Protein 8VIG (pdb70)

InterPro domains:
  IPR005532 Sulfatase-modifying factor enzyme-like domain [PF03781] (189-440)
  IPR016187 C-type lectin fold [SSF56436] (188-440)
  IPR027577 5-histidylcysteine sulfoxide synthase [TIGR04344] (9-440)
  IPR042095 Sulfatase-modifying factor enzyme superfamily [G3DSA:3.90.1580.10] (179-443)
  IPR051043 Sulfatase Modifying Factor and Kinase [PTHR23150] (23-440)

Sequence (436 aa):
VPRGSHMTMEYSLPLNSCDREQILSSYFEESWWKEDCCL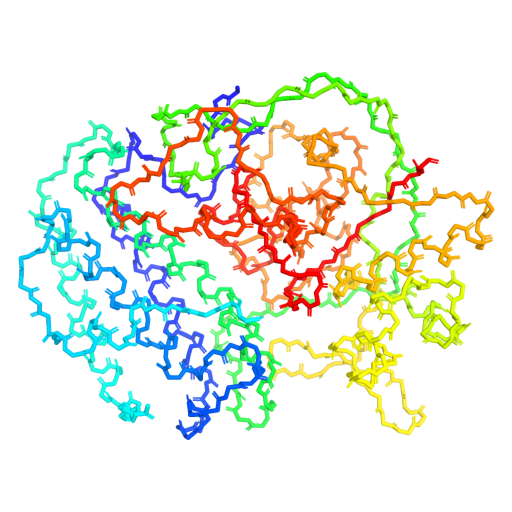FNSIKKEEIFYTNPDPLRNPLIFYLGHSAVFYINKMRRAGMIKESINEGYEEMYAVGVDPIKWDRVEEVWDYRKRAYEKIREAIENTSLDLPITEENPWWSVIMGIEHQRIHIETSSMLIRQVEEKWLEKPSGWEYASTRGVNPSQEMVKVEGGRVRIGRDRNDNYYGWDVDFGKKEVEVKDFWVSKYLVTNGEFLRFVEEGGYENPEYWHEEGWIWKEENGVKHPKFWGKRGEEGYRYRLMFEEVELPLDFPVEVSLYEAMAYCRYLGGRDGCNYRLMTEGEWHLASRKEGEKGEDYNLNFRYHSPTPVGSMREARSDSGVYDCRGNVWEWLGEKLKPLEGFTTHYLYEDYSAPFFDDNHYLLIGGSWASSGHSASRFYRNWFRPYFYQHAGFRLVLA

Foldseek 3Di:
DAACALFFNFQADQLQDADLVNLLVLQCVLLVLLVLLVVQFQDQCQQCDQLPVQWHGNLLLLLALLLQLVLLLCVLVLAPDDPDVVSNVSSHDIGFDDDGDGSVVSVVSSVVSVVRLSVSSVPPDDDPRDFLSHSCLSSRVSSQVSLVSSQVVLVRLLSPPLVRGDNGPPAAAADFPDAAPDKDKFKFAWAWFWAADDGPRSADAALQLHATDIDTGHIWIWIQWFAFQQNVVVCLVVCLLPDCQLADPVLVVVCVVVVHRGAPQWDDDDPDAIWGGASRDIDHRRRQAHGFHFLRSQSSSQSVVCVVVVAGKDFAALRRLCRQQGARSDDPQLELADSPHSAAYRWCPSVSQQHPRRHHRSAERAWEWGPFARDGHHPRDHRPSPRVPPVVRNPRQKTWTARHYSSRGHCSNTRSHTDIGGRHDTGSYTGIIIGD

Structure (mmCIF, N/CA/C/O backbone):
data_8VIG
#
_entry.id   8VIG
#
_cell.length_a   47.177
_cell.length_b   95.639
_cell.length_c   101.392
_cell.angle_alpha   90.000
_cell.angle_beta   90.000
_cell.angle_gamma   90.000
#
_symmetry.space_group_name_H-M   'P 21 21 21'
#
loop_
_entity.id
_entity.type
_entity.pdbx_description
1 polymer 'Sulfoxide synthase EgtB-IV'
2 non-polymer 'FE (III) ION'
3 non-polymer N,N,N-trimethyl-histidine
4 non-polymer 1,2-ETHANEDIOL
5 non-polymer 'SODIUM ION'
6 water water
#
loop_
_atom_site.group_PDB
_atom_site.id
_atom_site.type_symbol
_atom_site.label_atom_id
_atom_site.label_alt_id
_atom_site.label_comp_id
_atom_site.label_asym_id
_atom_site.label_entity_id
_atom_site.label_seq_id
_atom_site.pdbx_PDB_ins_code
_atom_site.Cartn_x
_atom_site.Cartn_y
_atom_site.Cartn_z
_atom_site.occupancy
_atom_site.B_iso_or_equiv
_atom_site.auth_seq_id
_atom_site.auth_comp_id
_atom_site.auth_asym_id
_atom_site.auth_atom_id
_atom_site.pdbx_PDB_model_num
ATOM 1 N N . VAL A 1 15 ? -20.98400 -14.70500 -16.08000 1.000 31.89756 -5 VAL A N 1
ATOM 2 C CA . VAL A 1 15 ? -21.04800 -13.37300 -16.74400 1.000 28.65373 -5 VAL A CA 1
ATOM 3 C C . VAL A 1 15 ? -20.61500 -13.56600 -18.20000 1.000 29.94522 -5 VAL A C 1
ATOM 4 O O . VAL A 1 15 ? -19.50800 -14.04000 -18.44400 1.000 28.58984 -5 VAL A O 1
ATOM 8 N N . PRO A 1 16 ? -21.47800 -13.23500 -19.17300 1.000 27.56647 -4 PRO A N 1
ATOM 9 C CA . PRO A 1 16 ? -21.12800 -13.43000 -20.56100 1.000 27.95528 -4 PRO A CA 1
ATOM 10 C C . PRO A 1 16 ? -19.93500 -12.56000 -20.95000 1.000 29.24736 -4 PRO A C 1
ATOM 11 O O . PRO A 1 16 ? -19.75300 -11.52500 -20.37000 1.000 30.04813 -4 PRO A O 1
ATOM 15 N N . ARG A 1 17 ? -19.14900 -13.03500 -21.90500 1.000 25.28508 -3 ARG A N 1
ATOM 16 C CA . ARG A 1 17 ? -18.03100 -12.21100 -22.42100 1.000 23.85874 -3 ARG A CA 1
ATOM 17 C C . ARG A 1 17 ? -18.56400 -11.26600 -23.50200 1.000 27.42771 -3 ARG A C 1
ATOM 18 O O . ARG A 1 17 ? -19.62400 -11.54400 -24.06600 1.000 28.23917 -3 ARG A O 1
ATOM 26 N N . GLY A 1 18 ? -17.84000 -10.18700 -23.75800 1.000 23.02750 -2 GLY A N 1
ATOM 27 C CA . GLY A 1 18 ? -18.30300 -9.18300 -24.69200 1.000 25.98094 -2 GLY A CA 1
ATOM 28 C C . GLY A 1 18 ? -19.35400 -8.24500 -24.14100 1.000 30.45346 -2 GLY A C 1
ATOM 29 O O . GLY A 1 18 ? -19.92600 -7.46100 -24.90900 1.000 28.56332 -2 GLY A O 1
ATOM 30 N N . SER A 1 19 ? -19.62800 -8.30400 -22.83700 1.000 23.88114 -1 SER A N 1
ATOM 31 C CA . SER A 1 19 ? -20.61600 -7.45500 -22.19700 1.000 31.77538 -1 SER A CA 1
ATOM 32 C C . SER A 1 19 ? -19.98100 -6.13400 -21.77000 1.000 32.33952 -1 SER A C 1
ATOM 33 O O . SER A 1 19 ? -18.78000 -5.90000 -21.94100 1.000 27.53818 -1 SER A O 1
ATOM 36 N N . HIS A 1 20 ? -20.80900 -5.26700 -21.18600 1.000 28.50143 0 HIS A N 1
ATOM 37 C CA . HIS A 1 20 ? -20.33800 -3.96300 -20.72600 1.000 29.05950 0 HIS A CA 1
ATOM 38 C C . HIS A 1 20 ? -19.21700 -4.07500 -19.69000 1.000 27.57114 0 HIS A C 1
ATOM 39 O O . HIS A 1 20 ? -18.40200 -3.15400 -19.56700 1.000 28.42757 0 HIS A O 1
ATOM 41 N N . MET A 1 21 ? -19.15800 -5.17200 -18.93100 1.000 28.91518 1 MET A N 1
ATOM 42 C CA . MET A 1 21 ? -18.09500 -5.36500 -17.94800 1.000 25.63791 1 MET A CA 1
ATOM 43 C C . MET A 1 21 ? -17.17300 -6.52600 -18.29700 1.000 26.68937 1 MET A C 1
ATOM 44 O O . MET A 1 21 ? -16.38400 -6.96200 -17.44500 1.000 21.03095 1 MET A O 1
ATOM 48 N N . THR A 1 22 ? -17.25200 -7.03800 -19.52100 1.000 21.91249 2 THR A N 1
ATOM 49 C CA . THR A 1 22 ? -16.35400 -8.09400 -19.98900 1.000 23.06198 2 THR A CA 1
ATOM 50 C C . THR A 1 22 ? -15.90900 -7.77600 -21.41000 1.000 23.52328 2 THR A C 1
ATOM 51 O O . THR A 1 22 ? -16.00000 -8.60600 -22.31400 1.000 26.45104 2 THR A O 1
ATOM 55 N N . MET A 1 23 ? -15.42400 -6.55200 -21.61500 1.000 19.40759 3 MET A N 1
ATOM 56 C CA . MET A 1 23 ? -15.00700 -6.12000 -22.94300 1.000 19.75446 3 MET A CA 1
ATOM 57 C C . MET A 1 23 ? -13.83700 -6.95400 -23.46100 1.000 17.49414 3 MET A C 1
ATOM 58 O O . MET A 1 23 ? -12.86500 -7.21500 -22.74200 1.000 16.07803 3 MET A O 1
ATOM 63 N N . GLU A 1 24 ? -13.94500 -7.37000 -24.72300 1.000 16.03451 4 GLU A N 1
ATOM 64 C CA . GLU A 1 24 ? -12.97000 -8.21900 -25.38000 1.000 14.37163 4 GLU A CA 1
ATOM 65 C C . GLU A 1 24 ? -12.41300 -7.52800 -26.61400 1.000 17.48954 4 GLU A C 1
ATOM 66 O O . GLU A 1 24 ? -13.12800 -6.80200 -27.31400 1.000 17.93735 4 GLU A O 1
ATOM 72 N N . TYR A 1 25 ? -11.14300 -7.80800 -26.90200 1.000 14.45805 5 TYR A N 1
ATOM 73 C CA . TYR A 1 25 ? -10.47200 -7.30500 -28.09800 1.000 14.22226 5 TYR A CA 1
ATOM 74 C C . TYR A 1 25 ? -10.40600 -8.33800 -29.21600 1.000 15.77317 5 TYR A C 1
ATOM 75 O O . TYR A 1 25 ? -9.87700 -8.03200 -30.29000 1.000 17.18661 5 TYR A O 1
ATOM 84 N N . SER A 1 26 ? -10.88900 -9.55700 -28.98100 1.000 13.73780 6 SER A N 1
ATOM 85 C CA . SER A 1 26 ? -10.80000 -10.64400 -29.94400 1.000 14.65481 6 SER A CA 1
ATOM 86 C C . SER A 1 26 ? -12.10300 -10.76100 -30.73100 1.000 15.86961 6 SER A C 1
ATOM 87 O O . SER A 1 26 ? -13.06900 -10.02800 -30.49900 1.000 15.68998 6 SER A O 1
ATOM 90 N N . LEU A 1 27 ? -12.12100 -11.71100 -31.67400 1.000 14.31233 7 LEU A N 1
ATOM 91 C CA . LEU A 1 27 ? -13.26600 -11.87700 -32.57500 1.000 15.74594 7 LEU A CA 1
ATOM 92 C C . LEU A 1 27 ? -14.47700 -12.43900 -31.83800 1.000 16.13042 7 LEU A C 1
ATOM 93 O O . LEU A 1 27 ? -14.35700 -13.45200 -31.14800 1.000 15.52020 7 LEU A O 1
ATOM 98 N N . PRO A 1 28 ? -15.66400 -11.84100 -31.99100 1.000 15.79474 8 PRO A N 1
ATOM 99 C CA . PRO A 1 28 ? -16.88100 -12.51000 -31.51100 1.000 15.89410 8 PRO A CA 1
ATOM 100 C C . PRO A 1 28 ? -17.17900 -13.69800 -32.40300 1.000 14.53192 8 PRO A C 1
ATOM 101 O O . PRO A 1 28 ? -17.53800 -13.53200 -33.57200 1.000 17.60587 8 PRO A O 1
ATOM 105 N N . LEU A 1 29 ? -16.99900 -14.90000 -31.86700 1.000 15.95519 9 LEU A N 1
ATOM 106 C CA . LEU A 1 29 ? -17.01900 -16.10300 -32.68200 1.000 14.14351 9 LEU A CA 1
ATOM 107 C C . LEU A 1 29 ? -18.42100 -16.54200 -33.07900 1.000 17.61173 9 LEU A C 1
ATOM 108 O O . LEU A 1 29 ? -18.55300 -17.47100 -33.88700 1.000 18.45269 9 LEU A O 1
ATOM 113 N N . ASN A 1 30 ? -19.46200 -15.91100 -32.54600 1.000 17.93378 10 ASN A N 1
ATOM 114 C CA . ASN A 1 30 ? -20.82000 -16.18500 -32.98700 1.000 17.64808 10 ASN A CA 1
ATOM 115 C C . ASN A 1 30 ? -21.33600 -15.16000 -33.99300 1.000 19.22051 10 ASN A C 1
ATOM 116 O O . ASN A 1 30 ? -22.50500 -15.23400 -34.37800 1.000 20.90553 10 ASN A O 1
ATOM 121 N N . SER A 1 31 ? -20.50500 -14.20000 -34.42800 1.000 18.65748 11 SER A N 1
ATOM 122 C CA . SER A 1 31 ? -21.01600 -13.17400 -35.32900 1.000 17.50174 11 SER A CA 1
ATOM 123 C C . SER A 1 31 ? -19.96800 -12.59500 -36.27700 1.000 18.28209 11 SER A C 1
ATOM 124 O O . SER A 1 31 ? -20.23800 -11.55700 -36.89600 1.000 20.05677 11 SER A O 1
ATOM 127 N N . CYS A 1 32 ? -18.79500 -13.20800 -36.42200 1.000 18.55891 12 CYS A N 1
ATOM 128 C CA . CYS A 1 32 ? -17.74500 -12.64400 -37.25800 1.000 15.92362 12 CYS A CA 1
ATOM 129 C C . CYS A 1 32 ? -17.90000 -13.11300 -38.70200 1.000 19.75162 12 CYS A C 1
ATOM 130 O O . CYS A 1 32 ? -18.00400 -14.31300 -38.96800 1.000 22.44428 12 CYS A O 1
ATOM 133 N N . ASP A 1 33 ? -17.94600 -12.16000 -39.63200 1.000 20.82412 13 ASP A N 1
ATOM 134 C CA . ASP A 1 33 ? -18.00100 -12.54700 -41.03000 1.000 24.41097 13 ASP A CA 1
ATOM 135 C C . ASP A 1 33 ? -16.59100 -12.81100 -41.55500 1.000 21.58059 13 ASP A C 1
ATOM 136 O O . ASP A 1 33 ? -15.58900 -12.53000 -40.89400 1.000 18.81330 13 ASP A O 1
ATOM 141 N N . ARG A 1 34 ? -16.53600 -13.38100 -42.76000 1.000 20.67357 14 ARG A N 1
ATOM 142 C CA . ARG A 1 34 ? -15.26500 -13.71900 -43.39500 1.000 21.76691 14 ARG A CA 1
ATOM 143 C C . ARG A 1 34 ? -14.31800 -12.53400 -43.44500 1.000 19.46155 14 ARG A C 1
ATOM 144 O O . ARG A 1 34 ? -13.11600 -12.67800 -43.19700 1.000 20.56029 14 ARG A O 1
ATOM 152 N N . GLU A 1 35 ? -14.83300 -11.36000 -43.81300 1.000 20.43087 15 GLU A N 1
ATOM 153 C CA . GLU A 1 35 ? -13.96600 -10.19800 -43.93200 1.000 19.30778 15 GLU A CA 1
ATOM 154 C C . GLU A 1 35 ? -13.42700 -9.78900 -42.57200 1.000 19.85241 15 GLU A C 1
ATOM 155 O O . GLU A 1 35 ? -12.27800 -9.34800 -42.46000 1.000 18.68658 15 GLU A O 1
ATOM 158 N N . GLN A 1 36 ? -14.23900 -9.93800 -41.52300 1.000 17.10810 16 GLN A N 1
ATOM 159 C CA . GLN A 1 36 ? -13.74900 -9.65000 -40.17600 1.000 18.73510 16 GLN A CA 1
ATOM 160 C C . GLN A 1 36 ? -12.61900 -10.59900 -39.79300 1.000 18.02903 16 GLN A C 1
ATOM 161 O O . GLN A 1 36 ? -11.61700 -10.18100 -39.19500 1.000 18.48394 16 GLN A O 1
ATOM 167 N N . ILE A 1 37 ? -12.75200 -11.87900 -40.14400 1.000 14.50972 17 ILE A N 1
ATOM 168 C CA . ILE A 1 37 ? -11.68500 -12.83200 -39.84700 1.000 15.64438 17 ILE A CA 1
ATOM 169 C C . ILE A 1 37 ? -10.43600 -12.49300 -40.64800 1.000 16.30664 17 ILE A C 1
ATOM 170 O O . ILE A 1 37 ? -9.322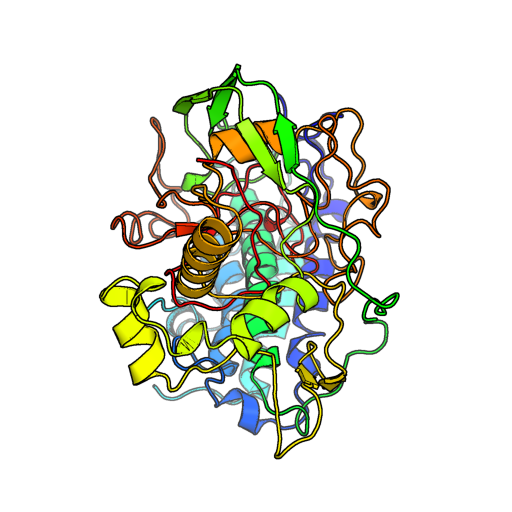00 -12.48100 -40.11600 1.000 16.55857 17 ILE A O 1
ATOM 175 N N . LEU A 1 38 ? -10.60600 -12.22700 -41.94700 1.000 15.22297 18 LEU A N 1
ATOM 176 C CA . LEU A 1 38 ? -9.46600 -11.87900 -42.79100 1.000 15.33976 18 LEU A CA 1
ATOM 177 C C . LEU A 1 38 ? -8.72400 -10.66400 -42.25800 1.000 15.77282 18 LEU A C 1
ATOM 178 O O . LEU A 1 38 ? -7.48700 -10.65300 -42.21600 1.000 15.80650 18 LEU A O 1
ATOM 183 N N . SER A 1 39 ? -9.46000 -9.63000 -41.84400 1.000 17.37189 19 SER A N 1
ATOM 184 C CA A SER A 1 39 ? -8.80800 -8.42000 -41.35700 0.482 17.57623 19 SER A CA 1
ATOM 185 C CA B SER A 1 39 ? -8.82400 -8.41400 -41.34900 0.518 18.21701 19 SER A CA 1
ATOM 186 C C . SER A 1 39 ? -8.09900 -8.67200 -40.03300 1.000 16.00055 19 SER A C 1
ATOM 187 O O . SER A 1 39 ? -7.00500 -8.14900 -39.80700 1.000 16.35516 19 SER A O 1
ATOM 192 N N . TYR A 1 40 ? -8.69400 -9.49800 -39.17000 1.000 15.60399 20 TYR A N 1
ATOM 193 C CA . TYR A 1 40 ? -8.07700 -9.84500 -37.89400 1.000 14.23139 20 TYR A CA 1
ATOM 194 C C . TYR A 1 40 ? -6.79000 -10.63600 -38.11000 1.000 15.08502 20 TYR A C 1
ATOM 195 O O . TYR A 1 40 ? -5.78200 -10.41500 -37.42500 1.000 14.24933 20 TYR A O 1
ATOM 204 N N . PHE A 1 41 ? -6.82200 -11.57400 -39.06100 1.000 14.51562 21 PHE A N 1
ATOM 205 C CA . PHE A 1 41 ? -5.63700 -12.33600 -39.45300 1.000 12.90050 21 PHE A CA 1
ATOM 206 C C . PHE A 1 41 ? -4.56100 -11.41700 -40.01200 1.000 13.61110 21 PHE A C 1
ATOM 207 O O . PHE A 1 41 ? -3.40100 -11.46200 -39.58900 1.000 13.91255 21 PHE A O 1
ATOM 215 N N . GLU A 1 42 ? -4.94100 -10.56600 -40.97000 1.000 15.45025 22 GLU A N 1
ATOM 216 C CA . GLU A 1 42 ? -3.97900 -9.69300 -41.63200 1.000 16.17763 22 GLU A CA 1
ATOM 217 C C . GLU A 1 42 ? -3.32600 -8.74600 -40.64100 1.000 15.56868 22 GLU A C 1
ATOM 218 O O . GLU A 1 42 ? -2.10400 -8.54800 -40.66900 1.000 17.12789 22 GLU A O 1
ATOM 224 N N . GLU A 1 43 ? -4.12700 -8.14300 -39.76300 1.000 16.20862 23 GLU A N 1
ATOM 225 C CA . GLU A 1 43 ? -3.57200 -7.21600 -38.77900 1.000 16.46050 23 GLU A CA 1
ATOM 226 C C . GLU A 1 43 ? -2.52200 -7.90200 -37.92000 1.000 17.69159 23 GLU A C 1
ATOM 227 O O . GLU A 1 43 ? -1.45900 -7.33200 -37.65000 1.000 15.05906 23 GLU A O 1
ATOM 233 N N . SER A 1 44 ? -2.80700 -9.12600 -37.47200 1.000 14.19318 24 SER A N 1
ATOM 234 C CA . SER A 1 44 ? -1.84200 -9.87200 -36.67100 1.000 13.41270 24 SER A CA 1
ATOM 235 C C . SER A 1 44 ? -0.57100 -10.17000 -37.46600 1.000 12.15212 24 SER A C 1
ATOM 236 O O . SER A 1 44 ? 0.54600 -9.91600 -36.99900 1.000 12.44188 24 SER A O 1
ATOM 239 N N . TRP A 1 45 ? -0.71800 -10.70200 -38.67900 1.000 12.38666 25 TRP A N 1
ATOM 240 C CA . TRP A 1 45 ? 0.45600 -11.10700 -39.44700 1.000 12.57977 25 TRP A CA 1
ATOM 241 C C . TRP A 1 45 ? 1.30700 -9.89800 -39.81200 1.000 13.45628 25 TRP A C 1
ATOM 242 O O . TRP A 1 45 ? 2.53700 -9.91700 -39.67700 1.000 13.28224 25 TRP A O 1
ATOM 253 N N . TRP A 1 46 ? 0.66400 -8.83300 -40.27700 1.000 14.55191 26 TRP A N 1
ATOM 254 C CA . TRP A 1 46 ? 1.40600 -7.63900 -40.65100 1.000 14.82926 26 TRP A CA 1
ATOM 255 C C . TRP A 1 46 ? 2.10900 -7.01500 -39.45100 1.000 14.35965 26 TRP A C 1
ATOM 256 O O . TRP A 1 46 ? 3.22100 -6.48900 -39.58600 1.000 15.50422 26 TRP A O 1
ATOM 267 N N . LYS A 1 47 ? 1.47500 -7.05900 -38.26700 1.000 13.32588 27 LYS A N 1
ATOM 268 C CA . LYS A 1 47 ? 2.12300 -6.55100 -37.05800 1.000 13.21723 27 LYS A CA 1
ATOM 269 C C . LYS A 1 47 ? 3.37600 -7.35100 -36.74200 1.000 14.36162 27 LYS A C 1
ATOM 270 O O . LYS A 1 47 ? 4.41400 -6.78700 -36.37100 1.000 13.68938 27 LYS A O 1
ATOM 276 N N . GLU A 1 48 ? 3.29800 -8.67500 -36.87800 1.000 12.57612 28 GLU A N 1
ATOM 277 C CA . GLU A 1 48 ? 4.46900 -9.50000 -36.61900 1.000 12.56079 28 GLU A CA 1
ATOM 278 C C . GLU A 1 48 ? 5.56300 -9.23200 -37.64600 1.000 13.23124 28 GLU A C 1
ATOM 279 O O . GLU A 1 48 ? 6.74600 -9.16500 -37.29100 1.000 14.17423 28 GLU A O 1
ATOM 285 N N . ASP A 1 49 ? 5.18600 -9.07800 -38.92400 1.000 14.79925 29 ASP A N 1
ATOM 286 C CA . ASP A 1 49 ? 6.15600 -8.70200 -39.95200 1.000 13.85710 29 ASP A CA 1
ATOM 287 C C . ASP A 1 49 ? 6.87700 -7.42300 -39.57000 1.000 15.30336 29 ASP A C 1
ATOM 288 O O . ASP A 1 49 ? 8.11100 -7.33000 -39.65100 1.000 16.49272 29 ASP A O 1
ATOM 293 N N . CYS A 1 50 ? 6.09600 -6.40300 -39.21900 1.000 14.66097 30 CYS A N 1
ATOM 294 C CA A CYS A 1 50 ? 6.63600 -5.11900 -38.78600 0.377 15.19525 30 CYS A CA 1
ATOM 295 C CA B CYS A 1 50 ? 6.67600 -5.12500 -38.83000 0.623 16.49913 30 CYS A CA 1
ATOM 296 C C . CYS A 1 50 ? 7.65500 -5.28300 -37.67600 1.000 16.34438 30 CYS A C 1
ATOM 297 O O . CYS A 1 50 ? 8.74200 -4.69100 -37.70300 1.000 16.06618 30 CYS A O 1
ATOM 302 N N . LEU A 1 51 ? 7.29100 -6.06500 -36.65900 1.000 14.03167 31 LEU A N 1
ATOM 303 C CA . LEU A 1 51 ? 8.19800 -6.28500 -35.54500 1.000 14.22654 31 LEU A CA 1
ATOM 304 C C . LEU A 1 51 ? 9.51600 -6.89200 -36.01600 1.000 15.05633 31 LEU A C 1
ATOM 305 O O . LEU A 1 51 ? 10.59400 -6.40500 -35.66800 1.000 15.63382 31 LEU A O 1
ATOM 310 N N . PHE A 1 52 ? 9.45200 -7.95900 -36.80800 1.000 13.54359 32 PHE A N 1
ATOM 311 C CA . PHE A 1 52 ? 10.68900 -8.60300 -37.22800 1.000 14.88751 32 PHE A CA 1
ATOM 312 C C . PHE A 1 52 ? 11.46400 -7.74900 -38.22500 1.000 15.35841 32 PHE A C 1
ATOM 313 O O . PHE A 1 52 ? 12.69700 -7.81600 -38.26300 1.000 16.19245 32 PHE A O 1
ATOM 321 N N . ASN A 1 53 ? 10.78000 -6.89600 -38.99300 1.000 14.97717 33 ASN A N 1
ATOM 322 C CA . ASN A 1 53 ? 11.50200 -6.02400 -39.91000 1.000 16.09015 33 ASN A CA 1
ATOM 323 C C . ASN A 1 53 ? 12.26300 -4.91500 -39.19700 1.000 16.24100 33 ASN A C 1
ATOM 324 O O . ASN A 1 53 ? 13.03800 -4.20200 -39.85100 1.000 17.65063 33 ASN A O 1
ATOM 329 N N . SER A 1 54 ? 12.06700 -4.75300 -37.88000 1.000 14.17065 34 SER A N 1
ATOM 330 C CA . SER A 1 54 ? 12.86200 -3.79600 -37.11600 1.000 14.67819 34 SER A CA 1
ATOM 331 C C . SER A 1 54 ? 14.32600 -4.20300 -37.00300 1.000 15.42510 34 SER A C 1
ATOM 332 O O . SER A 1 54 ? 15.16300 -3.35200 -36.68300 1.000 15.14139 34 SER A O 1
ATOM 335 N N . ILE A 1 55 ? 14.64400 -5.47600 -37.22200 1.000 14.41227 35 ILE A N 1
ATOM 336 C CA . ILE A 1 55 ? 16.01900 -5.96400 -37.13100 1.000 15.00186 35 ILE A CA 1
ATOM 337 C C . ILE A 1 55 ? 16.75200 -5.65000 -38.43200 1.000 15.06659 35 ILE A C 1
ATOM 338 O O . ILE A 1 55 ? 16.39500 -6.16300 -39.49400 1.000 15.46285 35 ILE A O 1
ATOM 343 N N . LYS A 1 56 ? 17.78800 -4.81500 -38.34800 1.000 14.49555 36 LYS A N 1
ATOM 344 C CA . LYS A 1 56 ? 18.46600 -4.29900 -39.53700 1.000 14.81627 36 LYS A CA 1
ATOM 345 C C . LYS A 1 56 ? 19.79100 -4.99500 -39.83800 1.000 20.84677 36 LYS A C 1
ATOM 346 O O . LYS A 1 56 ? 20.48400 -4.59400 -40.77800 1.000 23.02784 36 LYS A O 1
ATOM 352 N N . LYS A 1 57 ? 20.15500 -6.02800 -39.08300 1.000 19.39369 37 LYS A N 1
ATOM 353 C CA . LYS A 1 57 ? 21.31100 -6.86100 -39.39700 1.000 20.83846 37 LYS A CA 1
ATOM 354 C C . LYS A 1 57 ? 20.85000 -8.30800 -39.44500 1.000 21.53457 37 LYS A C 1
ATOM 355 O O . LYS A 1 57 ? 20.39600 -8.84400 -38.42900 1.000 18.87106 37 LYS A O 1
ATOM 359 N N . GLU A 1 58 ? 20.95900 -8.93300 -40.62600 1.000 19.92991 38 GLU A N 1
ATOM 360 C CA . GLU A 1 58 ? 20.40000 -10.26900 -40.82100 1.000 19.61592 38 GLU A CA 1
ATOM 361 C C . GLU A 1 58 ? 20.91500 -11.25800 -39.78300 1.000 21.41093 38 GLU A C 1
ATOM 362 O O . GLU A 1 58 ? 20.15300 -12.08000 -39.26200 1.000 17.77420 38 GLU A O 1
ATOM 368 N N . GLU A 1 59 ? 22.20800 -11.19500 -39.47100 1.000 19.02067 39 GLU A N 1
ATOM 369 C CA . GLU A 1 59 ? 22.80500 -12.20800 -38.59800 1.000 17.05171 39 GLU A CA 1
ATOM 370 C C . GLU A 1 59 ? 22.28500 -12.14100 -37.16800 1.000 17.00685 39 GLU A C 1
ATOM 371 O O . GLU A 1 59 ? 22.42700 -13.11900 -36.42500 1.000 16.11084 39 GLU A O 1
ATOM 377 N N . ILE A 1 60 ? 21.67600 -11.02500 -36.76800 1.000 16.81567 40 ILE A N 1
ATOM 378 C CA . ILE A 1 60 ? 21.06400 -10.95600 -35.44300 1.000 18.29611 40 ILE A CA 1
ATOM 379 C C . ILE A 1 60 ? 19.95900 -11.99800 -35.28000 1.000 17.72806 40 ILE A C 1
ATOM 380 O O . ILE A 1 60 ? 19.67700 -12.43900 -34.16000 1.000 18.14475 40 ILE A O 1
ATOM 385 N N . PHE A 1 61 ? 19.35800 -12.44900 -36.38500 1.000 16.67616 41 PHE A N 1
ATOM 386 C CA . PHE A 1 61 ? 18.34700 -13.49400 -36.30600 1.000 16.48863 41 PHE A CA 1
ATOM 387 C C . PHE A 1 61 ? 18.89600 -14.80400 -35.76000 1.000 16.98303 41 PHE A C 1
ATOM 388 O O . PHE A 1 61 ? 18.11200 -15.64200 -35.29800 1.000 17.84589 41 PHE A O 1
ATOM 396 N N . TYR A 1 62 ? 20.21700 -15.00300 -35.79700 1.000 18.94259 42 TYR A N 1
ATOM 397 C CA . TYR A 1 62 ? 20.83800 -16.20700 -35.26000 1.000 19.06658 42 TYR A CA 1
ATOM 398 C C . TYR A 1 62 ? 21.27100 -16.04900 -33.80900 1.000 20.97057 42 TYR A C 1
ATOM 399 O O . TYR A 1 62 ? 21.85600 -16.97600 -33.24400 1.000 22.37573 42 TYR A O 1
ATOM 408 N N . THR A 1 63 ? 20.99000 -14.91000 -33.18900 1.000 19.32602 43 THR A N 1
ATOM 409 C CA . THR A 1 63 ? 21.23800 -14.76000 -31.76900 1.000 18.38828 43 THR A CA 1
ATOM 410 C C . THR A 1 63 ? 19.99000 -15.15600 -30.99000 1.000 20.52144 43 THR A C 1
ATOM 411 O O . THR A 1 63 ? 18.87200 -15.15800 -31.51000 1.000 18.86127 43 THR A O 1
ATOM 415 N N . ASN A 1 64 ? 20.19600 -15.51400 -29.73000 1.000 19.65833 44 ASN A N 1
ATOM 416 C CA . ASN A 1 64 ? 19.10100 -15.76200 -28.80100 1.000 22.53421 44 ASN A CA 1
ATOM 417 C C . ASN A 1 64 ? 19.21500 -14.70000 -27.71300 1.000 22.74710 44 ASN A C 1
ATOM 418 O O . ASN A 1 64 ? 19.83100 -14.92000 -26.65900 1.000 21.93513 44 ASN A O 1
ATOM 423 N N . PRO A 1 65 ? 18.66300 -13.50500 -27.96400 1.000 19.18340 45 PRO A N 1
ATOM 424 C CA . PRO A 1 65 ? 18.88400 -12.38200 -27.03800 1.000 18.83433 45 PRO A CA 1
ATOM 425 C C . PRO A 1 65 ? 18.39300 -12.66500 -25.63700 1.000 18.71736 45 PRO A C 1
ATOM 426 O O . PRO A 1 65 ? 18.98800 -12.17300 -24.66600 1.000 19.17668 45 PRO A O 1
ATOM 430 N N . ASP A 1 66 ? 17.32800 -13.45200 -25.49400 1.000 17.74628 46 ASP A N 1
ATOM 431 C CA . ASP A 1 66 ? 16.96800 -13.98600 -24.19000 1.000 18.27384 46 ASP A CA 1
ATOM 432 C C . ASP A 1 66 ? 17.58000 -15.37400 -24.10500 1.000 22.31387 46 ASP A C 1
ATOM 433 O O . ASP A 1 66 ? 17.16100 -16.26900 -24.85900 1.000 20.97057 46 ASP A O 1
ATOM 438 N N . PRO A 1 67 ? 18.58000 -15.60100 -23.24600 1.000 23.96740 47 PRO A N 1
ATOM 439 C CA . PRO A 1 67 ? 19.23400 -16.92200 -23.20200 1.000 23.64268 47 PRO A CA 1
ATOM 440 C C . PRO A 1 67 ? 18.30900 -18.05200 -22.78000 1.000 21.73871 47 PRO A C 1
ATOM 441 O O . PRO A 1 67 ? 18.68700 -19.21900 -22.92000 1.000 26.09799 47 PRO A O 1
ATOM 445 N N . LEU A 1 68 ? 17.11200 -17.75900 -22.28600 1.000 23.96950 48 LEU A N 1
ATOM 446 C CA . LEU A 1 68 ? 16.17800 -18.81900 -21.94300 1.000 23.23013 48 LEU A CA 1
ATOM 447 C C . LEU A 1 68 ? 15.24200 -19.16200 -23.09900 1.000 24.86726 48 LEU A C 1
ATOM 448 O O . LEU A 1 68 ? 14.33400 -19.97800 -22.92200 1.000 25.29798 48 LEU A O 1
ATOM 453 N N . ARG A 1 69 ? 15.43800 -18.57000 -24.28100 1.000 21.07090 49 ARG A N 1
ATOM 454 C CA . ARG A 1 69 ? 14.56600 -18.83200 -25.41800 1.000 18.54236 49 ARG A CA 1
ATOM 455 C C . ARG A 1 69 ? 15.40300 -19.11900 -26.66500 1.000 19.33366 49 ARG A C 1
ATOM 456 O O . ARG A 1 69 ? 16.62400 -18.91800 -26.69300 1.000 21.84252 49 ARG A O 1
ATOM 464 N N . ASN A 1 70 ? 14.72400 -19.59800 -27.71100 1.000 20.13153 50 ASN A N 1
ATOM 465 C CA . ASN A 1 70 ? 15.37500 -19.95400 -28.97000 1.000 21.58898 50 ASN A CA 1
ATOM 466 C C . ASN A 1 70 ? 15.85500 -18.70700 -29.71900 1.000 18.26910 50 ASN A C 1
ATOM 467 O O . ASN A 1 70 ? 15.47700 -17.58400 -29.38000 1.000 19.58538 50 ASN A O 1
ATOM 472 N N . PRO A 1 71 ? 16.69900 -18.87700 -30.74200 1.000 19.14501 51 PRO A N 1
ATOM 473 C CA . PRO A 1 71 ? 17.11800 -17.72200 -31.54800 1.000 20.57786 51 PRO A CA 1
ATOM 474 C C . PRO A 1 71 ? 15.95400 -17.09700 -32.30500 1.000 17.64765 51 PRO A C 1
ATOM 475 O O . PRO A 1 71 ? 14.92200 -17.72100 -32.55500 1.000 18.82722 51 PRO A O 1
ATOM 479 N N . LEU A 1 72 ? 16.14000 -15.82900 -32.67500 1.000 15.75448 52 LEU A N 1
ATOM 480 C CA . LEU A 1 72 ? 15.06800 -15.08400 -33.32500 1.000 15.55899 52 LEU A CA 1
ATOM 481 C C . LEU A 1 72 ? 14.56900 -15.78700 -34.58700 1.000 14.86915 52 LEU A C 1
ATOM 482 O O . LEU A 1 72 ? 13.36600 -15.75500 -34.88800 1.000 17.23887 52 LEU A O 1
ATOM 487 N N . ILE A 1 73 ? 15.47300 -16.44200 -35.32600 1.000 17.05263 53 ILE A N 1
ATOM 488 C CA . ILE A 1 73 ? 15.08300 -17.11500 -36.56500 1.000 17.76155 53 ILE A CA 1
ATOM 489 C C . ILE A 1 73 ? 14.02500 -18.18000 -36.29200 1.000 17.04959 53 ILE A C 1
ATOM 490 O O . ILE A 1 73 ? 13.11100 -18.39100 -37.10100 1.000 17.23351 53 ILE A O 1
ATOM 495 N N . PHE A 1 74 ? 14.12000 -18.85600 -35.14700 1.000 15.46751 54 PHE A N 1
ATOM 496 C CA . PHE A 1 74 ? 13.10900 -19.84500 -34.80800 1.000 16.11123 54 PHE A CA 1
ATOM 497 C C . PHE A 1 74 ? 11.73400 -19.19100 -34.69700 1.000 17.66985 54 PHE A C 1
ATOM 498 O O . PHE A 1 74 ? 10.74100 -19.71000 -35.21800 1.000 18.20712 54 PHE A O 1
ATOM 506 N N . TYR A 1 75 ? 11.65900 -18.04000 -34.01500 1.000 18.55032 55 TYR A N 1
ATOM 507 C CA . TYR A 1 75 ? 10.36200 -17.40100 -33.81800 1.000 16.03512 55 TYR A CA 1
ATOM 508 C C . TYR A 1 75 ? 9.85600 -16.77300 -35.10700 1.000 17.93749 55 TYR A C 1
ATOM 509 O O . TYR A 1 75 ? 8.64000 -16.66000 -35.29800 1.000 18.57223 55 TYR A O 1
ATOM 518 N N . LEU A 1 76 ? 10.76100 -16.40000 -36.01600 1.000 17.06656 56 LEU A N 1
ATOM 519 C CA . LEU A 1 76 ? 10.31400 -15.90400 -37.31400 1.000 16.27244 56 LEU A CA 1
ATOM 520 C C . LEU A 1 76 ? 9.53400 -16.97800 -38.07400 1.000 17.57824 56 LEU A C 1
ATOM 521 O O . LEU A 1 76 ? 8.50300 -16.68900 -38.69000 1.000 18.55253 56 LEU A O 1
ATOM 526 N N . GLY A 1 77 ? 9.99400 -18.22900 -38.02400 1.000 17.79752 57 GLY A N 1
ATOM 527 C CA . GLY A 1 77 ? 9.26600 -19.28700 -38.70200 1.000 15.09336 57 GLY A CA 1
ATOM 528 C C . GLY A 1 77 ? 8.12300 -19.85500 -37.88800 1.000 18.01490 57 GLY A C 1
ATOM 529 O O . GLY A 1 77 ? 7.12900 -20.33000 -38.45400 1.000 15.52473 57 GLY A O 1
ATOM 530 N N . HIS A 1 78 ? 8.21400 -19.74500 -36.56200 1.000 18.40476 58 HIS A N 1
ATOM 531 C CA . HIS A 1 78 ? 7.32500 -20.46200 -35.65300 1.000 20.13696 58 HIS A CA 1
ATOM 532 C C . HIS A 1 78 ? 5.85300 -20.08600 -35.84700 1.000 16.68549 58 HIS A C 1
ATOM 533 O O . HIS A 1 78 ? 4.98100 -20.95900 -35.89200 1.000 16.42192 58 HIS A O 1
ATOM 540 N N . SER A 1 79 ? 5.53600 -18.79100 -35.91700 1.000 14.92336 59 SER A N 1
ATOM 541 C CA . SER A 1 79 ? 4.12700 -18.41700 -36.02900 1.000 14.04959 59 SER A CA 1
ATOM 542 C C . SER A 1 79 ? 3.51300 -18.91100 -37.33100 1.000 15.59667 59 SER A C 1
ATOM 543 O O . SER A 1 79 ? 2.33100 -19.27900 -37.36700 1.000 14.85719 59 SER A O 1
ATOM 546 N N . ALA A 1 80 ? 4.29400 -18.90700 -38.41500 1.000 16.59287 60 ALA A N 1
ATOM 547 C CA . ALA A 1 80 ? 3.76900 -19.36100 -39.69700 1.000 13.57785 60 ALA A CA 1
ATOM 548 C C . ALA A 1 80 ? 3.54400 -20.86000 -39.68700 1.000 15.61671 60 ALA A C 1
ATOM 549 O O . ALA A 1 80 ? 2.49200 -21.34300 -40.12400 1.000 16.27752 60 ALA A O 1
ATOM 551 N N . VAL A 1 81 ? 4.51900 -21.60900 -39.17600 1.000 15.53771 61 VAL A N 1
ATOM 552 C CA . VAL A 1 81 ? 4.40500 -23.05900 -39.15100 1.000 14.27876 61 VAL A CA 1
ATOM 553 C C . VAL A 1 81 ? 3.23800 -23.48900 -38.26800 1.000 15.16196 61 VAL A C 1
ATOM 554 O O . VAL A 1 81 ? 2.52000 -24.44600 -38.58800 1.000 15.57947 61 VAL A O 1
ATOM 558 N N . PHE A 1 82 ? 3.00000 -22.76400 -37.16700 1.000 14.98690 62 PHE A N 1
ATOM 559 C CA . PHE A 1 82 ? 1.91500 -23.11600 -36.25200 1.000 15.99138 62 PHE A CA 1
ATOM 560 C C . PHE A 1 82 ? 0.56500 -23.08600 -36.96100 1.000 13.58131 62 PHE A C 1
ATOM 561 O O . PHE A 1 82 ? -0.23800 -24.01500 -36.82800 1.000 12.81958 62 PHE A O 1
ATOM 569 N N . TYR A 1 83 ? 0.30400 -22.02400 -37.73900 1.000 13.25796 63 TYR A N 1
ATOM 570 C CA . TYR A 1 83 ? -0.93400 -21.94900 -38.51000 1.000 13.20639 63 TYR A CA 1
ATOM 571 C C . TYR A 1 83 ? -1.08500 -23.16300 -39.41500 1.000 14.77044 63 TYR A C 1
ATOM 572 O O . TYR A 1 83 ? -2.16500 -23.76300 -39.50700 1.000 13.73535 63 TYR A O 1
ATOM 581 N N . ILE A 1 84 ? -0.03000 -23.47300 -40.17100 1.000 15.00559 64 ILE A N 1
ATOM 582 C CA . ILE A 1 84 ? -0.09900 -24.55900 -41.14700 1.000 16.71557 64 ILE A CA 1
ATOM 583 C C . ILE A 1 84 ? -0.34400 -25.89000 -40.44600 1.000 16.96103 64 ILE A C 1
ATOM 584 O O . ILE A 1 84 ? -1.17000 -26.70100 -40.88600 1.000 15.18741 64 ILE A O 1
ATOM 589 N N . ASN A 1 85 ? 0.37300 -26.13500 -39.35100 1.000 16.20029 65 ASN A N 1
ATOM 590 C CA . ASN A 1 85 ? 0.21900 -27.40100 -38.64000 1.000 15.77391 65 ASN A CA 1
ATOM 591 C C . ASN A 1 85 ? -1.19400 -27.54900 -38.08200 1.000 16.85215 65 ASN A C 1
ATOM 592 O O . ASN A 1 85 ? -1.81400 -28.61300 -38.20700 1.000 16.70063 65 ASN A O 1
ATOM 597 N N . LYS A 1 86 ? -1.73300 -26.49300 -37.46300 1.000 14.70691 66 LYS A N 1
ATOM 598 C CA . LYS A 1 86 ? -3.04500 -26.65700 -36.83700 1.000 15.20920 66 LYS A CA 1
ATOM 599 C C . LYS A 1 86 ? -4.15700 -26.71400 -37.87700 1.000 14.82435 66 LYS A C 1
ATOM 600 O O . LYS A 1 86 ? -5.11400 -27.48500 -37.72700 1.000 16.30782 66 LYS A O 1
ATOM 606 N N . MET A 1 87 ? -4.07200 -25.88400 -38.92200 1.000 14.38584 67 MET A N 1
ATOM 607 C CA . MET A 1 87 ? -5.10100 -25.91900 -39.95900 1.000 13.31822 67 MET A CA 1
ATOM 608 C C . MET A 1 87 ? -5.04700 -27.21100 -40.75800 1.000 15.97221 67 MET A C 1
ATOM 609 O O . MET A 1 87 ? -6.08600 -27.67800 -41.22800 1.000 16.99091 67 MET A O 1
ATOM 614 N N . ARG A 1 88 ? -3.86800 -27.80900 -40.90500 1.000 14.76668 68 ARG A N 1
ATOM 615 C CA . ARG A 1 88 ? -3.82000 -29.12500 -41.53400 1.000 17.24902 68 ARG A CA 1
ATOM 616 C C . ARG A 1 88 ? -4.48000 -30.16800 -40.64200 1.000 17.46045 68 ARG A C 1
ATOM 617 O O . ARG A 1 88 ? -5.25700 -31.00400 -41.12000 1.000 17.95491 68 ARG A O 1
ATOM 624 N N . ARG A 1 89 ? -4.20500 -30.11500 -39.33700 1.000 15.21358 69 ARG A N 1
ATOM 625 C CA . ARG A 1 89 ? -4.81600 -31.07400 -38.41800 1.000 15.69627 69 ARG A CA 1
ATOM 626 C C . ARG A 1 89 ? -6.32500 -30.91300 -38.36600 1.000 18.51052 69 ARG A C 1
ATOM 627 O O . ARG A 1 89 ? -7.04800 -31.89700 -38.18000 1.000 17.01844 69 ARG A O 1
ATOM 635 N N . ALA A 1 90 ? -6.82500 -29.68600 -38.51800 1.000 14.27092 70 ALA A N 1
ATOM 636 C CA . ALA A 1 90 ? -8.26200 -29.45600 -38.48700 1.000 16.23779 70 ALA A CA 1
ATOM 637 C C . ALA A 1 90 ? -8.92300 -29.72600 -39.82600 1.000 18.04599 70 ALA A C 1
ATOM 638 O O . ALA A 1 90 ? -10.15600 -29.75500 -39.89400 1.000 19.51698 70 ALA A O 1
ATOM 640 N N . GLY A 1 91 ? -8.13700 -29.93500 -40.87600 1.000 18.30936 71 GLY A N 1
ATOM 641 C CA . GLY A 1 91 ? -8.66800 -30.14900 -42.20400 1.000 20.64812 71 GLY A CA 1
ATOM 642 C C . GLY A 1 91 ? -8.90300 -28.89500 -43.02100 1.000 27.65263 71 GLY A C 1
ATOM 643 O O . GLY A 1 91 ? -9.43600 -29.00100 -44.13000 1.000 24.92835 71 GLY A O 1
ATOM 644 N N . MET A 1 92 ? -8.53000 -27.71000 -42.51300 1.000 22.36297 72 MET A N 1
ATOM 645 C CA . MET A 1 92 ? -8.72900 -26.48600 -43.29200 1.000 21.72114 72 MET A CA 1
ATOM 646 C C . MET A 1 92 ? -7.73300 -26.37100 -44.43400 1.000 21.58307 72 MET A C 1
ATOM 647 O O . MET A 1 92 ? -8.02100 -25.70900 -45.43900 1.000 25.51654 72 MET A O 1
ATOM 652 N N . ILE A 1 93 ? -6.55100 -26.95400 -44.27600 1.000 20.67200 73 ILE A N 1
ATOM 653 C CA . ILE A 1 93 ? -5.51900 -27.00100 -45.30400 1.000 24.95067 73 ILE A CA 1
ATOM 654 C C . ILE A 1 93 ? -5.16300 -28.46500 -45.51100 1.000 27.16346 73 ILE A C 1
ATOM 655 O O . ILE A 1 93 ? -5.15500 -29.24600 -44.55200 1.000 25.44937 73 ILE A O 1
ATOM 660 N N . LYS A 1 94 ? -4.90100 -28.85000 -46.75800 1.000 25.31551 74 LYS A N 1
ATOM 661 C CA . LYS A 1 94 ? -4.54100 -30.23500 -47.03800 1.000 27.59918 74 LYS A CA 1
ATOM 662 C C . LYS A 1 94 ? -3.03400 -30.44400 -47.13600 1.000 33.30378 74 LYS A C 1
ATOM 663 O O . LYS A 1 94 ? -2.48000 -31.30200 -46.43900 1.000 38.65147 74 LYS A O 1
ATOM 665 N N . GLU A 1 95 ? -2.35100 -29.66900 -47.96900 1.000 28.77780 75 GLU A N 1
ATOM 666 C CA . GLU A 1 95 ? -0.95400 -29.93100 -48.28100 1.000 27.55089 75 GLU A CA 1
ATOM 667 C C . GLU A 1 95 ? -0.01000 -29.21600 -47.31900 1.000 30.47436 75 GLU A C 1
ATOM 668 O O . GLU A 1 95 ? -0.31300 -28.14200 -46.78800 1.000 35.18259 75 GLU A O 1
ATOM 670 N N . SER A 1 96 ? 1.15100 -29.82600 -47.10900 1.000 35.71578 76 SER A N 1
ATOM 671 C CA . SER A 1 96 ? 2.24000 -29.16800 -46.40900 1.000 36.03799 76 SER A CA 1
ATOM 672 C C . SER A 1 96 ? 2.98400 -28.23700 -47.35900 1.000 35.95889 76 SER A C 1
ATOM 673 O O . SER A 1 96 ? 2.98700 -28.42800 -48.57900 1.000 35.42665 76 SER A O 1
ATOM 676 N N . ILE A 1 97 ? 3.61100 -27.21400 -46.79000 1.000 27.86312 77 ILE A N 1
ATOM 677 C CA . ILE A 1 97 ? 4.48100 -26.34800 -47.57600 1.000 27.39989 77 ILE A CA 1
ATOM 678 C C . ILE A 1 97 ? 5.92300 -26.83000 -47.52400 1.000 31.25070 77 ILE A C 1
ATOM 679 O O . ILE A 1 97 ? 6.58800 -26.96700 -48.55500 1.000 28.51977 77 ILE A O 1
ATOM 684 N N . ASN A 1 98 ? 6.41500 -27.11500 -46.32400 1.000 25.29117 78 ASN A N 1
ATOM 685 C CA . ASN A 1 98 ? 7.74200 -27.69400 -46.14500 1.000 26.60975 78 ASN A CA 1
ATOM 686 C C . ASN A 1 98 ? 7.68400 -28.50400 -44.86000 1.000 27.78177 78 ASN A C 1
ATOM 687 O O . ASN A 1 98 ? 7.61500 -27.92700 -43.77200 1.000 27.16218 78 ASN A O 1
ATOM 692 N N . GLU A 1 99 ? 7.68400 -29.83400 -44.98800 1.000 27.26392 79 GLU A N 1
ATOM 693 C CA . GLU A 1 99 ? 7.55000 -30.68300 -43.81100 1.000 25.99722 79 GLU A CA 1
ATOM 694 C C . GLU A 1 99 ? 8.72600 -30.51200 -42.86400 1.000 24.43422 79 GLU A C 1
ATOM 695 O O . GLU A 1 99 ? 8.55200 -30.58500 -41.64200 1.000 27.60581 79 GLU A O 1
ATOM 698 N N . GLY A 1 100 ? 9.92700 -30.29500 -43.40500 1.000 26.20254 80 GLY A N 1
ATOM 699 C CA . GLY A 1 100 ? 11.08100 -30.08000 -42.54800 1.000 28.50392 80 GLY A CA 1
ATOM 700 C C . GLY A 1 100 ? 10.94300 -28.82700 -41.70400 1.000 24.30714 80 GLY A C 1
ATOM 701 O O . GLY A 1 100 ? 11.20000 -28.84200 -40.49800 1.000 28.38735 80 GLY A O 1
ATOM 702 N N . TYR A 1 101 ? 10.54100 -27.72300 -42.33400 1.000 26.84469 81 TYR A N 1
ATOM 703 C CA . TYR A 1 101 ? 10.28100 -26.49700 -41.58500 1.000 25.23617 81 TYR A CA 1
ATOM 704 C C . TYR A 1 101 ? 9.15800 -26.70200 -40.58600 1.000 27.16529 81 TYR A C 1
ATOM 705 O O . TYR A 1 101 ? 9.22300 -26.21500 -39.45300 1.000 24.43289 81 TYR A O 1
ATOM 714 N N . GLU A 1 102 ? 8.12300 -27.41200 -41.01100 1.000 23.37442 82 GLU A N 1
ATOM 715 C CA . GLU A 1 102 ? 6.93800 -27.54900 -40.13100 1.000 24.38334 82 GLU A CA 1
ATOM 716 C C . GLU A 1 102 ? 7.27900 -28.39900 -38.90700 1.000 27.36318 82 GLU A C 1
ATOM 717 O O . GLU A 1 102 ? 6.51600 -28.36800 -37.94000 1.000 26.43559 82 GLU A O 1
ATOM 723 N N . GLU A 1 103 ? 8.39000 -29.11600 -38.96500 1.000 27.49537 83 GLU A N 1
ATOM 724 C CA . GLU A 1 103 ? 8.82500 -29.87600 -37.77200 1.000 29.95255 83 GLU A CA 1
ATOM 725 C C . GLU A 1 103 ? 9.82000 -29.03200 -36.97500 1.000 26.22470 83 GLU A C 1
ATOM 726 O O . GLU A 1 10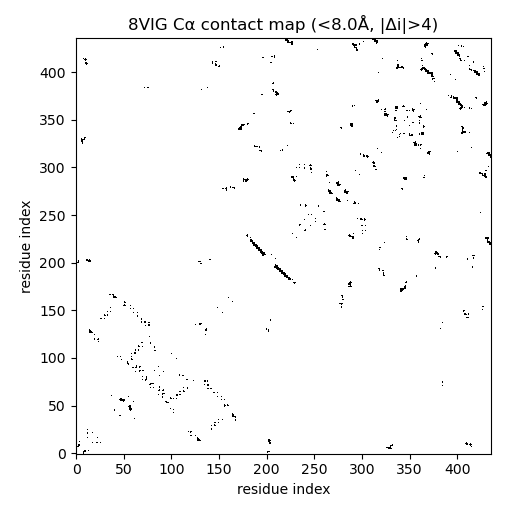3 ? 9.63800 -28.88200 -35.76800 1.000 29.94358 83 GLU A O 1
ATOM 728 N N . MET A 1 104 ? 10.79700 -28.44200 -37.64900 1.000 28.25240 84 MET A N 1
ATOM 729 C CA . MET A 1 104 ? 11.88500 -27.72900 -36.93000 1.000 26.79640 84 MET A CA 1
ATOM 730 C C . MET A 1 104 ? 11.35100 -26.49500 -36.20400 1.000 28.51431 84 MET A C 1
ATOM 731 O O . MET A 1 104 ? 11.83700 -26.21100 -35.11600 1.000 27.77099 84 MET A O 1
ATOM 736 N N . TYR A 1 105 ? 10.37100 -25.81800 -36.79100 1.000 25.24910 85 TYR A N 1
ATOM 737 C CA . TYR A 1 105 ? 9.92900 -24.53700 -36.19300 1.000 23.73730 85 TYR A CA 1
ATOM 738 C C . TYR A 1 105 ? 8.63500 -24.71800 -35.39900 1.000 26.48513 85 TYR A C 1
ATOM 739 O O . TYR A 1 105 ? 8.07900 -23.71200 -35.02400 1.000 25.81715 85 TYR A O 1
ATOM 748 N N . ALA A 1 106 ? 8.24600 -25.95300 -35.09600 1.000 27.41276 86 ALA A N 1
ATOM 749 C CA . ALA A 1 106 ? 6.94000 -26.18600 -34.44400 1.000 27.36763 86 ALA A CA 1
ATOM 750 C C . ALA A 1 106 ? 6.98300 -26.05600 -32.92400 1.000 30.51501 86 ALA A C 1
ATOM 751 O O . ALA A 1 106 ? 6.01200 -25.55900 -32.36500 1.000 31.34214 86 ALA A O 1
ATOM 753 N N . VAL A 1 107 ? 8.05100 -26.50400 -32.29200 1.000 33.77875 87 VAL A N 1
ATOM 754 C CA . VAL A 1 107 ? 8.02200 -26.60700 -30.80900 1.000 37.79306 87 VAL A CA 1
ATOM 755 C C . VAL A 1 107 ? 8.93800 -25.61200 -30.11000 1.000 41.23722 87 VAL A C 1
ATOM 756 O O . VAL A 1 107 ? 10.16000 -25.74200 -30.25200 1.000 35.62708 87 VAL A O 1
ATOM 757 N N . GLY A 1 108 ? 8.33500 -24.73600 -29.31000 1.000 39.05109 88 GLY A N 1
ATOM 758 C CA . GLY A 1 108 ? 9.09800 -23.74800 -28.53400 1.000 42.45285 88 GLY A CA 1
ATOM 759 C C . GLY A 1 108 ? 9.70400 -24.33100 -27.27100 1.000 46.52905 88 GLY A C 1
ATOM 760 O O . GLY A 1 108 ? 9.58600 -25.55300 -27.04800 1.000 41.89353 88 GLY A O 1
ATOM 761 N N . VAL A 1 109 ? 10.30400 -23.47300 -26.45000 1.000 43.33264 89 VAL A N 1
ATOM 7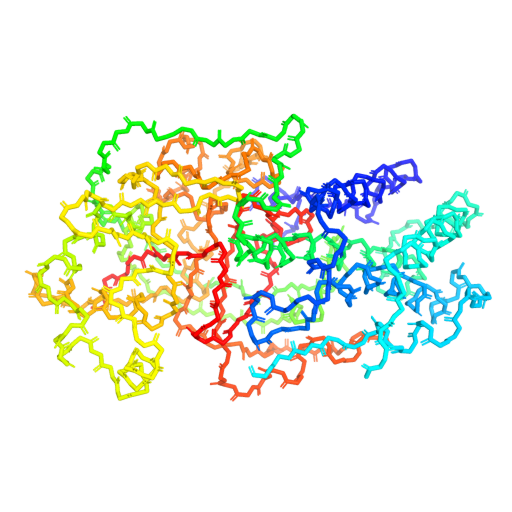62 C CA . VAL A 1 109 ? 11.05000 -23.96800 -25.27000 1.000 44.22758 89 VAL A CA 1
ATOM 763 C C . VAL A 1 109 ? 10.69900 -23.14300 -24.03200 1.000 48.01960 89 VAL A C 1
ATOM 764 O O . VAL A 1 109 ? 10.32100 -21.98400 -24.18000 1.000 35.11856 89 VAL A O 1
ATOM 768 N N . ASP A 1 110 ? 10.85800 -23.75900 -22.86300 1.000 48.80295 90 ASP A N 1
ATOM 769 C CA . ASP A 1 110 ? 10.61900 -23.05500 -21.58100 1.000 44.64781 90 ASP A CA 1
ATOM 770 C C . ASP A 1 110 ? 11.58500 -23.68200 -20.57500 1.000 46.81480 90 ASP A C 1
ATOM 771 O O . ASP A 1 110 ? 11.11900 -24.36800 -19.65800 1.000 42.15474 90 ASP A O 1
ATOM 772 N N . PRO A 1 111 ? 12.91200 -23.48400 -20.73900 1.000 45.33443 91 PRO A N 1
ATOM 773 C CA . PRO A 1 111 ? 13.89400 -24.02800 -19.80300 1.000 41.92277 91 PRO A CA 1
ATOM 774 C C . PRO A 1 111 ? 13.96200 -23.23400 -18.48400 1.000 43.76846 91 PRO A C 1
ATOM 775 O O . PRO A 1 111 ? 13.58200 -22.09500 -18.46300 1.000 39.96688 91 PRO A O 1
ATOM 779 C CA . ILE A 1 124 ? 20.48000 -27.44900 -34.88300 1.000 44.78133 104 ILE A CA 1
ATOM 780 C C . ILE A 1 124 ? 21.05900 -26.54100 -35.96200 1.000 44.85266 104 ILE A C 1
ATOM 781 O O . ILE A 1 124 ? 21.73800 -25.55900 -35.66200 1.000 49.63425 104 ILE A O 1
ATOM 782 N N . LYS A 1 125 ? 20.78900 -26.88000 -37.22100 1.000 36.85289 105 LYS A N 1
ATOM 783 C CA . LYS A 1 125 ? 21.21000 -26.07800 -38.36500 1.000 34.43686 105 LYS A CA 1
ATOM 784 C C . LYS A 1 125 ? 20.02200 -25.23400 -38.81500 1.000 41.78706 105 LYS A C 1
ATOM 785 O O . LYS A 1 125 ? 19.04700 -25.76000 -39.36300 1.000 34.41626 105 LYS A O 1
ATOM 788 N N . TRP A 1 126 ? 20.10500 -23.93000 -38.58200 1.000 35.01984 106 TRP A N 1
ATOM 789 C CA . TRP A 1 126 ? 19.01100 -23.03600 -38.92200 1.000 30.27603 106 TRP A CA 1
ATOM 790 C C . TRP A 1 126 ? 19.05600 -22.67900 -40.40000 1.000 27.87752 106 TRP A C 1
ATOM 791 O O . TRP A 1 126 ? 20.11600 -22.69100 -41.03200 1.000 28.98111 106 TRP A O 1
ATOM 802 N N . ASP A 1 127 ? 17.89200 -22.34700 -40.94600 1.000 27.27947 107 ASP A N 1
ATOM 803 C CA . ASP A 1 127 ? 17.81900 -21.89400 -42.32400 1.000 27.81962 107 ASP A CA 1
ATOM 804 C C . ASP A 1 127 ? 18.21800 -20.42400 -42.42700 1.000 27.68418 107 ASP A C 1
ATOM 805 O O . ASP A 1 127 ? 18.36900 -19.71800 -41.42600 1.000 30.39304 107 ASP A O 1
ATOM 810 N N . ARG A 1 128 ? 18.40600 -19.96200 -43.66200 1.000 25.70812 108 ARG A N 1
ATOM 811 C CA . ARG A 1 128 ? 18.71700 -18.55900 -43.89000 1.000 24.70351 108 ARG A CA 1
ATOM 812 C C . ARG A 1 128 ? 17.47600 -17.69800 -43.66700 1.000 25.15756 108 ARG A C 1
ATOM 813 O O . ARG A 1 128 ? 16.34100 -18.14500 -43.85100 1.000 23.50057 108 ARG A O 1
ATOM 816 N N . VAL A 1 129 ? 17.70700 -16.45000 -43.25100 1.000 23.48980 109 VAL A N 1
ATOM 817 C CA . VAL A 1 129 ? 16.60100 -15.53500 -42.97200 1.000 21.22707 109 VAL A CA 1
ATOM 818 C C . VAL A 1 129 ? 15.69400 -15.39000 -44.18700 1.000 24.48384 109 VAL A C 1
ATOM 819 O O . VAL A 1 129 ? 14.46000 -15.39400 -44.06500 1.000 21.05635 109 VAL A O 1
ATOM 823 N N . GLU A 1 130 ? 16.28500 -15.26400 -45.37800 1.000 23.89651 110 GLU A N 1
ATOM 824 C CA . GLU A 1 130 ? 15.47400 -15.09900 -46.58200 1.000 22.59201 110 GLU A CA 1
ATOM 825 C C . GLU A 1 130 ? 14.59400 -16.31700 -46.82700 1.000 19.38474 110 GLU A C 1
ATOM 826 O O . GLU A 1 130 ? 13.46300 -16.18700 -47.31300 1.000 22.34521 110 GLU A O 1
ATOM 828 N N . GLU A 1 131 ? 15.10500 -17.51000 -46.50800 1.000 22.21972 111 GLU A N 1
ATOM 829 C CA . GLU A 1 131 ? 14.32900 -18.72900 -46.68300 1.000 20.84443 111 GLU A CA 1
ATOM 830 C C . GLU A 1 131 ? 13.14400 -18.77200 -45.73300 1.000 21.06983 111 GLU A C 1
ATOM 831 O O . GLU A 1 131 ? 12.05500 -19.22600 -46.10400 1.000 20.63361 111 GLU A O 1
ATOM 837 N N . VAL A 1 132 ? 13.33900 -18.31800 -44.49600 1.000 19.82572 112 VAL A N 1
ATOM 838 C CA . VAL A 1 132 ? 12.24000 -18.33600 -43.53400 1.000 17.41959 112 VAL A CA 1
ATOM 839 C C . VAL A 1 132 ? 11.18800 -17.29900 -43.91000 1.000 18.03989 112 VAL A C 1
ATOM 840 O O . VAL A 1 132 ? 9.98200 -17.56700 -43.82400 1.000 18.16054 112 VAL A O 1
ATOM 844 N N . TRP A 1 133 ? 11.61700 -16.10200 -44.33300 1.000 18.25843 113 TRP A N 1
ATOM 845 C CA . TRP A 1 133 ? 10.66900 -15.13200 -44.87400 1.000 19.58933 113 TRP A CA 1
ATOM 846 C C . TRP A 1 133 ? 9.91600 -15.71600 -46.06300 1.000 20.87712 113 TRP A C 1
ATOM 847 O O . TRP A 1 133 ? 8.72400 -15.44100 -46.25400 1.000 18.42741 113 TRP A O 1
ATOM 858 N N . ASP A 1 134 ? 10.60500 -16.50900 -46.88900 1.000 19.17062 114 ASP A N 1
ATOM 859 C CA . ASP A 1 134 ? 9.94500 -17.12800 -48.03400 1.000 19.63995 114 ASP A CA 1
ATOM 860 C C . ASP A 1 134 ? 8.90100 -18.14000 -47.58100 1.000 19.29879 114 ASP A C 1
ATOM 861 O O . ASP A 1 134 ? 7.80700 -18.21300 -48.15800 1.000 21.36431 114 ASP A O 1
ATOM 866 N N . TYR A 1 135 ? 9.21500 -18.92600 -46.54800 1.000 17.95323 115 TYR A N 1
ATOM 867 C CA . TYR A 1 135 ? 8.20600 -19.81600 -46.00000 1.000 19.19367 115 TYR A CA 1
ATOM 868 C C . TYR A 1 135 ? 7.00900 -19.01100 -45.51700 1.000 17.73448 115 TYR A C 1
ATOM 869 O O . TYR A 1 135 ? 5.86000 -19.36700 -45.79600 1.000 17.07213 115 TYR A O 1
ATOM 878 N N . ARG A 1 136 ? 7.26400 -17.91600 -44.78400 1.000 19.75966 116 ARG A N 1
ATOM 879 C CA . ARG A 1 136 ? 6.17300 -17.08600 -44.27500 1.000 16.88975 116 ARG A CA 1
ATOM 880 C C . ARG A 1 136 ? 5.27200 -16.59800 -45.39700 1.000 17.43976 116 ARG A C 1
ATOM 881 O O . ARG A 1 136 ? 4.04400 -16.56700 -45.24800 1.000 16.99364 116 ARG A O 1
ATOM 889 N N . LYS A 1 137 ? 5.86800 -16.17100 -46.51500 1.000 16.33430 117 LYS A N 1
ATOM 890 C CA . LYS A 1 137 ? 5.06900 -15.66400 -47.62300 1.000 19.16995 117 LYS A CA 1
ATOM 891 C C . LYS A 1 137 ? 4.20300 -16.76800 -48.20800 1.000 19.10935 117 LYS A C 1
ATOM 892 O O . LYS A 1 137 ? 3.01600 -16.56200 -48.48200 1.000 18.22395 117 LYS A O 1
ATOM 895 N N . ARG A 1 138 ? 4.77600 -17.95600 -48.38200 1.000 16.48159 118 ARG A N 1
ATOM 896 C CA . ARG A 1 138 ? 3.99600 -19.06700 -48.90900 1.000 17.22400 118 ARG A CA 1
ATOM 897 C C . ARG A 1 138 ? 2.89200 -19.46000 -47.94000 1.000 16.53149 118 ARG A C 1
ATOM 898 O O . ARG A 1 138 ? 1.74900 -19.68400 -48.35000 1.000 17.14213 118 ARG A O 1
ATOM 906 N N . ALA A 1 139 ? 3.22800 -19.54600 -46.64800 1.000 17.98219 119 ALA A N 1
ATOM 907 C CA . ALA A 1 139 ? 2.22900 -19.85000 -45.62700 1.000 15.71572 119 ALA A CA 1
ATOM 908 C C . ALA A 1 139 ? 1.11300 -18.81600 -45.61900 1.000 14.73121 119 ALA A C 1
ATOM 909 O O . ALA A 1 139 ? -0.07500 -19.16500 -45.59600 1.000 15.71279 119 ALA A O 1
ATOM 911 N N . TYR A 1 140 ? 1.47800 -17.53400 -45.60600 1.000 15.71048 120 TYR A N 1
ATOM 912 C CA . TYR A 1 140 ? 0.48100 -16.47100 -45.60900 1.000 15.34613 120 TYR A CA 1
ATOM 913 C C . TYR A 1 140 ? -0.50200 -16.64400 -46.76300 1.000 16.68687 120 TYR A C 1
ATOM 914 O O . TYR A 1 140 ? -1.72200 -16.52400 -46.59200 1.000 16.69294 120 TYR A O 1
ATOM 923 N N . GLU A 1 141 ? 0.02100 -16.92200 -47.95700 1.000 17.74993 121 GLU A N 1
ATOM 924 C CA . GLU A 1 141 ? -0.84400 -17.09100 -49.11600 1.000 16.96997 121 GLU A CA 1
ATOM 925 C C . GLU A 1 141 ? -1.79100 -18.27300 -48.93900 1.000 17.94683 121 GLU A C 1
ATOM 926 O O . GLU A 1 141 ? -2.98700 -18.17200 -49.24100 1.000 19.19637 121 GLU A O 1
ATOM 930 N N . LYS A 1 142 ? -1.27900 -19.39900 -48.43900 1.000 18.01543 122 LYS A N 1
ATOM 931 C CA . LYS A 1 142 ? -2.12500 -20.57600 -48.27300 1.000 18.41404 122 LYS A CA 1
ATOM 932 C C . LYS A 1 142 ? -3.18600 -20.34600 -47.20000 1.000 18.46615 122 LYS A C 1
ATOM 933 O O . LYS A 1 142 ? -4.34700 -20.74100 -47.36900 1.000 19.44003 122 LYS A O 1
ATOM 936 N N . ILE A 1 143 ? -2.81200 -19.68400 -46.10000 1.000 16.25096 123 ILE A N 1
ATOM 937 C CA . ILE A 1 143 ? -3.76500 -19.42300 -45.02900 1.000 16.59803 123 ILE A CA 1
ATOM 938 C C . ILE A 1 143 ? -4.85500 -18.47300 -45.50000 1.000 17.46921 123 ILE A C 1
ATOM 939 O O . ILE A 1 143 ? -6.04700 -18.70900 -45.26500 1.000 18.44875 123 ILE A O 1
ATOM 944 N N . ARG A 1 144 ? -4.46000 -17.36600 -46.14000 1.000 16.12595 124 ARG A N 1
ATOM 945 C CA . ARG A 1 144 ? -5.43300 -16.40100 -46.63400 1.000 17.64157 124 ARG A CA 1
ATOM 946 C C . ARG A 1 144 ? -6.42100 -17.06300 -47.58600 1.000 18.55128 124 ARG A C 1
ATOM 947 O O . ARG A 1 144 ? -7.63600 -16.84900 -47.48900 1.000 20.16674 124 ARG A O 1
ATOM 953 N N . GLU A 1 145 ? -5.91600 -17.87900 -48.51000 1.000 19.20413 125 GLU A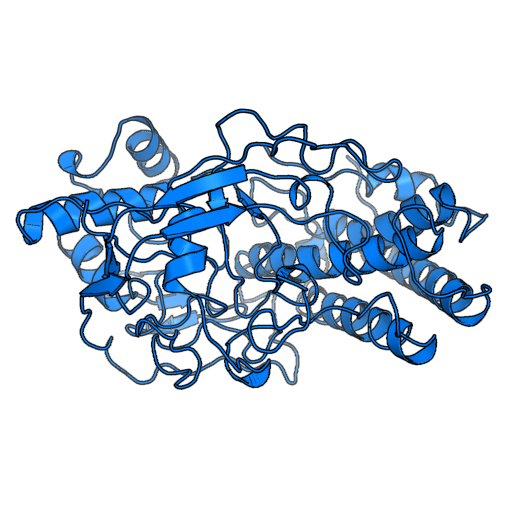 N 1
ATOM 954 C CA . GLU A 1 145 ? -6.79900 -18.55200 -49.45900 1.000 20.86589 125 GLU A CA 1
ATOM 955 C C . GLU A 1 145 ? -7.78900 -19.45400 -48.73100 1.000 19.47912 125 GLU A C 1
ATOM 956 O O . GLU A 1 145 ? -8.96900 -19.51600 -49.09200 1.000 22.26522 125 GLU A O 1
ATOM 958 N N . ALA A 1 146 ? -7.33000 -20.15400 -47.69100 1.000 19.90266 126 ALA A N 1
ATOM 959 C CA . ALA A 1 146 ? -8.24700 -20.99700 -46.92700 1.000 18.08878 126 ALA A CA 1
ATOM 960 C C . ALA A 1 146 ? -9.32200 -20.16300 -46.23900 1.000 19.86017 126 ALA A C 1
ATOM 961 O O . ALA A 1 146 ? -10.48300 -20.57700 -46.15800 1.000 19.54872 126 ALA A O 1
ATOM 963 N N . ILE A 1 147 ? -8.95900 -18.98100 -45.73900 1.000 17.77144 127 ILE A N 1
ATOM 964 C CA . ILE A 1 147 ? -9.94900 -18.12300 -45.10100 1.000 17.60691 127 ILE A CA 1
ATOM 965 C C . ILE A 1 147 ? -10.91900 -17.56900 -46.13700 1.000 20.57646 127 ILE A C 1
ATOM 966 O O . ILE A 1 147 ? -12.12000 -17.42700 -45.87100 1.000 19.59039 127 ILE A O 1
ATOM 971 N N . GLU A 1 148 ? -10.42400 -17.29600 -47.34800 1.000 20.23664 128 GLU A N 1
ATOM 972 C CA . GLU A 1 148 ? -11.28200 -16.74400 -48.38900 1.000 20.41952 128 GLU A CA 1
ATOM 973 C C . GLU A 1 148 ? -12.26200 -17.77300 -48.93900 1.000 23.15125 128 GLU A C 1
ATOM 974 O O . GLU A 1 148 ? -13.38700 -17.41200 -49.30500 1.000 24.06282 128 GLU A O 1
ATOM 980 N N . ASN A 1 149 ? -11.86000 -19.04700 -49.02100 1.000 20.61224 129 ASN A N 1
ATOM 981 C CA . ASN A 1 149 ? -12.60200 -20.02900 -49.80400 1.000 23.59926 129 ASN A CA 1
ATOM 982 C C . ASN A 1 149 ? -13.36800 -21.06800 -48.99600 1.000 27.90323 129 ASN A C 1
ATOM 983 O O . ASN A 1 149 ? -14.25300 -21.71700 -49.55800 1.000 29.18181 129 ASN A O 1
ATOM 988 N N . THR A 1 150 ? -13.04600 -21.26700 -47.72300 1.000 21.55103 130 THR A N 1
ATOM 989 C CA . THR A 1 150 ? -13.67700 -22.33100 -46.95100 1.000 21.89300 130 THR A CA 1
ATOM 990 C C . THR A 1 150 ? -15.06400 -21.91600 -46.48600 1.000 21.47329 130 THR A C 1
ATOM 991 O O . THR A 1 150 ? -15.27900 -20.77600 -46.06900 1.000 19.11988 130 THR A O 1
ATOM 995 N N . SER A 1 151 ? -16.00600 -22.85600 -46.55600 1.000 21.60893 131 SER A N 1
ATOM 996 C CA . SER A 1 151 ? -17.34600 -22.61900 -46.03600 1.000 23.43254 131 SER A CA 1
ATOM 997 C C . SER A 1 151 ? -17.27900 -22.22700 -44.56700 1.000 21.17490 131 SER A C 1
ATOM 998 O O . SER A 1 151 ? -16.53800 -22.82100 -43.78400 1.000 20.83586 131 SER A O 1
ATOM 1001 N N . LEU A 1 152 ? -18.04100 -21.20100 -44.20500 1.000 22.98166 132 LEU A N 1
ATOM 1002 C CA . LEU A 1 152 ? -18.04400 -20.66000 -42.85100 1.000 26.26935 132 LEU A CA 1
ATOM 1003 C C . LEU A 1 152 ? -19.44600 -20.78400 -42.27800 1.000 25.50939 132 LEU A C 1
ATOM 1004 O O . LEU A 1 152 ? -20.38600 -20.17000 -42.79200 1.000 24.91184 132 LEU A O 1
ATOM 1009 N N . ASP A 1 153 ? -19.58200 -21.58200 -41.22200 1.000 25.47420 133 ASP A N 1
ATOM 1010 C CA . ASP A 1 153 ? -20.84400 -21.77900 -40.51800 1.000 27.21660 133 ASP A CA 1
ATOM 1011 C C . ASP A 1 153 ? -20.66100 -21.25600 -39.10300 1.000 24.25477 133 ASP A C 1
ATOM 1012 O O . ASP A 1 153 ? -19.86300 -21.80500 -38.33800 1.000 29.93093 133 ASP A O 1
ATOM 1016 N N . LEU A 1 154 ? -21.40800 -20.16300 -38.74800 1.000 23.87917 134 LEU A N 1
ATOM 1017 C CA . LEU A 1 154 ? -21.31900 -19.64200 -37.39200 1.000 21.09534 134 LEU A CA 1
ATOM 1018 C C . LEU A 1 154 ? -22.28000 -20.38400 -36.47000 1.000 27.53397 134 LEU A C 1
ATOM 1019 O O . LEU A 1 154 ? -23.33700 -20.84600 -36.90800 1.000 26.58118 134 LEU A O 1
ATOM 1024 N N . PRO A 1 155 ? -21.94000 -20.50200 -35.18800 1.000 26.76496 135 PRO A N 1
ATOM 1025 C CA . PRO A 1 155 ? -20.73900 -19.96000 -34.53100 1.000 20.07635 135 PRO A CA 1
ATOM 1026 C C . PRO A 1 155 ? -19.49800 -20.83700 -34.69800 1.000 21.85339 135 PRO A C 1
ATOM 1027 O O . PRO A 1 155 ? -19.58200 -22.04600 -34.92000 1.000 24.13658 135 PRO A O 1
ATOM 1031 N N . ILE A 1 156 ? -18.31600 -20.23800 -34.58200 1.000 20.96893 136 ILE A N 1
ATOM 1032 C CA . ILE A 1 156 ? -17.07000 -20.99500 -34.53200 1.000 18.41557 136 ILE A CA 1
ATOM 1033 C C . ILE A 1 156 ? -16.89300 -21.52400 -33.11400 1.000 19.98238 136 ILE A C 1
ATOM 1034 O O . ILE A 1 156 ? -16.59500 -20.76700 -32.18600 1.000 22.06415 136 ILE A O 1
ATOM 1039 N N . THR A 1 157 ? -17.07800 -22.82600 -32.94900 1.000 19.26098 137 THR A N 1
ATOM 1040 C CA . THR A 1 157 ? -16.91800 -23.51600 -31.68200 1.000 20.55148 137 THR A CA 1
ATOM 1041 C C . THR A 1 157 ? -15.65800 -24.37000 -31.72800 1.000 17.50304 137 THR A C 1
ATOM 1042 O O . THR A 1 157 ? -15.00800 -24.50300 -32.77000 1.000 19.22089 137 THR A O 1
ATOM 1046 N N . GLU A 1 158 ? -15.33200 -24.98000 -30.58100 1.000 17.21692 138 GLU A N 1
ATOM 1047 C CA . GLU A 1 158 ? -14.06700 -25.70100 -30.45800 1.000 17.02428 138 GLU A CA 1
ATOM 1048 C C . GLU A 1 158 ? -13.93000 -26.84700 -31.44900 1.000 19.07977 138 GLU A C 1
ATOM 1049 O O . GLU A 1 158 ? -12.81000 -27.20200 -31.82300 1.000 19.45522 138 GLU A O 1
ATOM 1055 N N . GLU A 1 159 ? -15.03700 -27.44700 -31.87000 1.000 20.70571 139 GLU A N 1
ATOM 1056 C CA . GLU A 1 159 ? -14.98600 -28.58100 -32.77900 1.000 20.09524 139 GLU A CA 1
ATOM 1057 C C . GLU A 1 159 ? -15.05000 -28.16100 -34.24200 1.000 20.95536 139 GLU A C 1
ATOM 1058 O O . GLU A 1 159 ? -14.82000 -28.99700 -35.12700 1.000 22.67551 139 GLU A O 1
ATOM 1063 N N . ASN A 1 160 ? -15.34500 -26.89300 -34.49900 1.000 18.73907 140 ASN A N 1
ATOM 1064 C CA . ASN A 1 160 ? -15.40000 -26.35500 -35.85500 1.000 16.56721 140 ASN A CA 1
ATOM 1065 C C . ASN A 1 160 ? -13.98000 -26.22700 -36.40200 1.000 19.15480 140 ASN A C 1
ATOM 1066 O O . ASN A 1 160 ? -13.09600 -25.73900 -35.68900 1.000 15.95861 140 ASN A O 1
ATOM 1071 N N . PRO A 1 161 ? -13.71300 -26.68100 -37.63200 1.000 17.48808 141 PRO A N 1
ATOM 1072 C CA . PRO A 1 161 ? -12.35300 -26.55600 -38.18300 1.000 16.85071 141 PRO A CA 1
ATOM 1073 C C . PRO A 1 161 ? -11.79600 -25.14600 -38.10000 1.000 16.08747 141 PRO A C 1
ATOM 1074 O O . PRO A 1 161 ? -10.57700 -24.98400 -37.97300 1.000 16.88562 141 PRO A O 1
ATOM 1078 N N . TRP A 1 162 ? -12.66100 -24.12500 -38.13400 1.000 15.64989 142 TRP A N 1
ATOM 1079 C CA . TRP A 1 162 ? -12.20700 -22.73700 -38.07700 1.000 15.15388 142 TRP A CA 1
ATOM 1080 C C . TRP A 1 162 ? -11.51900 -22.40300 -36.76000 1.000 13.30237 142 TRP A C 1
ATOM 1081 O O . TRP A 1 162 ? -10.77300 -21.41700 -36.69500 1.000 13.14347 142 TRP A O 1
ATOM 1092 N N . TRP A 1 163 ? -11.73600 -23.20000 -35.71400 1.000 14.83131 143 TRP A N 1
ATOM 1093 C CA . TRP A 1 163 ? -10.99600 -22.97300 -34.47200 1.000 13.16669 143 TRP A CA 1
ATOM 1094 C C . TRP A 1 163 ? -9.49000 -22.98500 -34.71200 1.000 13.71355 143 TRP A C 1
ATOM 1095 O O . TRP A 1 163 ? -8.74600 -22.28500 -34.01700 1.000 12.99605 143 TRP A O 1
ATOM 1106 N N . SER A 1 164 ? -9.02000 -23.71900 -35.72600 1.000 12.71757 144 SER A N 1
ATOM 1107 C CA . SER A 1 164 ? -7.58400 -23.74500 -35.97800 1.000 13.97326 144 SER A CA 1
ATOM 1108 C C . SER A 1 164 ? -7.10200 -22.38900 -36.47000 1.000 14.28370 144 SER A C 1
ATOM 1109 O O . SER A 1 164 ? -5.98000 -21.97600 -36.15600 1.000 13.70911 144 SER A O 1
ATOM 1112 N N . VAL A 1 165 ? -7.92700 -21.70100 -37.26700 1.000 13.67012 145 VAL A N 1
ATOM 1113 C CA . VAL A 1 165 ? -7.57700 -20.36100 -37.73200 1.000 13.36677 145 VAL A CA 1
ATOM 1114 C C . VAL A 1 165 ? -7.50400 -19.40700 -36.55300 1.000 13.61194 145 VAL A C 1
ATOM 1115 O O . VAL A 1 165 ? -6.54100 -18.64300 -36.40100 1.000 14.08556 145 VAL A O 1
ATOM 1119 N N . ILE A 1 166 ? -8.53200 -19.43000 -35.70600 1.000 14.21999 146 ILE A N 1
ATOM 1120 C CA . ILE A 1 166 ? -8.55200 -18.52600 -34.55500 1.000 12.03602 146 ILE A CA 1
ATOM 1121 C C . ILE A 1 166 ? -7.37700 -18.82700 -33.62800 1.000 13.50706 146 ILE A C 1
ATOM 1122 O O . ILE A 1 166 ? -6.66600 -17.91400 -33.18500 1.000 12.75485 146 ILE A O 1
ATOM 1127 N N . MET A 1 167 ? -7.17400 -20.10900 -33.30100 1.000 13.22714 147 MET A N 1
ATOM 1128 C CA . MET A 1 167 ? -6.00700 -20.51900 -32.52000 1.000 13.09668 147 MET A CA 1
ATOM 1129 C C . MET A 1 167 ? -4.72000 -19.99700 -33.13800 1.000 13.38889 147 MET A C 1
ATOM 1130 O O . MET A 1 167 ? -3.85000 -19.47300 -32.43800 1.000 12.61226 147 MET A O 1
ATOM 1135 N N . GLY A 1 168 ? -4.57000 -20.15600 -34.45900 1.000 13.04856 148 GLY A N 1
ATOM 1136 C CA . GLY A 1 168 ? -3.36400 -19.67400 -35.12200 1.000 10.81661 148 GLY A CA 1
ATOM 1137 C C . GLY A 1 168 ? -3.14900 -18.18000 -34.96300 1.000 10.97884 148 GLY A C 1
ATOM 1138 O O . GLY A 1 168 ? -2.02500 -17.73000 -34.73900 1.000 11.97318 148 GLY A O 1
ATOM 1139 N N . ILE A 1 169 ? -4.21700 -17.39300 -35.11000 1.000 12.49114 149 ILE A N 1
ATOM 1140 C CA . ILE A 1 169 ? -4.09100 -15.94800 -34.95000 1.000 10.74348 149 ILE A CA 1
ATOM 1141 C C . ILE A 1 169 ? -3.76100 -15.59900 -33.51100 1.000 12.88535 149 ILE A C 1
ATOM 1142 O O . ILE A 1 169 ? -2.93000 -14.72000 -33.24900 1.000 12.17335 149 ILE A O 1
ATOM 1147 N N . GLU A 1 170 ? -4.46000 -16.22300 -32.56000 1.000 12.98334 150 GLU A N 1
ATOM 1148 C CA . GLU A 1 170 ? -4.23300 -15.87600 -31.16400 1.000 12.06088 150 GLU A CA 1
ATOM 1149 C C . GLU A 1 170 ? -2.82600 -16.26200 -30.73400 1.000 13.77630 150 GLU A C 1
ATOM 1150 O O . GLU A 1 170 ? -2.18400 -15.55500 -29.94200 1.000 13.98229 150 GLU A O 1
ATOM 1156 N N . HIS A 1 171 ? -2.31700 -17.35500 -31.28900 1.000 11.27449 151 HIS A N 1
ATOM 1157 C CA . HIS A 1 171 ? -0.91800 -17.76400 -31.00300 1.000 10.80124 151 HIS A CA 1
ATOM 1158 C C . HIS A 1 171 ? 0.06900 -16.72500 -31.55600 1.000 11.63941 151 HIS A C 1
ATOM 1159 O O . HIS A 1 171 ? 1.02700 -16.36900 -30.88700 1.000 13.55861 151 HIS A O 1
ATOM 1166 N N . GLN A 1 172 ? -0.18900 -16.27100 -32.78300 1.000 12.28251 152 GLN A N 1
ATOM 1167 C CA . GLN A 1 172 ? 0.71100 -15.26900 -33.40600 1.000 10.44000 152 GLN A CA 1
ATOM 1168 C C . GLN A 1 172 ? 0.69700 -13.99300 -32.55800 1.000 12.52382 152 GLN A C 1
ATOM 1169 O O . GLN A 1 172 ? 1.73800 -13.38700 -32.38700 1.000 12.47868 152 GLN A O 1
ATOM 1175 N N . ARG A 1 173 ? -0.47800 -13.64400 -32.05000 1.000 12.32082 153 ARG A N 1
ATOM 1176 C CA . ARG A 1 173 ? -0.60200 -12.38700 -31.27300 1.000 10.97314 153 ARG A CA 1
ATOM 1177 C C . ARG A 1 173 ? 0.19900 -12.52100 -29.97600 1.000 13.34035 153 ARG A C 1
ATOM 1178 O O . ARG A 1 173 ? 0.82800 -11.54300 -29.55800 1.000 12.61706 153 ARG A O 1
ATOM 1186 N N . ILE A 1 174 ? 0.14000 -13.70000 -29.37600 1.000 12.48419 154 ILE A N 1
ATOM 1187 C CA . ILE A 1 174 ? 0.99900 -13.92500 -28.17900 1.000 13.14366 154 ILE A CA 1
ATOM 1188 C C . ILE A 1 174 ? 2.47100 -13.73800 -28.58000 1.000 12.31071 154 ILE A C 1
ATOM 1189 O O . ILE A 1 174 ? 3.19400 -13.06700 -27.86800 1.000 11.43466 154 ILE A O 1
ATOM 1194 N N . HIS A 1 175 ? 2.87800 -14.35400 -29.68900 1.000 11.18095 155 HIS A N 1
ATOM 1195 C CA . HIS A 1 175 ? 4.31800 -14.29400 -30.07100 1.000 13.42149 155 HIS A CA 1
ATOM 1196 C C . HIS A 1 175 ? 4.74900 -12.88200 -30.49800 1.000 12.54172 155 HIS A C 1
ATOM 1197 O O . HIS A 1 175 ? 5.91200 -12.56500 -30.39200 1.000 14.03592 155 HIS A O 1
ATOM 1204 N N . ILE A 1 176 ? 3.83500 -12.07400 -31.01900 1.000 13.04349 156 ILE A N 1
ATOM 1205 C CA . ILE A 1 176 ? 4.25200 -10.67300 -31.30700 1.000 13.82703 156 ILE A CA 1
ATOM 1206 C C . ILE A 1 176 ? 4.75900 -10.09700 -29.98000 1.000 14.09717 156 ILE A C 1
ATOM 1207 O O . ILE A 1 176 ? 5.78400 -9.45300 -29.95500 1.000 14.14161 156 ILE A O 1
ATOM 1212 N N . GLU A 1 177 ? 3.99100 -10.33300 -28.92100 1.000 13.84146 157 GLU A N 1
ATOM 1213 C CA . GLU A 1 177 ? 4.39600 -9.75400 -27.61800 1.000 12.97087 157 GLU A CA 1
ATOM 1214 C C . GLU A 1 177 ? 5.67300 -10.43400 -27.09200 1.000 11.51097 157 GLU A C 1
ATOM 1215 O O . GLU A 1 177 ? 6.57400 -9.75200 -26.64900 1.000 13.97586 157 GLU A O 1
ATOM 1221 N N . THR A 1 178 ? 5.70200 -11.76300 -27.12200 1.000 12.28466 158 THR A N 1
ATOM 1222 C CA . THR A 1 178 ? 6.86800 -12.47400 -26.53300 1.000 13.67712 158 THR A CA 1
ATOM 1223 C C . THR A 1 178 ? 8.12800 -12.17100 -27.35100 1.000 12.79631 158 THR A C 1
ATOM 1224 O O . THR A 1 178 ? 9.17800 -12.00900 -26.76700 1.000 15.67846 158 THR A O 1
ATOM 1228 N N . SER A 1 179 ? 7.97100 -12.09700 -28.66700 1.000 13.80222 159 SER A N 1
ATOM 1229 C CA . SER A 1 179 ? 9.13100 -11.75300 -29.53200 1.000 12.56080 159 SER A CA 1
ATOM 1230 C C . SER A 1 179 ? 9.54400 -10.29100 -29.31200 1.000 12.67061 159 SER A C 1
ATOM 1231 O O . SER A 1 179 ? 10.70600 -9.97500 -29.46400 1.000 13.92216 159 SER A O 1
ATOM 1234 N N . SER A 1 180 ? 8.57600 -9.43500 -29.00300 1.000 14.14485 160 SER A N 1
ATOM 1235 C CA . SER A 1 180 ? 8.94400 -8.03400 -28.69700 1.000 13.67685 160 SER A CA 1
ATOM 1236 C C . SER A 1 180 ? 9.88900 -8.00000 -27.48800 1.000 13.05611 160 SER A C 1
ATOM 1237 O O . SER A 1 180 ? 10.80100 -7.19700 -27.47000 1.000 13.75514 160 SER A O 1
ATOM 1240 N N . MET A 1 181 ? 9.64300 -8.87200 -26.52400 1.000 13.25028 161 MET A N 1
ATOM 1241 C CA . MET A 1 181 ? 10.54600 -8.92100 -25.35100 1.000 14.57804 161 MET A CA 1
ATOM 1242 C C . MET A 1 181 ? 11.91600 -9.47100 -25.76600 1.000 14.67026 161 MET A C 1
ATOM 1243 O O . MET A 1 181 ? 12.88500 -9.05400 -25.17200 1.000 15.03921 161 MET A O 1
ATOM 1248 N N . LEU A 1 182 ? 11.96100 -10.38300 -26.74100 1.000 14.65358 162 LEU A N 1
ATOM 1249 C CA . LEU A 1 182 ? 13.26900 -10.81600 -27.22200 1.000 14.73504 162 LEU A CA 1
ATOM 1250 C C . LEU A 1 182 ? 14.00400 -9.67200 -27.90700 1.000 15.42480 162 LEU A C 1
ATOM 1251 O O . LEU A 1 182 ? 15.19300 -9.44400 -27.65700 1.000 14.44661 162 LEU A O 1
ATOM 1256 N N . ILE A 1 183 ? 13.30000 -8.93400 -28.76400 1.000 13.94476 163 ILE A N 1
ATOM 1257 C CA . ILE A 1 183 ? 13.92500 -7.86600 -29.52800 1.000 13.79034 163 ILE A CA 1
ATOM 1258 C C . ILE A 1 183 ? 14.33600 -6.71600 -28.61300 1.000 13.46032 163 ILE A C 1
ATOM 1259 O O . ILE A 1 183 ? 15.33600 -6.03700 -28.87000 1.000 14.28309 163 ILE A O 1
ATOM 1264 N N . ARG A 1 184 ? 13.60100 -6.50000 -27.52100 1.000 13.06088 164 ARG A N 1
ATOM 1265 C CA . ARG A 1 184 ? 14.00000 -5.51300 -26.52200 1.000 14.08357 164 ARG A CA 1
ATOM 1266 C C . ARG A 1 184 ? 15.37100 -5.80300 -25.92000 1.000 15.44328 164 ARG A C 1
ATOM 1267 O O . ARG A 1 184 ? 16.00400 -4.89300 -25.35800 1.000 14.25754 164 ARG A O 1
ATOM 1275 N N . GLN A 1 185 ? 15.81600 -7.05300 -25.98300 1.000 14.44534 165 GLN A N 1
ATOM 1276 C CA . GLN A 1 185 ? 17.10200 -7.48400 -25.45200 1.000 13.88514 165 GLN A CA 1
ATOM 1277 C C . GLN A 1 185 ? 18.20000 -7.51500 -26.51100 1.000 15.53358 165 GLN A C 1
ATOM 1278 O O . GLN A 1 185 ? 19.34200 -7.87700 -26.19800 1.000 17.10167 165 GLN A O 1
ATOM 1284 N N . VAL A 1 186 ? 17.88900 -7.12900 -27.73600 1.000 14.08694 166 VAL A N 1
ATOM 1285 C CA . VAL A 1 186 ? 18.86800 -6.96900 -28.80400 1.000 16.20049 166 VAL A CA 1
ATOM 1286 C C . VAL A 1 186 ? 19.47300 -5.57600 -28.68400 1.000 16.67441 166 VAL A C 1
ATOM 1287 O O . VAL A 1 186 ? 18.77300 -4.61600 -28.33600 1.000 16.98522 166 VAL A O 1
ATOM 1291 N N . GLU A 1 187 ? 20.77100 -5.44800 -28.96500 1.000 14.97470 167 GLU A N 1
ATOM 1292 C CA . GLU A 1 187 ? 21.40300 -4.13000 -28.88800 1.000 19.20198 167 GLU A CA 1
ATOM 1293 C C . GLU A 1 187 ? 20.70800 -3.14900 -29.82400 1.000 17.30789 167 GLU A C 1
ATOM 1294 O O . GLU A 1 187 ? 20.39700 -3.47100 -30.97600 1.000 18.23670 167 GLU A O 1
ATOM 1300 N N . GLU A 1 188 ? 20.47400 -1.93000 -29.32500 1.000 17.82311 168 GLU A N 1
ATOM 1301 C CA . GLU A 1 188 ? 19.66200 -0.98600 -30.08000 1.000 16.63914 168 GLU A CA 1
ATOM 1302 C C . GLU A 1 188 ? 20.31900 -0.57300 -31.39300 1.000 18.42541 168 GLU A C 1
ATOM 1303 O O . GLU A 1 188 ? 19.61000 -0.16900 -32.32400 1.000 17.83498 168 GLU A O 1
ATOM 1309 N N . LYS A 1 189 ? 21.64500 -0.72100 -31.50800 1.000 18.16016 169 LYS A N 1
ATOM 1310 C CA . LYS A 1 189 ? 22.33700 -0.35100 -32.73900 1.000 19.01195 169 LYS A CA 1
ATOM 1311 C C . LYS A 1 189 ? 21.92700 -1.21300 -33.92900 1.000 17.95100 169 LYS A C 1
ATOM 1312 O O . LYS A 1 189 ? 22.17300 -0.81800 -35.07300 1.000 20.46601 169 LYS A O 1
ATOM 1318 N N . TRP A 1 190 ? 21.31600 -2.37700 -33.69600 1.000 18.42524 170 TRP A N 1
ATOM 1319 C CA . TRP A 1 190 ? 20.86400 -3.24500 -34.77800 1.000 17.08547 170 TRP A CA 1
ATOM 1320 C C . TRP A 1 190 ? 19.38200 -3.09200 -35.09400 1.000 16.55397 170 TRP A C 1
ATOM 1321 O O . TRP A 1 190 ? 18.85400 -3.87400 -35.89700 1.000 17.12263 170 TRP A O 1
ATOM 1332 N N . LEU A 1 191 ? 18.70200 -2.12000 -34.49000 1.000 16.73718 171 LEU A N 1
ATOM 1333 C CA . LEU A 1 191 ? 17.25300 -2.01600 -34.57500 1.000 15.11814 171 LEU A CA 1
ATOM 1334 C C . LEU A 1 191 ? 16.84100 -0.61700 -34.99800 1.000 18.14167 171 LEU A C 1
ATOM 1335 O O . LEU A 1 191 ? 17.55800 0.35400 -34.75000 1.000 21.26777 171 LEU A O 1
ATOM 1340 N N . GLU A 1 192 ? 15.66300 -0.52000 -35.62100 1.000 17.02178 172 GLU A N 1
ATOM 1341 C CA . GLU A 1 192 ? 15.01900 0.77200 -35.83300 1.000 17.61703 172 GLU A CA 1
ATOM 1342 C C . GLU A 1 192 ? 13.53100 0.60900 -35.56900 1.000 16.13124 172 GLU A C 1
ATOM 1343 O O . GLU A 1 192 ? 12.91000 -0.33100 -36.07800 1.000 17.46664 172 GLU A O 1
ATOM 1349 N N . LYS A 1 193 ? 12.96800 1.52000 -34.78200 1.000 15.85181 173 LYS A N 1
ATOM 1350 C CA . LYS A 1 193 ? 11.53800 1.50300 -34.48700 1.000 15.45486 173 LYS A CA 1
ATOM 1351 C C . LYS A 1 193 ? 10.72200 1.57800 -35.77700 1.000 16.88329 173 LYS A C 1
ATOM 1352 O O . LYS A 1 193 ? 10.99700 2.43800 -36.62400 1.000 17.30892 173 LYS A O 1
ATOM 1358 N N . PRO A 1 194 ? 9.71400 0.72500 -35.96100 1.000 17.67064 174 PRO A N 1
ATOM 1359 C CA . PRO A 1 194 ? 8.88000 0.83300 -37.16800 1.000 17.78157 174 PRO A CA 1
ATOM 1360 C C . PRO A 1 194 ? 8.17400 2.17600 -37.24000 1.000 23.60531 174 PRO A C 1
ATOM 1361 O O . PRO A 1 194 ? 7.78800 2.75000 -36.22100 1.000 20.92676 174 PRO A O 1
ATOM 1365 N N . SER A 1 195 ? 8.01700 2.68400 -38.46400 1.000 23.53612 175 SER A N 1
ATOM 1366 C CA . SER A 1 195 ? 7.25400 3.91000 -38.65400 1.000 28.31596 175 SER A CA 1
ATOM 1367 C C . SER A 1 195 ? 5.82600 3.71200 -38.16600 1.000 21.58880 175 SER A C 1
ATOM 1368 O O . SER A 1 195 ? 5.22000 2.65500 -38.36800 1.000 29.34743 175 SER A O 1
ATOM 1371 N N . GLY A 1 196 ? 5.30600 4.72000 -37.47900 1.000 27.45496 176 GLY A N 1
ATOM 1372 C CA . GLY A 1 196 ? 3.97400 4.65600 -36.93800 1.000 29.72401 176 GLY A CA 1
ATOM 1373 C C . GLY A 1 196 ? 3.88900 4.12800 -35.52500 1.000 26.78820 176 GLY A C 1
ATOM 1374 O O . GLY A 1 196 ? 2.89600 4.39500 -34.84200 1.000 27.64174 176 GLY A O 1
ATOM 1375 N N . TRP A 1 197 ? 4.89300 3.38200 -35.06500 1.000 23.22692 177 TRP A N 1
ATOM 1376 C CA . TRP A 1 197 ? 4.92100 2.93700 -33.67700 1.000 20.41442 177 TRP A CA 1
ATOM 1377 C C . TRP A 1 197 ? 5.41100 4.07500 -32.79700 1.000 20.19458 177 TRP A C 1
ATOM 1378 O O . TRP A 1 197 ? 6.50400 4.60200 -33.01500 1.000 20.43211 177 TRP A O 1
ATOM 1389 N N . GLU A 1 198 ? 4.62400 4.43900 -31.79300 1.000 17.50441 178 GLU A N 1
ATOM 1390 C CA . GLU A 1 198 ? 4.98500 5.53200 -30.90600 1.000 19.51726 178 GLU A CA 1
ATOM 1391 C C . GLU A 1 198 ? 4.99400 5.06600 -29.45800 1.000 17.05615 178 GLU A C 1
ATOM 1392 O O . GLU A 1 198 ? 4.10100 4.33100 -29.02700 1.000 15.57499 178 GLU A O 1
ATOM 1398 N N . TYR A 1 199 ? 5.98800 5.53600 -28.71000 1.000 15.70689 179 TYR A N 1
ATOM 1399 C CA . TYR A 1 199 ? 6.03600 5.31800 -27.27200 1.000 13.63584 179 TYR A CA 1
ATOM 1400 C C . TYR A 1 199 ? 5.11800 6.31300 -26.57600 1.000 13.88501 179 TYR A C 1
ATOM 1401 O O . TYR A 1 199 ? 4.80700 7.38100 -27.10400 1.000 20.28470 179 TYR A O 1
ATOM 1410 N N . ALA A 1 200 ? 4.69800 5.96600 -25.36500 1.000 15.41869 180 ALA A N 1
ATOM 1411 C CA . ALA A 1 200 ? 4.14000 6.97500 -24.48000 1.000 15.96392 180 ALA A CA 1
ATOM 1412 C C . ALA A 1 200 ? 5.26700 7.77800 -23.85200 1.000 15.37651 180 ALA A C 1
ATOM 1413 O O . ALA A 1 200 ? 6.33900 7.24900 -23.54000 1.000 16.16926 180 ALA A O 1
ATOM 1415 N N . SER A 1 201 ? 5.00500 9.05900 -23.62800 1.000 15.02567 181 SER A N 1
ATOM 1416 C CA . SER A 1 201 ? 5.97500 9.89400 -22.94500 1.000 16.44856 181 SER A CA 1
ATOM 1417 C C . SER A 1 201 ? 5.79300 9.78200 -21.43800 1.000 14.93650 181 SER A C 1
ATOM 1418 O O . SER A 1 201 ? 4.68300 9.55100 -20.94500 1.000 15.21387 181 SER A O 1
ATOM 1421 N N . THR A 1 202 ? 6.89000 9.96800 -20.70900 1.000 14.78511 182 THR A N 1
ATOM 1422 C CA . THR A 1 202 ? 6.77100 10.22200 -19.28100 1.000 16.48568 182 THR A CA 1
ATOM 1423 C C . THR A 1 202 ? 6.04000 11.54800 -19.08500 1.000 17.06699 182 THR A C 1
ATOM 1424 O O . THR A 1 202 ? 6.05800 12.42400 -19.95600 1.000 16.03997 182 THR A O 1
ATOM 1428 N N . ARG A 1 203 ? 5.35300 11.68500 -17.95500 1.000 15.37347 183 ARG A N 1
ATOM 1429 C CA . ARG A 1 203 ? 4.75800 12.96400 -17.58600 1.000 15.49668 183 ARG A CA 1
ATOM 1430 C C . ARG A 1 203 ? 5.48600 13.63400 -16.43300 1.000 16.44340 183 ARG A C 1
ATOM 1431 O O . ARG A 1 203 ? 5.08100 14.72100 -16.00600 1.000 17.29126 183 ARG A O 1
ATOM 1439 N N . GLY A 1 204 ? 6.55600 13.02200 -15.92500 1.000 13.79152 184 GLY A N 1
ATOM 1440 C CA . GLY A 1 204 ? 7.31700 13.56100 -14.81200 1.000 14.43871 184 GLY A CA 1
ATOM 1441 C C . GLY A 1 204 ? 7.41500 12.54700 -13.67900 1.000 16.88506 184 GLY A C 1
ATOM 1442 O O . GLY A 1 204 ? 7.51500 11.34900 -13.92400 1.000 14.73990 184 GLY A O 1
ATOM 1443 N N . VAL A 1 205 ? 7.37000 13.05500 -12.44100 1.000 15.60411 185 VAL A N 1
ATOM 1444 C CA . VAL A 1 205 ? 7.58700 12.19900 -11.27400 1.000 15.73207 185 VAL A CA 1
ATOM 1445 C C . VAL A 1 205 ? 6.42100 11.23100 -11.08700 1.000 16.40264 185 VAL A C 1
ATOM 1446 O O . VAL A 1 205 ? 5.29300 11.45000 -11.55000 1.000 16.63186 185 VAL A O 1
ATOM 1450 N N . ASN A 1 206 ? 6.70000 10.14200 -10.37100 1.000 15.95258 186 ASN A N 1
ATOM 1451 C CA . ASN A 1 206 ? 5.64800 9.17300 -10.08400 1.000 16.32191 186 ASN A CA 1
ATOM 1452 C C . ASN A 1 206 ? 4.56900 9.80400 -9.20600 1.000 15.64387 186 ASN A C 1
ATOM 1453 O O . ASN A 1 206 ? 4.89400 10.50600 -8.23500 1.000 16.24117 186 ASN A O 1
ATOM 1458 N N . PRO A 1 207 ? 3.29000 9.60500 -9.52300 1.000 18.23935 187 PRO A N 1
ATOM 1459 C CA . PRO A 1 207 ? 2.22200 10.12800 -8.66200 1.000 19.86773 187 PRO A CA 1
ATOM 1460 C C . PRO A 1 207 ? 2.17500 9.35100 -7.36300 1.000 20.51574 187 PRO A C 1
ATOM 1461 O O . PRO A 1 207 ? 2.56500 8.18400 -7.30100 1.000 21.41545 187 PRO A O 1
ATOM 1465 N N . SER A 1 208 ? 1.70600 10.02400 -6.31200 1.000 19.56045 188 SER A N 1
ATOM 1466 C CA . SER A 1 208 ? 1.75300 9.45000 -4.97200 1.000 19.22222 188 SER A CA 1
ATOM 1467 C C . SER A 1 208 ? 0.90900 8.18800 -4.86500 1.000 19.80801 188 SER A C 1
ATOM 1468 O O . SER A 1 208 ? -0.28600 8.18500 -5.18400 1.000 20.01921 188 SER A O 1
ATOM 1471 N N . GLN A 1 209 ? 1.54600 7.12400 -4.38500 1.000 19.42192 189 GLN A N 1
ATOM 1472 C CA . GLN A 1 209 ? 0.89900 5.83600 -4.19900 1.000 21.63580 189 GLN A CA 1
ATOM 1473 C C . GLN A 1 209 ? -0.14500 5.92400 -3.09100 1.000 24.86998 189 GLN A C 1
ATOM 1474 O O . GLN A 1 209 ? -0.01700 6.71700 -2.15700 1.000 21.36831 189 GLN A O 1
ATOM 1480 N N . GLU A 1 210 ? -1.20200 5.11600 -3.20900 1.000 19.37213 190 GLU A N 1
ATOM 1481 C CA . GLU A 1 210 ? -2.27300 5.12000 -2.22000 1.000 20.33431 190 GLU A CA 1
ATOM 1482 C C . GLU A 1 210 ? -2.93400 3.75000 -2.21800 1.000 20.24067 190 GLU A C 1
ATOM 1483 O O . GLU A 1 210 ? -3.22700 3.20900 -3.28900 1.000 19.84732 190 GLU A O 1
ATOM 1489 N N . MET A 1 211 ? -3.13600 3.19000 -1.02500 1.000 18.17701 191 MET A N 1
ATOM 1490 C CA . MET A 1 211 ? -3.91700 1.97200 -0.85500 1.000 18.57611 191 MET A CA 1
ATOM 1491 C C . MET A 1 211 ? -5.40700 2.29300 -0.88100 1.000 21.43893 191 MET A C 1
ATOM 1492 O O . MET A 1 211 ? -5.86000 3.25500 -0.25500 1.000 22.77937 191 MET A O 1
ATOM 1497 N N . VAL A 1 212 ? -6.17400 1.48700 -1.60800 1.000 17.92752 192 VAL A N 1
ATOM 1498 C CA . VAL A 1 212 ? -7.61600 1.67100 -1.68700 1.000 16.68149 192 VAL A CA 1
ATOM 1499 C C . VAL A 1 212 ? -8.28500 0.34500 -1.35500 1.000 16.79798 192 VAL A C 1
ATOM 1500 O O . VAL A 1 212 ? -7.73300 -0.73100 -1.60800 1.000 17.34982 192 VAL A O 1
ATOM 1504 N N . LYS A 1 213 ? -9.47800 0.42700 -0.76800 1.000 19.01612 193 LYS A N 1
ATOM 1505 C CA . LYS A 1 213 ? -10.18800 -0.76100 -0.30700 1.000 20.56011 193 LYS A CA 1
ATOM 1506 C C . LYS A 1 213 ? -11.06500 -1.33600 -1.41100 1.000 18.81844 193 LYS A C 1
ATOM 1507 O O . LYS A 1 213 ? -11.87800 -0.62400 -2.01100 1.000 21.70577 193 LYS A O 1
ATOM 1512 N N . VAL A 1 214 ? -10.90600 -2.63300 -1.65300 1.000 18.89239 194 VAL A N 1
ATOM 1513 C CA . VAL A 1 214 ? -11.75700 -3.39400 -2.55900 1.000 15.01372 194 VAL A CA 1
ATOM 1514 C C . VAL A 1 214 ? -12.64100 -4.31600 -1.73400 1.000 17.49662 194 VAL A C 1
ATOM 1515 O O . VAL A 1 214 ? -12.13800 -5.10000 -0.92100 1.000 17.71794 194 VAL A O 1
ATOM 1519 N N . GLU A 1 215 ? -13.95200 -4.24600 -1.96100 1.000 17.81994 195 GLU A N 1
ATOM 1520 C CA . GLU A 1 215 ? -14.86900 -5.10300 -1.21900 1.000 20.23117 195 GLU A CA 1
ATOM 1521 C C . GLU A 1 215 ? -14.75700 -6.54100 -1.69900 1.000 21.37918 195 GLU A C 1
ATOM 1522 O O . GLU A 1 215 ? -14.62700 -6.80000 -2.89700 1.000 21.66405 195 GLU A O 1
ATOM 1528 N N . GLY A 1 216 ? -14.83200 -7.48200 -0.75700 1.000 18.84972 196 GLY A N 1
ATOM 1529 C CA . GLY A 1 216 ? -14.70900 -8.88700 -1.07900 1.000 20.10202 196 GLY A CA 1
ATOM 1530 C C . GLY A 1 216 ? -15.98100 -9.48200 -1.67400 1.000 21.32880 196 GLY A C 1
ATOM 1531 O O . GLY A 1 216 ? -17.00400 -8.82000 -1.84700 1.000 21.56907 196 GLY A O 1
ATOM 1532 N N . GLY A 1 217 ? -15.89500 -10.77000 -1.99000 1.000 22.67509 197 GLY A N 1
ATOM 1533 C CA . GLY A 1 217 ? -17.01500 -11.50100 -2.55600 1.000 25.72777 197 GLY A CA 1
ATOM 1534 C C . GLY A 1 217 ? -16.56300 -12.86200 -3.03000 1.000 24.50561 197 GLY A C 1
ATOM 1535 O O . GLY A 1 217 ? -15.37700 -13.19400 -3.00800 1.000 22.46046 197 GLY A O 1
ATOM 1536 N N . ARG A 1 218 ? -17.54200 -13.66200 -3.46200 1.000 25.74604 198 ARG A N 1
ATOM 1537 C CA . ARG A 1 218 ? -17.27200 -14.98100 -4.02900 1.000 22.29285 198 ARG A CA 1
ATOM 1538 C C . ARG A 1 218 ? -17.07300 -14.82900 -5.53500 1.000 22.86530 198 ARG A C 1
ATOM 1539 O O . ARG A 1 218 ? -17.98900 -14.40300 -6.24500 1.000 25.99716 198 ARG A O 1
ATOM 1547 N N . VAL A 1 219 ? -15.87400 -15.16000 -6.01600 1.000 18.94963 199 VAL A N 1
ATOM 1548 C CA . VAL A 1 219 ? -15.44300 -14.83700 -7.37300 1.000 17.52187 199 VAL A CA 1
ATOM 1549 C C . VAL A 1 219 ? -15.36000 -16.11600 -8.18600 1.000 16.28488 199 VAL A C 1
ATOM 1550 O O . VAL A 1 219 ? -14.82400 -17.12900 -7.71500 1.000 18.91245 199 VAL A O 1
ATOM 1554 N N . ARG A 1 220 ? -15.85900 -16.05700 -9.42000 1.000 18.06764 200 ARG A N 1
ATOM 1555 C CA . ARG A 1 220 ? -15.73000 -17.15400 -10.37100 1.000 19.81774 200 ARG A CA 1
ATOM 1556 C C . ARG A 1 220 ? -14.44500 -16.99700 -11.17800 1.000 16.93844 200 ARG A C 1
ATOM 1557 O O . ARG A 1 220 ? -14.21400 -15.94800 -11.78300 1.000 18.92053 200 ARG A O 1
ATOM 1565 N N . ILE A 1 221 ? -13.61900 -18.04400 -11.18600 1.000 15.55701 201 ILE A N 1
ATOM 1566 C CA . ILE A 1 221 ? -12.46400 -18.13900 -12.06800 1.000 15.48887 201 ILE A CA 1
ATOM 1567 C C . ILE A 1 221 ? -12.76600 -19.21100 -13.09900 1.000 17.37167 201 ILE A C 1
ATOM 1568 O O . ILE A 1 221 ? -13.34600 -20.25400 -12.77100 1.000 17.54556 201 ILE A O 1
ATOM 1573 N N . GLY A 1 222 ? -12.40400 -18.94000 -14.34100 1.000 16.35282 202 GLY A N 1
ATOM 1574 C CA . GLY A 1 222 ? -12.60100 -19.88300 -15.42400 1.000 15.85761 202 GLY A CA 1
ATOM 1575 C C . GLY A 1 222 ? -13.85500 -19.59500 -16.21900 1.000 17.09355 202 GLY A C 1
ATOM 1576 O O . GLY A 1 222 ? -14.85000 -19.07100 -15.70600 1.000 17.08612 202 GLY A O 1
ATOM 1577 N N . ARG A 1 223 ? -13.80400 -19.93100 -17.50200 1.000 15.85663 203 ARG A N 1
ATOM 1578 C CA . ARG A 1 223 ? -14.92100 -19.74700 -18.41300 1.000 16.73567 203 ARG A CA 1
ATOM 1579 C C . ARG A 1 223 ? -15.61700 -21.08000 -18.65400 1.000 16.16633 203 ARG A C 1
ATOM 1580 O O . ARG A 1 223 ? -15.02800 -22.15400 -18.50600 1.000 19.26679 203 ARG A O 1
ATOM 1588 N N . ASP A 1 224 ? -16.88200 -20.99600 -19.03700 1.000 21.51913 204 ASP A N 1
ATOM 1589 C CA . ASP A 1 224 ? -17.57900 -22.15500 -19.56500 1.000 23.87091 204 ASP A CA 1
ATOM 1590 C C . ASP A 1 224 ? -17.31100 -22.24700 -21.05800 1.000 22.59953 204 ASP A C 1
ATOM 1591 O O . ASP A 1 224 ? -17.09400 -21.23700 -21.73200 1.000 20.67755 204 ASP A O 1
ATOM 1596 N N . ARG A 1 225 ? -17.32300 -23.47100 -21.57200 1.000 24.57607 205 ARG A N 1
ATOM 1597 C CA . ARG A 1 225 ? -17.07000 -23.68800 -22.98400 1.000 27.66575 205 ARG A CA 1
ATOM 1598 C C . ARG A 1 225 ? -18.21200 -23.13100 -23.82900 1.000 22.03610 205 ARG A C 1
ATOM 1599 O O . ARG A 1 225 ? -19.30100 -22.83400 -23.33100 1.000 24.26385 205 ARG A O 1
ATOM 1607 N N . ASN A 1 226 ? -17.93800 -22.96900 -25.12500 1.000 26.51676 206 ASN A N 1
ATOM 1608 C CA . ASN A 1 226 ? -18.90600 -22.41100 -26.06900 1.000 25.49822 206 ASN A CA 1
ATOM 1609 C C . ASN A 1 226 ? -19.31200 -21.00900 -25.62600 1.000 26.18240 206 ASN A C 1
ATOM 1610 O O . ASN A 1 226 ? -20.49300 -20.67900 -25.50100 1.000 25.77189 206 ASN A O 1
ATOM 1613 N N . ASP A 1 227 ? -18.29100 -20.18100 -25.40600 1.000 25.83139 207 ASP A N 1
ATOM 1614 C CA . ASP A 1 227 ? -18.35500 -18.88400 -24.75000 1.000 27.77287 207 ASP A CA 1
ATOM 1615 C C . ASP A 1 227 ? -18.58900 -17.71400 -25.69200 1.000 22.34189 207 ASP A C 1
ATOM 1616 O O . ASP A 1 227 ? -18.62500 -16.57000 -25.22400 1.000 24.57328 207 ASP A O 1
ATOM 1621 N N . ASN A 1 228 ? -18.70000 -17.96500 -26.99700 1.000 22.82368 208 ASN A N 1
ATOM 1622 C CA . ASN A 1 228 ? -18.77100 -16.96400 -28.05700 1.000 23.70644 208 ASN A CA 1
ATOM 1623 C C . ASN A 1 228 ? -17.43900 -16.26300 -28.28700 1.000 20.89639 208 ASN A C 1
ATOM 1624 O O . ASN A 1 228 ? -17.35200 -15.40900 -29.16900 1.000 18.40635 208 ASN A O 1
ATOM 1629 N N . TYR A 1 229 ? -16.40000 -16.59200 -27.52400 1.000 16.73676 209 TYR A N 1
ATOM 1630 C CA . TYR A 1 229 ? -15.07100 -16.02900 -27.72500 1.000 16.61584 209 TYR A CA 1
ATOM 1631 C C . TYR A 1 229 ? -14.03600 -17.13200 -27.58700 1.000 16.72469 209 TYR A C 1
ATOM 1632 O O . TYR A 1 229 ? -14.27900 -18.17500 -26.96900 1.000 16.79665 209 TYR A O 1
ATOM 1641 N N . TYR A 1 230 ? -12.87800 -16.89200 -28.20200 1.000 15.43055 210 TYR A N 1
ATOM 1642 C CA . TYR A 1 230 ? -11.79000 -17.84900 -28.13000 1.000 14.79672 210 TYR A CA 1
ATOM 1643 C C . TYR A 1 230 ? -11.35000 -18.05700 -26.67600 1.000 12.77116 210 TYR A C 1
ATOM 1644 O O . TYR A 1 230 ? -11.54200 -17.20600 -25.79900 1.000 16.27866 210 TYR A O 1
ATOM 1653 N N . GLY A 1 231 ? -10.76500 -19.22400 -26.42600 1.000 13.48500 211 GLY A N 1
ATOM 1654 C CA . GLY A 1 231 ? -10.05300 -19.46400 -25.18600 1.000 14.42102 211 GLY A CA 1
ATOM 1655 C C . GLY A 1 231 ? -9.08500 -20.60600 -25.38500 1.000 14.65103 211 GLY A C 1
ATOM 1656 O O . GLY A 1 231 ? -9.25200 -21.43900 -26.28600 1.000 12.98598 211 GLY A O 1
ATOM 1657 N N . TRP A 1 232 ? -8.06100 -20.63200 -24.53800 1.000 13.21656 212 TRP A N 1
ATOM 1658 C CA . TRP A 1 232 ? -7.17600 -21.78800 -24.44500 1.000 13.21945 212 TRP A CA 1
ATOM 1659 C C . TRP A 1 232 ? -7.72800 -22.75000 -23.40300 1.000 14.09047 212 TRP A C 1
ATOM 1660 O O . TRP A 1 232 ? -8.55400 -22.37100 -22.56900 1.000 15.09345 212 TRP A O 1
ATOM 1671 N N . ASP A 1 233 ? -7.25600 -24.00400 -23.45100 1.000 13.66853 213 ASP A N 1
ATOM 1672 C CA . ASP A 1 233 ? -7.82300 -25.02400 -22.56500 1.000 14.12277 213 ASP A CA 1
ATOM 1673 C C . ASP A 1 233 ? -7.80300 -24.57500 -21.10800 1.000 14.00498 213 ASP A C 1
ATOM 1674 O O . ASP A 1 233 ? -8.80500 -24.72600 -20.38900 1.000 15.79282 213 ASP A O 1
ATOM 1679 N N . VAL A 1 234 ? -6.70400 -23.94900 -20.67400 1.000 12.83673 214 VAL A N 1
ATOM 1680 C CA . VAL A 1 234 ? -6.55800 -23.61700 -19.25600 1.000 14.14172 214 VAL A CA 1
ATOM 1681 C C . VAL A 1 234 ? -7.42800 -22.43800 -18.85100 1.000 12.56975 214 VAL A C 1
ATOM 1682 O O . VAL A 1 234 ? -7.64000 -22.21100 -17.65300 1.000 13.35054 214 VAL A O 1
ATOM 1686 N N . ASP A 1 235 ? -7.97200 -21.71300 -19.81300 1.000 13.90126 215 ASP A N 1
ATOM 1687 C CA . ASP A 1 235 ? -8.90500 -20.63100 -19.53400 1.000 12.80653 215 ASP A CA 1
ATOM 1688 C C . ASP A 1 235 ? -10.28400 -21.14400 -19.13600 1.000 13.33538 215 ASP A C 1
ATOM 1689 O O . ASP A 1 235 ? -11.08800 -20.38000 -18.59300 1.000 15.00439 215 ASP A O 1
ATOM 1694 N N . PHE A 1 236 ? -10.58100 -22.40900 -19.42600 1.000 14.37900 216 PHE A N 1
ATOM 1695 C CA . PHE A 1 236 ? -11.90900 -22.97500 -19.23600 1.000 15.28563 216 PHE A CA 1
ATOM 1696 C C . PHE A 1 236 ? -11.91600 -23.86500 -18.00500 1.000 14.83195 216 PHE A C 1
ATOM 1697 O O . PHE A 1 236 ? -10.96900 -24.61600 -17.77000 1.000 16.92224 216 PHE A O 1
ATOM 1705 N N . GLY A 1 237 ? -12.98700 -23.78000 -17.24200 1.000 16.91781 217 GLY A N 1
ATOM 1706 C CA . GLY A 1 237 ? -13.10900 -24.53400 -16.00700 1.000 19.24819 217 GLY A CA 1
ATOM 1707 C C . GLY A 1 237 ? -13.88600 -23.71400 -14.99900 1.000 19.72288 217 GLY A C 1
ATOM 1708 O O . GLY A 1 237 ? -14.36800 -22.63200 -15.29700 1.000 18.29343 217 GLY A O 1
ATOM 1709 N N . LYS A 1 238 ? -14.00300 -24.25800 -13.78400 1.000 19.09873 218 LYS A N 1
ATOM 1710 C CA . LYS A 1 238 ? -14.80300 -23.60000 -12.75800 1.000 23.11433 218 LYS A CA 1
ATOM 1711 C C . LYS A 1 238 ? -14.09800 -23.69100 -11.41700 1.000 24.16156 218 LYS A C 1
ATOM 1712 O O . LYS A 1 238 ? -13.84800 -24.78700 -10.90500 1.000 23.14387 218 LYS A O 1
ATOM 1716 N N . LYS A 1 239 ? -13.77300 -22.52900 -10.86400 1.000 21.42980 219 LYS A N 1
ATOM 1717 C CA . LYS A 1 239 ? -13.26300 -22.40200 -9.51300 1.000 20.80437 219 LYS A CA 1
ATOM 1718 C C . LYS A 1 239 ? -13.98200 -21.21700 -8.89400 1.000 22.51028 219 LYS A C 1
ATOM 1719 O O . LYS A 1 239 ? -14.09100 -20.16200 -9.52700 1.000 23.22354 219 LYS A O 1
ATOM 1723 N N . GLU A 1 240 ? -14.51400 -21.40200 -7.69100 1.000 20.38662 220 GLU A N 1
ATOM 1724 C CA . GLU A 1 240 ? -15.17300 -20.33200 -6.95500 1.000 21.01246 220 GLU A CA 1
ATOM 1725 C C . GLU A 1 240 ? -14.37100 -20.06300 -5.69100 1.000 19.69819 220 GLU A C 1
ATOM 1726 O O . GLU A 1 240 ? -14.06100 -20.99600 -4.94300 1.000 24.58201 220 GLU A O 1
ATOM 1732 N N . VAL A 1 241 ? -14.01000 -18.80300 -5.46200 1.000 20.43794 221 VAL A N 1
ATOM 1733 C CA . VAL A 1 241 ? -13.14400 -18.44800 -4.34400 1.000 25.85812 221 VAL A CA 1
ATOM 1734 C C . VAL A 1 241 ? -13.81000 -17.35000 -3.53000 1.000 26.94815 221 VAL A C 1
ATOM 1735 O O . VAL A 1 241 ? -14.34600 -16.38500 -4.08600 1.000 21.33118 221 VAL A O 1
ATOM 1739 N N . GLU A 1 242 ? -13.77000 -17.50000 -2.20900 1.000 23.65544 222 GLU A N 1
ATOM 1740 C CA . GLU A 1 242 ? -14.27200 -16.48900 -1.29000 1.000 23.42311 222 GLU A CA 1
ATOM 1741 C C . GLU A 1 242 ? -13.13800 -15.51500 -1.01500 1.000 22.43373 222 GLU A C 1
ATOM 1742 O O . GLU A 1 242 ? -12.11800 -15.89200 -0.42800 1.000 27.78433 222 GLU A O 1
ATOM 1748 N N . VAL A 1 243 ? -13.29500 -14.27300 -1.46600 1.000 22.87242 223 VAL A N 1
ATOM 1749 C CA . VAL A 1 243 ? -12.27100 -13.24800 -1.30200 1.000 21.76251 223 VAL A CA 1
ATOM 1750 C C . VAL A 1 243 ? -12.71700 -12.28600 -0.21100 1.000 20.21951 223 VAL A C 1
ATOM 1751 O O . VAL A 1 243 ? -13.82100 -11.73100 -0.27200 1.000 19.45240 223 VAL A O 1
ATOM 1755 N N . LYS A 1 244 ? -11.84600 -12.07300 0.77000 1.000 17.04924 224 LYS A N 1
ATOM 1756 C CA . LYS A 1 244 ? -12.08500 -11.10700 1.82500 1.000 19.40348 224 LYS A CA 1
ATOM 1757 C C . LYS A 1 244 ? -11.81600 -9.69200 1.31700 1.000 22.44070 224 LYS A C 1
ATOM 1758 O O . LYS A 1 244 ? -11.08600 -9.48700 0.34100 1.000 20.44513 224 LYS A O 1
ATOM 1762 N N . ASP A 1 245 ? -12.43500 -8.70900 1.98500 1.000 18.34399 225 ASP A N 1
ATOM 1763 C CA . ASP A 1 245 ? -12.09200 -7.30900 1.75000 1.000 19.58322 225 ASP A CA 1
ATOM 1764 C C . ASP A 1 245 ? -10.57600 -7.15100 1.80600 1.000 18.94882 225 ASP A C 1
ATOM 1765 O O . ASP A 1 245 ? -9.92100 -7.70800 2.69200 1.000 19.96693 225 ASP A O 1
ATOM 1770 N N . PHE A 1 246 ? -10.01200 -6.37100 0.88000 1.000 19.44526 226 PHE A N 1
ATOM 1771 C CA . PHE A 1 246 ? -8.56500 -6.17700 0.88500 1.000 16.86050 226 PHE A CA 1
ATOM 1772 C C . PHE A 1 246 ? -8.22100 -4.76800 0.42900 1.000 18.63469 226 PHE A C 1
ATOM 1773 O O . PHE A 1 246 ? -9.02000 -4.08500 -0.22200 1.000 19.42814 226 PHE A O 1
ATOM 1781 N N . TRP A 1 247 ? -7.02200 -4.33100 0.81500 1.000 17.38253 227 TRP A N 1
ATOM 1782 C CA . TRP A 1 247 ? -6.47400 -3.04400 0.41400 1.000 16.46775 227 TRP A CA 1
ATOM 1783 C C . TRP A 1 247 ? -5.39300 -3.29200 -0.62300 1.000 15.72283 227 TRP A C 1
ATOM 1784 O O . TRP A 1 247 ? -4.53500 -4.15700 -0.42500 1.000 15.58690 227 TRP A O 1
ATOM 1795 N N . VAL A 1 248 ? -5.43500 -2.52600 -1.71600 1.000 16.88305 228 VAL A N 1
ATOM 1796 C CA . VAL A 1 248 ? -4.55400 -2.71900 -2.86100 1.000 14.86300 228 VAL A CA 1
ATOM 1797 C C . VAL A 1 248 ? -4.06300 -1.34800 -3.31000 1.000 16.26608 228 VAL A C 1
ATOM 1798 O O . VAL A 1 248 ? -4.76700 -0.34300 -3.17700 1.000 16.94624 228 VAL A O 1
ATOM 1802 N N . SER A 1 249 ? -2.83500 -1.29300 -3.81900 1.000 14.54851 229 SER A N 1
ATOM 1803 C CA . SER A 1 249 ? -2.31900 -0.00100 -4.25600 1.000 13.17572 229 SER A CA 1
ATOM 1804 C C . SER A 1 249 ? -3.00600 0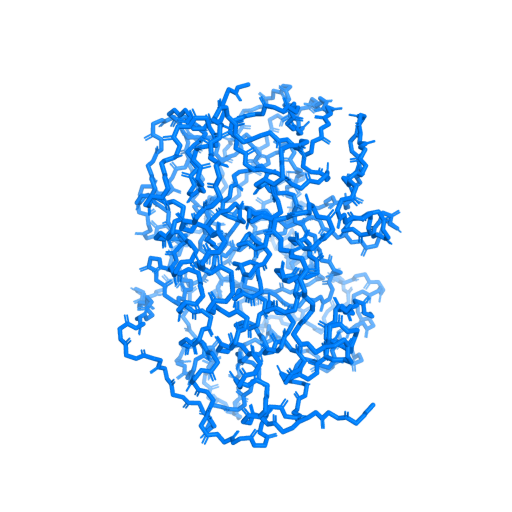.40600 -5.55500 1.000 16.38626 229 SER A C 1
ATOM 1805 O O . SER A 1 249 ? -3.19100 -0.40800 -6.46800 1.000 16.04397 229 SER A O 1
ATOM 1808 N N . LYS A 1 250 ? -3.42300 1.67100 -5.62600 1.000 15.36678 230 LYS A N 1
ATOM 1809 C CA . LYS A 1 250 ? -4.20100 2.07800 -6.79300 1.000 15.24581 230 LYS A CA 1
ATOM 1810 C C . LYS A 1 250 ? -3.34000 2.12700 -8.04700 1.000 15.17807 230 LYS A C 1
ATOM 1811 O O . LYS A 1 250 ? -3.86900 1.99800 -9.15200 1.000 14.91934 230 LYS A O 1
ATOM 1817 N N . TYR A 1 251 ? -2.03200 2.32200 -7.90500 1.000 13.64353 231 TYR A N 1
ATOM 1818 C CA . TYR A 1 251 ? -1.11400 2.26400 -9.02900 1.000 14.63454 231 TYR A CA 1
ATOM 1819 C C . TYR A 1 251 ? -0.25800 1.01000 -8.95700 1.000 14.58755 231 TYR A C 1
ATOM 1820 O O . TYR A 1 251 ? 0.06200 0.50400 -7.87700 1.000 14.51130 231 TYR A O 1
ATOM 1829 N N . LEU A 1 252 ? 0.12000 0.52800 -10.13100 1.000 13.54570 232 LEU A N 1
ATOM 1830 C CA . LEU A 1 252 ? 1.25500 -0.36500 -10.24000 1.000 13.17594 232 LEU A CA 1
ATOM 1831 C C . LEU A 1 252 ? 2.46000 0.31900 -9.60500 1.000 13.44423 232 LEU A C 1
ATOM 1832 O O . LEU A 1 252 ? 2.60600 1.53800 -9.68800 1.000 15.02911 232 LEU A O 1
ATOM 1837 N N . VAL A 1 253 ? 3.31500 -0.45300 -8.94000 1.000 12.11598 233 VAL A N 1
ATOM 1838 C CA . VAL A 1 253 ? 4.51600 0.15200 -8.37000 1.000 12.95890 233 VAL A CA 1
ATOM 1839 C C . VAL A 1 253 ? 5.36900 0.75300 -9.48600 1.000 14.54739 233 VAL A C 1
ATOM 1840 O O . VAL A 1 253 ? 5.65600 0.09700 -10.49100 1.000 13.41645 233 VAL A O 1
ATOM 1844 N N . THR A 1 254 ? 5.76900 2.01700 -9.31400 1.000 12.12957 234 THR A N 1
ATOM 1845 C CA . THR A 1 254 ? 6.45600 2.77900 -10.35100 1.000 11.97060 234 THR A CA 1
ATOM 1846 C C . THR A 1 254 ? 7.97900 2.61200 -10.28600 1.000 13.63909 234 THR A C 1
ATOM 1847 O O . THR A 1 254 ? 8.55800 2.15900 -9.28800 1.000 14.00394 234 THR A O 1
ATOM 1851 N N . ASN A 1 255 ? 8.64200 3.02800 -11.36900 1.000 13.09389 235 ASN A N 1
ATOM 1852 C CA . ASN A 1 255 ? 10.09900 3.10900 -11.34600 1.000 12.15442 235 ASN A CA 1
ATOM 1853 C C . ASN A 1 255 ? 10.58200 4.00000 -10.20700 1.000 13.41945 235 ASN A C 1
ATOM 1854 O O . ASN A 1 255 ? 11.56400 3.67300 -9.52500 1.000 15.33742 235 ASN A O 1
ATOM 1859 N N . GLY A 1 256 ? 9.89100 5.11700 -9.97400 1.000 15.94895 236 GLY A N 1
ATOM 1860 C CA . GLY A 1 256 ? 10.30200 6.01900 -8.90400 1.000 16.62652 236 GLY A CA 1
ATOM 1861 C C . GLY A 1 256 ? 10.22300 5.37700 -7.53500 1.000 16.68241 236 GLY A C 1
ATOM 1862 O O . GLY A 1 256 ? 11.11800 5.55600 -6.70000 1.000 16.94935 236 GLY A O 1
ATOM 1863 N N . GLU A 1 257 ? 9.14400 4.63300 -7.27400 1.000 14.53241 237 GLU A N 1
ATOM 1864 C CA . GLU A 1 257 ? 9.04500 3.88800 -6.02100 1.000 15.13023 237 GLU A CA 1
ATOM 1865 C C . GLU A 1 257 ? 10.17400 2.87600 -5.91100 1.000 18.46193 237 GLU A C 1
ATOM 1866 O O . GLU A 1 257 ? 10.81700 2.73800 -4.85900 1.000 17.05785 237 GLU A O 1
ATOM 1872 N N . PHE A 1 258 ? 10.40000 2.12800 -6.99000 1.000 15.30628 238 PHE A N 1
ATOM 1873 C CA . PHE A 1 258 ? 11.40900 1.08000 -6.97200 1.000 14.05016 238 PHE A CA 1
ATOM 1874 C C . PHE A 1 258 ? 12.81800 1.65200 -6.85900 1.000 16.65469 238 PHE A C 1
ATOM 1875 O O . PHE A 1 258 ? 13.70800 1.00800 -6.29100 1.000 18.13057 238 PHE A O 1
ATOM 1883 N N . LEU A 1 259 ? 13.03100 2.86400 -7.36600 1.000 15.21682 239 LEU A N 1
ATOM 1884 C CA . LEU A 1 259 ? 14.33000 3.51200 -7.23000 1.000 16.40386 239 LEU A CA 1
ATOM 1885 C C . LEU A 1 259 ? 14.72300 3.67400 -5.76800 1.000 18.72790 239 LEU A C 1
ATOM 1886 O O . LEU A 1 259 ? 15.89400 3.50500 -5.41600 1.000 19.68129 239 LEU A O 1
ATOM 1891 N N . ARG A 1 260 ? 13.75700 3.97700 -4.89600 1.000 18.10711 240 ARG A N 1
ATOM 1892 C CA . ARG A 1 260 ? 14.06300 4.02800 -3.46600 1.000 21.72187 240 ARG A CA 1
ATOM 1893 C C . ARG A 1 260 ? 14.58900 2.68500 -2.97000 1.000 19.58793 240 ARG A C 1
ATOM 1894 O O . ARG A 1 260 ? 15.57800 2.63200 -2.23200 1.000 21.85004 240 ARG A O 1
ATOM 1902 N N . PHE A 1 261 ? 13.94400 1.58900 -3.38000 1.000 18.87411 241 PHE A N 1
ATOM 1903 C CA . PHE A 1 261 ? 14.40900 0.24600 -3.03800 1.000 17.45359 241 PHE A CA 1
ATOM 1904 C C . PHE A 1 261 ? 15.84700 0.01800 -3.50900 1.000 21.61618 241 PHE A C 1
ATOM 1905 O O . PHE A 1 261 ? 16.67900 -0.52900 -2.76900 1.000 20.71566 241 PHE A O 1
ATOM 1913 N N . VAL A 1 262 ? 16.15900 0.43000 -4.74000 1.000 18.31599 242 VAL A N 1
ATOM 1914 C CA . VAL A 1 262 ? 17.50100 0.23100 -5.28400 1.000 18.59661 242 VAL A CA 1
ATOM 1915 C C . VAL A 1 262 ? 18.51900 1.07000 -4.51800 1.000 19.63186 242 VAL A C 1
ATOM 1916 O O . VAL A 1 262 ? 19.55800 0.56800 -4.07500 1.000 23.26009 242 VAL A O 1
ATOM 1920 N N . GLU A 1 263 ? 18.22800 2.35800 -4.34900 1.000 19.65026 243 GLU A N 1
ATOM 1921 C CA . GLU A 1 263 ? 19.18100 3.28500 -3.75200 1.000 23.02433 243 GLU A CA 1
ATOM 1922 C C . GLU A 1 263 ? 19.40600 3.01700 -2.27500 1.000 23.43825 243 GLU A C 1
ATOM 1923 O O . GLU A 1 263 ? 20.44800 3.40800 -1.74500 1.000 25.36024 243 GLU A O 1
ATOM 1929 N N . GLU A 1 264 ? 18.46300 2.36300 -1.60400 1.000 23.68302 244 GLU A N 1
ATOM 1930 C CA . GLU A 1 264 ? 18.57700 2.07700 -0.18500 1.000 25.31843 244 GLU A CA 1
ATOM 1931 C C . GLU A 1 264 ? 19.12300 0.68200 0.08400 1.000 26.55148 244 GLU A C 1
ATOM 1932 O O . GLU A 1 264 ? 19.02500 0.19200 1.21300 1.000 34.10294 244 GLU A O 1
ATOM 1938 N N . GLY A 1 265 ? 19.70400 0.03800 -0.92800 1.000 25.23204 245 GLY A N 1
ATOM 1939 C CA . GLY A 1 265 ? 20.36200 -1.23800 -0.74600 1.000 25.54330 245 GLY A CA 1
ATOM 1940 C C . GLY A 1 265 ? 19.46300 -2.44700 -0.78900 1.000 27.32664 245 GLY A C 1
ATOM 1941 O O . GLY A 1 265 ? 19.84600 -3.50300 -0.27600 1.000 26.89256 245 GLY A O 1
ATOM 1942 N N . GLY A 1 266 ? 18.28100 -2.33500 -1.38900 1.000 24.36287 246 GLY A N 1
ATOM 1943 C CA . GLY A 1 266 ? 17.36100 -3.45700 -1.40300 1.000 20.47123 246 GLY A CA 1
ATOM 1944 C C . GLY A 1 266 ? 17.93400 -4.71000 -2.04000 1.000 20.61218 246 GLY A C 1
ATOM 1945 O O . GLY A 1 266 ? 17.62500 -5.82100 -1.60800 1.000 20.85332 246 GLY A O 1
ATOM 1946 N N . TYR A 1 267 ? 18.76700 -4.55500 -3.07500 1.000 21.55041 247 TYR A N 1
ATOM 1947 C CA . TYR A 1 267 ? 19.34400 -5.71900 -3.74100 1.000 22.70624 247 TYR A CA 1
ATOM 1948 C C . TYR A 1 267 ? 20.49300 -6.32800 -2.95100 1.000 23.34406 247 TYR A C 1
ATOM 1949 O O . TYR A 1 267 ? 20.89200 -7.46200 -3.23700 1.000 25.82239 247 TYR A O 1
ATOM 1958 N N . GLU A 1 268 ? 21.03000 -5.60900 -1.96700 1.000 23.97553 248 GLU A N 1
ATOM 1959 C CA . GLU A 1 268 ? 22.14300 -6.10900 -1.17100 1.000 27.18066 248 GLU A CA 1
ATOM 1960 C C . GLU A 1 268 ? 21.70700 -6.60200 0.19700 1.000 29.51548 248 GLU A C 1
ATOM 1961 O O . GLU A 1 268 ? 22.53400 -7.14600 0.93600 1.000 31.90498 248 GLU A O 1
ATOM 1964 N N . ASN A 1 269 ? 20.42800 -6.44200 0.54200 1.000 26.18339 249 ASN A N 1
ATOM 1965 C CA . ASN A 1 269 ? 19.93100 -6.73700 1.87800 1.000 25.80687 249 ASN A CA 1
ATOM 1966 C C . ASN A 1 269 ? 19.24600 -8.09500 1.90700 1.000 27.53945 249 ASN A C 1
ATOM 1967 O O . ASN A 1 269 ? 18.14700 -8.23700 1.35100 1.000 25.43429 249 ASN A O 1
ATOM 1972 N N . PRO A 1 270 ? 19.82700 -9.10800 2.56400 1.000 29.86667 250 PRO A N 1
ATOM 1973 C CA . PRO A 1 270 ? 19.21500 -10.44900 2.54700 1.000 26.02913 250 PRO A CA 1
ATOM 1974 C C . PRO A 1 270 ? 17.86900 -10.52900 3.24600 1.000 26.93385 250 PRO A C 1
ATOM 1975 O O . PRO A 1 270 ? 17.13300 -11.49500 3.01400 1.000 26.16263 250 PRO A O 1
ATOM 1979 N N . GLU A 1 271 ? 17.51800 -9.55100 4.08500 1.000 29.04098 251 GLU A N 1
ATOM 1980 C CA . GLU A 1 271 ? 16.22400 -9.58300 4.75700 1.000 23.46149 251 GLU A CA 1
ATOM 1981 C C . GLU A 1 271 ? 15.06100 -9.49700 3.77900 1.000 27.53260 251 GLU A C 1
ATOM 1982 O O . GLU A 1 271 ? 13.94300 -9.89200 4.12500 1.000 25.82939 251 GLU A O 1
ATOM 1984 N N . TYR A 1 272 ? 15.29500 -8.99700 2.56800 1.000 25.19616 252 TYR A N 1
ATOM 1985 C CA . TYR A 1 272 ? 14.21200 -8.80000 1.61500 1.000 25.48017 252 TYR A CA 1
ATOM 1986 C C . TYR A 1 272 ? 14.03600 -9.97500 0.66300 1.000 27.31055 252 TYR A C 1
ATOM 1987 O O . TYR A 1 272 ? 13.05400 -10.00600 -0.08900 1.000 27.24306 252 TYR A O 1
ATOM 1996 N N . TRP A 1 273 ? 14.94700 -10.94300 0.68000 1.000 26.47993 253 TRP A N 1
ATOM 1997 C CA . TRP A 1 273 ? 14.96900 -12.01800 -0.29800 1.000 25.12056 253 TRP A CA 1
ATOM 1998 C C . TRP A 1 273 ? 14.87400 -13.36400 0.39300 1.000 31.73142 253 TRP A C 1
ATOM 1999 O O . TRP A 1 273 ? 15.43000 -13.56100 1.47700 1.000 33.91594 253 TRP A O 1
ATOM 2010 N N . HIS A 1 274 ? 14.17900 -14.29100 -0.24100 1.000 25.30533 254 HIS A N 1
ATOM 2011 C CA . HIS A 1 274 ? 14.26900 -15.67200 0.19300 1.000 30.72135 254 HIS A CA 1
ATOM 2012 C C . HIS A 1 274 ? 15.37900 -16.36000 -0.59500 1.000 31.57942 254 HIS A C 1
ATOM 2013 O O . HIS A 1 274 ? 15.94700 -15.79200 -1.53300 1.000 27.09410 254 HIS A O 1
ATOM 2020 N N . GLU A 1 275 ? 15.72800 -17.57900 -0.17300 1.000 31.55764 255 GLU A N 1
ATOM 2021 C CA . GLU A 1 275 ? 16.95300 -18.20200 -0.67200 1.000 27.62313 255 GLU A CA 1
ATOM 2022 C C . GLU A 1 275 ? 16.93300 -18.33500 -2.18900 1.000 26.02374 255 GLU A C 1
ATOM 2023 O O . GLU A 1 275 ? 17.92400 -18.03200 -2.86300 1.000 31.03787 255 GLU A O 1
ATOM 2025 N N . GLU A 1 276 ? 15.80700 -18.78600 -2.74600 1.000 29.11488 256 GLU A N 1
ATOM 2026 C CA . GLU A 1 276 ? 15.74200 -19.02000 -4.18500 1.000 29.72996 256 GLU A CA 1
ATOM 2027 C C . GLU A 1 276 ? 15.96400 -17.72800 -4.96300 1.000 24.43853 256 GLU A C 1
ATOM 2028 O O . GLU A 1 276 ? 16.75200 -17.69300 -5.91900 1.000 23.86475 256 GLU A O 1
ATOM 2034 N N . GLY A 1 277 ? 15.32500 -16.64700 -4.54800 1.000 27.38645 257 GLY A N 1
ATOM 2035 C CA . GLY A 1 277 ? 15.50900 -15.36100 -5.24000 1.000 23.76994 257 GLY A CA 1
ATOM 2036 C C . GLY A 1 277 ? 16.88500 -14.75500 -5.02000 1.000 22.76128 257 GLY A C 1
ATOM 2037 O O . GLY A 1 277 ? 17.42300 -14.15700 -5.94800 1.000 21.83145 257 GLY A O 1
ATOM 2038 N N . TRP A 1 278 ? 17.42100 -14.89300 -3.81200 1.000 26.23943 258 TRP A N 1
ATOM 2039 C CA . TRP A 1 278 ? 18.80300 -14.41300 -3.57800 1.000 23.71039 258 TRP A CA 1
ATOM 2040 C C . TRP A 1 278 ? 19.76800 -15.10300 -4.54800 1.000 22.45676 258 TRP A C 1
ATOM 2041 O O . TRP A 1 278 ? 20.59000 -14.40800 -5.13900 1.000 27.55619 258 TRP A O 1
ATOM 2052 N N . ILE A 1 279 ? 19.66600 -16.42100 -4.68500 1.000 26.41853 259 ILE A N 1
ATOM 2053 C CA . ILE A 1 279 ? 20.62100 -17.15500 -5.55600 1.000 25.74052 259 ILE A CA 1
ATOM 2054 C C . ILE A 1 279 ? 20.45500 -16.66300 -6.99400 1.000 23.85299 259 ILE A C 1
ATOM 2055 O O . ILE A 1 279 ? 21.45100 -16.40200 -7.65400 1.000 23.39311 259 ILE A O 1
ATOM 2060 N N . TRP A 1 280 ? 19.20700 -16.53400 -7.42900 1.000 23.47041 260 TRP A N 1
ATOM 2061 C CA . TRP A 1 280 ? 18.95200 -16.01800 -8.78800 1.000 20.41808 260 TRP A CA 1
ATOM 2062 C C . TRP A 1 280 ? 19.63500 -14.66400 -8.92800 1.000 21.71321 260 TRP A C 1
ATOM 2063 O O . TRP A 1 280 ? 20.30200 -14.43600 -9.92600 1.000 22.78337 260 TRP A O 1
ATOM 2074 N N . LYS A 1 281 ? 19.40000 -13.80200 -7.94900 1.000 22.83854 261 LYS A N 1
ATOM 2075 C CA . LYS A 1 281 ? 19.93600 -12.45300 -8.04000 1.000 20.65707 261 LYS A CA 1
ATOM 2076 C C . LYS A 1 281 ? 21.45800 -12.47900 -8.13900 1.000 22.45598 261 LYS A C 1
ATOM 2077 O O . LYS A 1 281 ? 22.05200 -11.80500 -8.98900 1.000 23.36276 261 LYS A O 1
ATOM 2083 N N . GLU A 1 282 ? 22.10100 -13.29400 -7.30700 1.000 26.18399 262 GLU A N 1
ATOM 2084 C CA . GLU A 1 282 ? 23.56100 -13.33700 -7.29800 1.000 25.39032 262 GLU A CA 1
ATOM 2085 C C . GLU A 1 282 ? 24.11800 -13.98500 -8.56300 1.000 26.64155 262 GLU A C 1
ATOM 2086 O O . GLU A 1 282 ? 25.06900 -13.47000 -9.16000 1.000 27.33934 262 GLU A O 1
ATOM 2092 N N . GLU A 1 283 ? 23.53800 -15.10700 -8.99400 1.000 24.83080 263 GLU A N 1
ATOM 2093 C CA . GLU A 1 283 ? 24.05100 -15.79600 -10.17600 1.000 23.88206 263 GLU A CA 1
ATOM 2094 C C . GLU A 1 283 ? 23.89900 -14.96800 -11.43800 1.000 27.76166 263 GLU A C 1
ATOM 2095 O O . GLU A 1 283 ? 24.65500 -15.17100 -12.39600 1.000 32.04758 263 GLU A O 1
ATOM 2101 N N . ASN A 1 284 ? 22.95200 -14.03200 -11.46300 1.000 23.26383 264 ASN A N 1
ATOM 2102 C CA . ASN A 1 284 ? 22.72500 -13.21900 -12.64500 1.000 24.17459 264 ASN A CA 1
ATOM 2103 C C . ASN A 1 284 ? 23.26200 -11.80400 -12.49300 1.000 25.41575 264 ASN A C 1
ATOM 2104 O O . ASN A 1 284 ? 23.09000 -10.98600 -13.40800 1.000 24.39756 264 ASN A O 1
ATOM 2109 N N . GLY A 1 285 ? 23.94900 -11.51700 -11.39100 1.000 24.89837 265 GLY A N 1
ATOM 2110 C CA . GLY A 1 285 ? 24.62000 -10.23700 -11.21800 1.000 30.95522 265 GLY A CA 1
ATOM 2111 C C . GLY A 1 285 ? 23.66400 -9.06900 -11.17500 1.000 25.38048 265 GLY A C 1
ATOM 2112 O O . GLY A 1 285 ? 23.99700 -7.97600 -11.65300 1.000 24.58738 265 GLY A O 1
ATOM 2113 N N . VAL A 1 286 ? 22.48600 -9.27400 -10.59200 1.000 24.30446 266 VAL A N 1
ATOM 2114 C CA . VAL A 1 286 ? 21.38200 -8.32400 -10.67400 1.000 21.33210 266 VAL A CA 1
ATOM 2115 C C . VAL A 1 286 ? 21.51800 -7.28800 -9.56700 1.000 20.05682 266 VAL A C 1
ATOM 2116 O O . VAL A 1 286 ? 21.57200 -7.63100 -8.38100 1.000 22.53708 266 VAL A O 1
ATOM 2120 N N . LYS A 1 287 ? 21.54000 -6.01500 -9.94800 1.000 17.43396 267 LYS A N 1
ATOM 2121 C CA . LYS A 1 287 ? 21.58300 -4.94200 -8.97000 1.000 20.12744 267 LYS A CA 1
ATOM 2122 C C . LYS A 1 287 ? 20.47100 -3.92600 -9.17500 1.000 18.57806 267 LYS A C 1
ATOM 2123 O O . LYS A 1 287 ? 20.42800 -2.92400 -8.45500 1.000 20.20583 267 LYS A O 1
ATOM 2126 N N . HIS A 1 288 ? 19.58500 -4.15200 -10.13800 1.000 16.37479 268 HIS A N 1
ATOM 2127 C CA . HIS A 1 288 ? 18.48500 -3.24700 -10.45900 1.000 16.32919 268 HIS A CA 1
ATOM 2128 C C . HIS A 1 288 ? 17.60200 -3.95700 -11.47100 1.000 14.99442 268 HIS A C 1
ATOM 2129 O O . HIS A 1 288 ? 18.00000 -5.00900 -11.99200 1.000 16.10801 268 HIS A O 1
ATOM 2136 N N . PRO A 1 289 ? 16.39200 -3.44100 -11.76000 1.000 16.90904 269 PRO A N 1
ATOM 2137 C CA . PRO A 1 289 ? 15.54800 -4.07700 -12.77900 1.000 18.84503 269 PRO A CA 1
ATOM 2138 C C . PRO A 1 289 ? 16.25200 -4.24600 -14.11700 1.000 14.59097 269 PRO A C 1
ATOM 2139 O O . PRO A 1 289 ? 17.16300 -3.48400 -14.46100 1.000 15.39997 269 PRO A O 1
ATOM 2143 N N . LYS A 1 290 ? 15.79300 -5.22800 -14.89700 1.000 15.04565 270 LYS A N 1
ATOM 2144 C CA . LYS A 1 290 ? 16.53600 -5.65600 -16.08100 1.000 17.58776 270 LYS A CA 1
ATOM 2145 C C . LYS A 1 290 ? 16.71000 -4.53400 -17.09100 1.000 17.67331 270 LYS A C 1
ATOM 2146 O O . LYS A 1 290 ? 17.76000 -4.43100 -17.73400 1.000 16.57167 270 LYS A O 1
ATOM 2152 N N . PHE A 1 291 ? 15.69500 -3.69400 -17.26900 1.000 15.94544 271 PHE A N 1
ATOM 2153 C CA . PHE A 1 291 ? 15.74300 -2.71600 -18.34600 1.000 14.60209 271 PHE A CA 1
ATOM 2154 C C . PHE A 1 291 ? 16.12200 -1.32900 -17.85900 1.000 14.63002 271 PHE A C 1
ATOM 2155 O O . PHE A 1 291 ? 15.96300 -0.35200 -18.60000 1.000 15.63384 271 PHE A O 1
ATOM 2163 N N . TRP A 1 292 ? 16.67400 -1.23400 -16.64900 1.000 13.19398 272 TRP A N 1
ATOM 2164 C CA . TRP A 1 292 ? 17.39700 -0.04600 -16.22300 1.000 14.78464 272 TRP A CA 1
ATOM 2165 C C . TRP A 1 292 ? 18.85900 -0.22700 -16.59600 1.000 20.02713 272 TRP A C 1
ATOM 2166 O O . TRP A 1 292 ? 19.37100 -1.34500 -16.61900 1.000 16.73128 272 TRP A O 1
ATOM 2177 N N . GLY A 1 293 ? 19.54200 0.87400 -16.84400 1.000 17.67103 273 GLY A N 1
ATOM 2178 C CA . GLY A 1 293 ? 20.96000 0.82500 -17.14500 1.000 23.84183 273 GLY A CA 1
ATOM 2179 C C . GLY A 1 293 ? 21.65800 2.00900 -16.51600 1.000 19.40605 273 GLY A C 1
ATOM 2180 O O . GLY A 1 293 ? 21.09200 3.09200 -16.39100 1.000 19.86068 273 GLY A O 1
ATOM 2181 N N . LYS A 1 294 ? 22.89600 1.78600 -16.09300 1.000 21.44817 274 LYS A N 1
ATOM 2182 C CA . LYS A 1 294 ? 23.64900 2.85400 -15.45500 1.000 23.12856 274 LYS A CA 1
ATOM 2183 C C . LYS A 1 294 ? 25.10200 2.74400 -15.88100 1.000 26.76931 274 LYS A C 1
ATOM 2184 O O . LYS A 1 294 ? 25.62800 1.63800 -16.02900 1.000 24.72842 274 LYS A O 1
ATOM 2190 N N . ARG A 1 295 ? 25.73300 3.89000 -16.11200 1.000 22.50998 275 ARG A N 1
ATOM 2191 C CA . ARG A 1 295 ? 27.14900 3.94900 -16.43900 1.000 22.45688 275 ARG A CA 1
ATOM 2192 C C . ARG A 1 295 ? 27.76900 5.00800 -15.54100 1.000 25.38522 275 ARG A C 1
ATOM 2193 O O . ARG A 1 295 ? 27.34800 6.17000 -15.56900 1.000 22.29187 275 ARG A O 1
ATOM 2201 N N . GLY A 1 296 ? 28.73800 4.60200 -14.72100 1.000 24.49572 276 GLY A N 1
ATOM 2202 C CA . GLY A 1 296 ? 29.35400 5.54900 -13.80000 1.000 23.93495 276 GLY A CA 1
ATOM 2203 C C . GLY A 1 296 ? 28.33700 6.14700 -12.84800 1.000 27.72134 276 GLY A C 1
ATOM 2204 O O . GLY A 1 296 ? 27.47500 5.45300 -12.29500 1.000 29.01165 276 GLY A O 1
ATOM 2205 N N . GLU A 1 297 ? 28.42700 7.46100 -12.65900 1.000 31.37632 277 GLU A N 1
ATOM 2206 C CA . GLU A 1 297 ? 27.52700 8.18600 -11.77200 1.000 33.36975 277 GLU A CA 1
ATOM 2207 C C . GLU A 1 297 ? 26.37300 8.85500 -12.50800 1.000 32.00296 277 GLU A C 1
ATOM 2208 O O . GLU A 1 297 ? 25.66800 9.67600 -11.91100 1.000 33.92745 277 GLU A O 1
ATOM 2209 N N . GLU A 1 298 ? 26.16900 8.53600 -13.78600 1.000 27.87688 278 GLU A N 1
ATOM 2210 C CA . GLU A 1 298 ? 25.02700 9.07300 -14.51000 1.000 29.93749 278 GLU A CA 1
ATOM 2211 C C . GLU A 1 298 ? 23.73600 8.47000 -13.96700 1.000 27.21378 278 GLU A C 1
ATOM 2212 O O . GLU A 1 298 ? 23.72300 7.36200 -13.42600 1.000 31.23035 278 GLU A O 1
ATOM 2218 N N . GLY A 1 299 ? 22.64300 9.21400 -14.10400 1.000 26.58239 279 GLY A N 1
ATOM 2219 C CA . GLY A 1 299 ? 21.35400 8.68600 -13.70600 1.000 24.85765 279 GLY A CA 1
ATOM 2220 C C . GLY A 1 299 ? 20.98100 7.45400 -14.50900 1.000 22.38588 279 GLY A C 1
ATOM 2221 O O . GLY A 1 299 ? 21.55100 7.17100 -15.56300 1.000 24.43857 279 GLY A O 1
ATOM 2222 N N . TYR A 1 300 ? 20.00700 6.70600 -13.99600 1.000 19.22375 280 TYR A N 1
ATOM 2223 C CA . TYR A 1 300 ? 19.60100 5.47900 -14.66600 1.000 18.95768 280 TYR A CA 1
ATOM 2224 C C . TYR A 1 300 ? 18.96400 5.78200 -16.00900 1.000 19.18559 280 TYR A C 1
ATOM 2225 O O . TYR A 1 300 ? 18.21800 6.75600 -16.16000 1.000 20.43959 280 TYR A O 1
ATOM 2234 N N . ARG A 1 301 ? 19.25600 4.92800 -16.98000 1.000 18.18225 281 ARG A N 1
ATOM 2235 C CA . ARG A 1 301 ? 18.58600 4.93000 -18.26700 1.000 16.98696 281 ARG A CA 1
ATOM 2236 C C . ARG A 1 301 ? 17.60100 3.77400 -18.29100 1.000 14.48497 281 ARG A C 1
ATOM 2237 O O . ARG A 1 301 ? 17.63700 2.88100 -17.44700 1.000 15.76817 281 ARG A O 1
ATOM 2245 N N . TYR A 1 302 ? 16.71400 3.79700 -19.27500 1.000 16.01572 282 TYR A N 1
ATOM 2246 C CA . TYR A 1 302 ? 15.64700 2.81500 -19.34400 1.000 16.40442 282 TYR A CA 1
ATOM 2247 C C . TYR A 1 302 ? 15.49900 2.38800 -20.79200 1.000 14.02041 282 TYR A C 1
ATOM 2248 O O . TYR A 1 302 ? 15.42100 3.23400 -21.68600 1.000 14.40249 282 TYR A O 1
ATOM 2257 N N . ARG A 1 303 ? 15.46200 1.08000 -21.02500 1.000 13.43031 283 ARG A N 1
ATOM 2258 C CA . ARG A 1 303 ? 15.35600 0.54400 -22.38100 1.000 14.09884 283 ARG A CA 1
ATOM 2259 C C . ARG A 1 303 ? 13.89300 0.34500 -22.77900 1.000 14.65699 283 ARG A C 1
ATOM 2260 O O . ARG A 1 303 ? 13.21900 -0.56200 -22.28700 1.000 14.84403 283 ARG A O 1
ATOM 2268 N N . LEU A 1 304 ? 13.40700 1.21700 -23.66100 1.000 14.35558 284 LEU A N 1
ATOM 2269 C CA . LEU A 1 304 ? 12.18500 1.00600 -24.42400 1.000 14.88881 284 LEU A CA 1
ATOM 2270 C C . LEU A 1 304 ? 12.43500 -0.09700 -25.45800 1.000 15.16014 284 LEU A C 1
ATOM 2271 O O . LEU A 1 304 ? 13.52000 -0.67500 -25.52600 1.000 15.94640 284 LEU A O 1
ATOM 2276 N N . MET A 1 305 ? 11.42500 -0.39800 -26.28100 1.000 14.83444 285 MET A N 1
ATOM 2277 C CA . MET A 1 305 ? 11.58900 -1.40200 -27.33700 1.000 14.63383 285 MET A CA 1
ATOM 2278 C C . MET A 1 305 ? 12.88000 -1.21700 -28.13200 1.000 15.14773 285 MET A C 1
ATOM 2279 O O . MET A 1 305 ? 13.64600 -2.17000 -28.31000 1.000 15.43821 285 MET A O 1
ATOM 2284 N N . PHE A 1 306 ? 13.15900 0.00700 -28.58100 1.000 14.88027 286 PHE A N 1
ATOM 2285 C CA . PHE A 1 306 ? 14.20400 0.21600 -29.58200 1.000 15.83266 286 PHE A CA 1
ATOM 2286 C C . PHE A 1 306 ? 15.23100 1.28300 -29.22300 1.000 17.87730 286 PHE A C 1
ATOM 2287 O O . PHE A 1 306 ? 16.10800 1.56800 -30.04400 1.000 20.15708 286 PHE A O 1
ATOM 2295 N N . GLU A 1 307 ? 15.16000 1.87400 -28.03900 1.000 16.25130 287 GLU A N 1
ATOM 2296 C CA . GLU A 1 307 ? 16.08100 2.94000 -27.67700 1.000 17.68582 287 GLU A CA 1
ATOM 2297 C C . GLU A 1 307 ? 16.03500 3.10400 -26.17000 1.000 17.85494 287 GLU A C 1
ATOM 2298 O O . GLU A 1 307 ? 15.13500 2.59100 -25.50000 1.000 15.29943 287 GLU A O 1
ATOM 2304 N N . GLU A 1 308 ? 17.01800 3.82700 -25.64500 1.000 19.77710 288 GLU A N 1
ATOM 2305 C CA . GLU A 1 308 ? 17.09700 4.12200 -24.22200 1.000 20.35268 288 GLU A CA 1
ATOM 2306 C C . GLU A 1 308 ? 16.75600 5.58400 -23.96900 1.000 20.81795 288 GLU A C 1
ATOM 2307 O O . GLU A 1 308 ? 17.07200 6.46100 -24.78300 1.000 23.26290 288 GLU A O 1
ATOM 2313 N N . VAL A 1 309 ? 16.09600 5.83700 -22.83900 1.000 18.99386 289 VAL A N 1
ATOM 2314 C CA . VAL A 1 309 ? 15.73000 7.17200 -22.39100 1.000 20.53918 289 VAL A CA 1
ATOM 2315 C C . VAL A 1 309 ? 16.11500 7.28700 -20.92200 1.000 18.25804 289 VAL A C 1
ATOM 2316 O O . VAL A 1 309 ? 16.46100 6.30300 -20.27000 1.000 16.60780 289 VAL A O 1
ATOM 2320 N N . GLU A 1 310 ? 16.03400 8.50400 -20.39600 1.000 18.42677 290 GLU A N 1
ATOM 2321 C CA . GLU A 1 310 ? 16.13000 8.67500 -18.95600 1.000 18.91597 290 GLU A CA 1
ATOM 2322 C C . GLU A 1 310 ? 15.02900 7.86700 -18.28000 1.000 18.30762 290 GLU A C 1
ATOM 2323 O O . GLU A 1 310 ? 13.91400 7.77400 -18.79600 1.000 16.45699 290 GLU A O 1
ATOM 2329 N N . LEU A 1 311 ? 15.35000 7.25500 -17.13900 1.000 16.36129 291 LEU A N 1
ATOM 2330 C CA . LEU A 1 311 ? 14.37300 6.45000 -16.41300 1.000 17.28500 291 LEU A CA 1
ATOM 2331 C C . LEU A 1 311 ? 13.05700 7.21300 -16.23600 1.000 14.59893 291 LEU A C 1
ATOM 2332 O O . LEU A 1 311 ? 13.05100 8.28700 -15.61000 1.000 16.90847 291 LEU A O 1
ATOM 2337 N N . PRO A 1 312 ? 11.93700 6.71100 -16.77700 1.000 15.28289 292 PRO A N 1
ATOM 2338 C CA . PRO A 1 312 ? 10.63800 7.37000 -16.56000 1.000 15.89541 292 PRO A CA 1
ATOM 2339 C C . PRO A 1 312 ? 10.09100 6.99700 -15.19500 1.000 13.82575 292 PRO A C 1
ATOM 2340 O O . PRO A 1 312 ? 9.63300 5.86900 -14.97500 1.000 14.57168 292 PRO A O 1
ATOM 2344 N N . LEU A 1 313 ? 10.12400 7.95800 -14.26500 1.000 13.71696 293 LEU A N 1
ATOM 2345 C CA . LEU A 1 313 ? 9.79900 7.64900 -12.88000 1.000 13.76710 293 LEU A CA 1
ATOM 2346 C C . LEU A 1 313 ? 8.34500 7.22400 -12.70800 1.000 13.83700 293 LEU A C 1
ATOM 2347 O O . LEU A 1 313 ? 8.04100 6.46800 -11.78000 1.000 12.98546 293 LEU A O 1
ATOM 2352 N N . ASP A 1 314 ? 7.44700 7.67400 -13.58900 1.000 13.13355 294 ASP A N 1
ATOM 2353 C CA . ASP A 1 314 ? 6.01800 7.41000 -13.44100 1.000 12.53235 294 ASP A CA 1
ATOM 2354 C C . ASP A 1 314 ? 5.55600 6.16700 -14.19600 1.000 12.36078 294 ASP A C 1
ATOM 2355 O O . ASP A 1 314 ? 4.38500 5.78700 -14.07300 1.000 12.80004 294 ASP A O 1
ATOM 2360 N N . PHE A 1 315 ? 6.43900 5.52300 -14.96700 1.000 11.99047 295 PHE A N 1
ATOM 2361 C CA . PHE A 1 315 ? 6.09600 4.25000 -15.58700 1.000 12.64061 295 PHE A CA 1
ATOM 2362 C C . PHE A 1 315 ? 6.04100 3.16200 -14.51300 1.000 13.61033 295 PHE A C 1
ATOM 2363 O O . PHE A 1 315 ? 6.77500 3.22200 -13.52300 1.000 12.99902 295 PHE A O 1
ATOM 2371 N N . PRO A 1 316 ? 5.22300 2.12600 -14.70900 1.000 12.92422 296 PRO A N 1
ATOM 2372 C CA . PRO A 1 316 ? 5.30000 0.95700 -13.82300 1.000 13.97743 296 PRO A CA 1
ATOM 2373 C C . PRO A 1 316 ? 6.65500 0.29000 -13.97200 1.000 14.93800 296 PRO A C 1
ATOM 2374 O O . PRO A 1 316 ? 7.16000 0.12000 -15.08700 1.000 13.15084 296 PRO A O 1
ATOM 2378 N N . VAL A 1 317 ? 7.23200 -0.11600 -12.84000 1.000 13.77312 297 VAL A N 1
ATOM 2379 C CA . VAL A 1 317 ? 8.49900 -0.83600 -12.88800 1.000 12.98196 297 VAL A CA 1
ATOM 2380 C C . VAL A 1 317 ? 8.24500 -2.20800 -13.49100 1.000 13.42021 297 VAL A C 1
ATOM 2381 O O . VAL A 1 317 ? 7.17800 -2.81300 -13.30600 1.000 14.42227 297 VAL A O 1
ATOM 2385 N N . GLU A 1 318 ? 9.21000 -2.68700 -14.26400 1.000 12.27398 298 GLU A N 1
ATOM 2386 C CA . GLU A 1 318 ? 9.11200 -3.98500 -14.91700 1.000 12.82756 298 GLU A CA 1
ATOM 2387 C C . GLU A 1 318 ? 10.12200 -4.91500 -14.26700 1.000 14.23315 298 GLU A C 1
ATOM 2388 O O . GLU A 1 318 ? 11.32500 -4.64800 -14.31200 1.000 14.21239 298 GLU A O 1
ATOM 2394 N N . VAL A 1 319 ? 9.62800 -5.96900 -13.62100 1.000 13.27906 299 VAL A N 1
ATOM 2395 C CA . VAL A 1 319 ? 10.45200 -6.77700 -12.73500 1.000 14.03214 299 VAL A CA 1
ATOM 2396 C C . VAL A 1 319 ? 10.09500 -8.24200 -12.89200 1.000 17.26215 299 VAL A C 1
ATOM 2397 O O . VAL A 1 319 ? 9.03600 -8.60100 -13.41300 1.000 16.49900 299 VAL A O 1
ATOM 2401 N N . SER A 1 320 ? 11.01300 -9.08100 -12.42400 1.000 15.50547 300 SER A N 1
ATOM 2402 C CA . SER A 1 320 ? 10.70200 -10.47300 -12.16600 1.000 16.86565 300 SER A CA 1
ATOM 2403 C C . SER A 1 320 ? 9.82100 -10.58400 -10.92600 1.000 16.60852 300 SER A C 1
ATOM 2404 O O . SER A 1 320 ? 9.72200 -9.66400 -10.11200 1.000 16.48728 300 SER A O 1
ATOM 2407 N N . LEU A 1 321 ? 9.19100 -11.74900 -10.78400 1.000 17.14699 301 LEU A N 1
ATOM 2408 C CA . LEU A 1 321 ? 8.40800 -12.04300 -9.58800 1.000 16.86819 301 LEU A CA 1
ATOM 2409 C C . LEU A 1 321 ? 9.25500 -11.93100 -8.31900 1.000 17.24031 301 LEU A C 1
ATOM 2410 O O . LEU A 1 321 ? 8.78400 -11.42700 -7.29000 1.000 17.62783 301 LEU A O 1
ATOM 2415 N N . TYR A 1 322 ? 10.49500 -12.42200 -8.36400 1.000 18.71732 302 TYR A N 1
ATOM 2416 C CA . TYR A 1 322 ? 11.37500 -12.32700 -7.20100 1.000 18.82312 302 TYR A CA 1
ATOM 2417 C C . TYR A 1 322 ? 11.54600 -10.87800 -6.77000 1.000 16.94802 302 TYR A C 1
ATOM 2418 O O . TYR A 1 322 ? 11.48300 -10.56000 -5.57900 1.000 19.26878 302 TYR A O 1
ATOM 2427 N N . GLU A 1 323 ? 11.80100 -9.98700 -7.73500 1.000 14.57290 303 GLU A N 1
ATOM 2428 C CA . GLU A 1 323 ? 12.02900 -8.58100 -7.40200 1.000 15.26834 303 GLU A CA 1
ATOM 2429 C C . GLU A 1 323 ? 10.76300 -7.93700 -6.85600 1.000 14.49053 303 GLU A C 1
ATOM 2430 O O . GLU A 1 323 ? 10.83100 -7.09500 -5.95500 1.000 17.24368 303 GLU A O 1
ATOM 2436 N N . ALA A 1 324 ? 9.59700 -8.31300 -7.39700 1.000 16.42037 304 ALA A N 1
ATOM 2437 C CA . ALA A 1 324 ? 8.33200 -7.82000 -6.85500 1.000 16.46020 304 ALA A CA 1
ATOM 2438 C C . ALA A 1 324 ? 8.17700 -8.21200 -5.39200 1.000 16.55159 304 ALA A C 1
ATOM 2439 O O . ALA A 1 324 ? 7.84400 -7.37700 -4.54200 1.000 18.48483 304 ALA A O 1
ATOM 2441 N N . MET A 1 325 ? 8.43800 -9.48500 -5.07600 1.000 17.81555 305 MET A N 1
ATOM 2442 C CA . MET A 1 325 ? 8.34700 -9.94300 -3.69300 1.000 20.35253 305 MET A CA 1
ATOM 2443 C C . MET A 1 325 ? 9.36400 -9.24700 -2.79700 1.000 19.49337 305 MET A C 1
ATOM 2444 O O . MET A 1 325 ? 9.05700 -8.90600 -1.64700 1.000 18.71075 305 MET A O 1
ATOM 2449 N N . ALA A 1 326 ? 10.59000 -9.04900 -3.29100 1.000 18.02655 306 ALA A N 1
ATOM 2450 C CA . ALA A 1 326 ? 11.60000 -8.37800 -2.48300 1.000 19.15411 306 ALA A CA 1
ATOM 2451 C C . ALA A 1 326 ? 11.17800 -6.95400 -2.15400 1.000 20.51481 306 ALA A C 1
ATOM 2452 O O . ALA A 1 326 ? 11.39400 -6.47200 -1.03400 1.000 18.24886 306 ALA A O 1
ATOM 2454 N N . TYR A 1 327 ? 10.56800 -6.26300 -3.11900 1.000 17.61201 307 TYR A N 1
ATOM 2455 C CA . TYR A 1 327 ? 10.07800 -4.91700 -2.84700 1.000 16.39828 307 TYR A CA 1
ATOM 2456 C C . TYR A 1 327 ? 8.95700 -4.95100 -1.81300 1.000 17.60830 307 TYR A C 1
ATOM 2457 O O . TYR A 1 327 ? 8.88100 -4.08100 -0.93600 1.000 18.64093 307 TYR A O 1
ATOM 2466 N N . CYS A 1 328 ? 8.07400 -5.94600 -1.90800 1.000 18.53673 308 CYS A N 1
ATOM 2467 C CA . CYS A 1 328 ? 7.02900 -6.11300 -0.90300 1.000 17.82752 308 CYS A CA 1
ATOM 2468 C C . CYS A 1 328 ? 7.61700 -6.23700 0.49500 1.000 18.50283 308 CYS A C 1
ATOM 2469 O O . CYS A 1 328 ? 7.11300 -5.62300 1.44400 1.000 19.94398 308 CYS A O 1
ATOM 2472 N N . ARG A 1 329 ? 8.68500 -7.02600 0.64300 1.000 18.98541 309 ARG A N 1
ATOM 2473 C CA . ARG A 1 329 ? 9.28500 -7.19400 1.96400 1.000 18.74815 309 ARG A CA 1
ATOM 2474 C C . ARG A 1 329 ? 9.93400 -5.90000 2.43200 1.000 20.84912 309 ARG A C 1
ATOM 2475 O O . ARG A 1 329 ? 9.78400 -5.50600 3.59400 1.000 19.44530 309 ARG A O 1
ATOM 2483 N N . TYR A 1 330 ? 10.64800 -5.22100 1.53200 1.000 18.39409 310 TYR A N 1
ATOM 2484 C CA . TYR A 1 330 ? 11.25900 -3.93600 1.85500 1.000 19.17219 310 TYR A CA 1
ATOM 2485 C C . TYR A 1 330 ? 10.20700 -2.91600 2.29000 1.000 20.52899 310 TYR A C 1
ATOM 2486 O O . TYR A 1 330 ? 10.36400 -2.24500 3.31800 1.000 21.05080 310 TYR A O 1
ATOM 2495 N N . LEU A 1 331 ? 9.12800 -2.77700 1.50700 1.000 16.96653 311 LEU A N 1
ATOM 2496 C CA . LEU A 1 331 ? 8.12900 -1.75900 1.81800 1.000 17.59688 311 LEU A CA 1
ATOM 2497 C C . LEU A 1 331 ? 7.40200 -2.06900 3.11600 1.000 20.07038 311 LEU A C 1
ATOM 2498 O O . LEU A 1 331 ? 7.05400 -1.15300 3.86900 1.000 20.16357 311 LEU A O 1
ATOM 2503 N N . GLY A 1 332 ? 7.12300 -3.34600 3.37200 1.000 19.50544 312 GLY A N 1
ATOM 2504 C CA . GLY A 1 332 ? 6.53900 -3.70600 4.65100 1.000 22.12033 312 GLY A CA 1
ATOM 2505 C C . GLY A 1 332 ? 7.42900 -3.30400 5.81300 1.000 23.52488 312 GLY A C 1
ATOM 2506 O O . GLY A 1 332 ? 6.94600 -2.81900 6.84300 1.000 22.50453 312 GLY A O 1
ATOM 2507 N N . GLY A 1 333 ? 8.74100 -3.47300 5.65100 1.000 22.56491 313 GLY A N 1
ATOM 2508 C CA . GLY A 1 333 ? 9.66600 -3.01700 6.67700 1.000 22.00603 313 GLY A CA 1
ATOM 2509 C C . GLY A 1 333 ? 9.59300 -1.51900 6.88700 1.000 25.95652 313 GLY A C 1
ATOM 2510 O O . GLY A 1 333 ? 9.53100 -1.04000 8.02300 1.000 23.70408 313 GLY A O 1
ATOM 2511 N N . ARG A 1 334 ? 9.57800 -0.75700 5.78900 1.000 21.25604 314 ARG A N 1
ATOM 2512 C CA . ARG A 1 334 ? 9.49000 0.69600 5.89600 1.000 21.74781 314 ARG A CA 1
ATOM 2513 C C . ARG A 1 334 ? 8.16800 1.13600 6.51200 1.000 25.46144 314 ARG A C 1
ATOM 2514 O O . ARG A 1 334 ? 8.13600 2.05400 7.34200 1.000 23.93913 314 ARG A O 1
ATOM 2522 N N . ASP A 1 335 ? 7.06600 0.50800 6.11100 1.000 21.27990 315 ASP A N 1
ATOM 2523 C CA . ASP A 1 335 ? 5.74200 0.91700 6.56400 1.000 20.32840 315 ASP A CA 1
ATOM 2524 C C . ASP A 1 335 ? 5.30700 0.26500 7.87000 1.000 21.13563 315 ASP A C 1
ATOM 2525 O O . ASP A 1 335 ? 4.26600 0.65100 8.41300 1.000 23.92223 315 ASP A O 1
ATOM 2530 N N . GLY A 1 336 ? 6.04100 -0.72600 8.36300 1.000 21.88245 316 GLY A N 1
ATOM 2531 C CA . GLY A 1 336 ? 5.60300 -1.43600 9.55500 1.000 22.35478 316 GLY A CA 1
ATOM 2532 C C . GLY A 1 336 ? 4.39500 -2.32400 9.33200 1.000 26.09102 316 GLY A C 1
ATOM 2533 O O . GLY A 1 336 ? 3.49500 -2.36800 10.17900 1.000 23.68509 316 GLY A O 1
ATOM 2534 N N . CYS A 1 337 ? 4.34600 -3.03100 8.20800 1.000 21.58143 317 CYS A N 1
ATOM 2535 C CA . CYS A 1 337 ? 3.24000 -3.93800 7.93000 1.000 20.75951 317 CYS A CA 1
ATOM 2536 C C . CYS A 1 337 ? 3.76100 -5.03400 7.01100 1.000 21.88602 317 CYS A C 1
ATOM 2537 O O . CYS A 1 337 ? 4.97000 -5.16800 6.80900 1.000 22.85453 317 CYS A O 1
ATOM 2540 N N . ASN A 1 338 ? 2.84500 -5.82800 6.46300 1.000 22.45590 318 ASN A N 1
ATOM 2541 C CA . ASN A 1 338 ? 3.18100 -6.83900 5.47200 1.000 20.66353 318 ASN A CA 1
ATOM 2542 C C . ASN A 1 338 ? 2.43000 -6.57700 4.17500 1.000 21.04804 318 ASN A C 1
ATOM 2543 O O . ASN A 1 338 ? 1.24300 -6.23300 4.18400 1.000 19.85077 318 ASN A O 1
ATOM 2548 N N . TYR A 1 339 ? 3.13300 -6.74600 3.06100 1.000 19.15926 319 TYR A N 1
ATOM 2549 C CA . TYR A 1 339 ? 2.53800 -6.60000 1.74400 1.000 17.37692 319 TYR A CA 1
ATOM 2550 C C . TYR A 1 339 ? 2.70600 -7.90100 0.97800 1.000 19.43794 319 TYR A C 1
ATOM 2551 O O . TYR A 1 339 ? 3.67900 -8.63400 1.17600 1.000 18.43123 319 TYR A O 1
ATOM 2560 N N . ARG A 1 340 ? 1.77100 -8.16500 0.07200 1.000 16.89868 320 ARG A N 1
ATOM 2561 C CA . ARG A 1 340 ? 1.85800 -9.34100 -0.78000 1.000 15.71918 320 ARG A CA 1
ATOM 2562 C C . ARG A 1 340 ? 1.27800 -8.98800 -2.14400 1.000 16.48459 320 ARG A C 1
ATOM 2563 O O . ARG A 1 340 ? 0.85800 -7.85300 -2.39000 1.000 15.84355 320 ARG A O 1
ATOM 2571 N N . LEU A 1 341 ? 1.25100 -9.96800 -3.03600 1.000 16.42205 321 LEU A N 1
ATOM 2572 C CA . LEU A 1 341 ? 0.60500 -9.77800 -4.32900 1.000 14.72510 321 LEU A CA 1
ATOM 2573 C C . LEU A 1 341 ? -0.83700 -10.28000 -4.28700 1.000 17.07487 321 LEU A C 1
ATOM 2574 O O . LEU A 1 341 ? -1.21100 -11.10400 -3.44200 1.000 18.46301 321 LEU A O 1
ATOM 2579 N N . MET A 1 342 ? -1.64600 -9.77200 -5.21900 1.000 15.30225 322 MET A N 1
ATOM 2580 C CA . MET A 1 342 ? -3.01900 -10.24800 -5.36600 1.000 13.23919 322 MET A CA 1
ATOM 2581 C C . MET A 1 342 ? -3.09300 -11.72100 -5.71600 1.000 15.39167 322 MET A C 1
ATOM 2582 O O . MET A 1 342 ? -2.20900 -12.28600 -6.36000 1.000 15.90719 322 MET A O 1
ATOM 2587 N N . THR A 1 343 ? -4.20000 -12.32700 -5.30200 1.000 13.81598 323 THR A N 1
ATOM 2588 C CA . THR A 1 343 ? -4.61600 -13.59600 -5.86300 1.000 15.86173 323 THR A CA 1
ATOM 2589 C C . THR A 1 343 ? -5.35300 -13.35400 -7.17400 1.000 16.13826 323 THR A C 1
ATOM 2590 O O . THR A 1 343 ? -5.72500 -12.22100 -7.51700 1.000 15.19411 323 THR A O 1
ATOM 2594 N N . GLU A 1 344 ? -5.61100 -14.45000 -7.89300 1.000 13.74884 324 GLU A N 1
ATOM 2595 C CA . GLU A 1 344 ? -6.36700 -14.34400 -9.13500 1.000 14.48503 324 GLU A CA 1
ATOM 2596 C C . GLU A 1 344 ? -7.76200 -13.78700 -8.86100 1.000 14.80862 324 GLU A C 1
ATOM 2597 O O . GLU A 1 344 ? -8.24400 -12.89000 -9.56700 1.000 14.33776 324 GLU A O 1
ATOM 2603 N N . GLY A 1 345 ? -8.41900 -14.30000 -7.81800 1.000 16.31049 325 GLY A N 1
ATOM 2604 C CA . GLY A 1 345 ? -9.73400 -13.79500 -7.47100 1.000 18.23937 325 GLY A CA 1
ATOM 2605 C C . GLY A 1 345 ? -9.70900 -12.32400 -7.11100 1.000 15.43391 325 GLY A C 1
ATOM 2606 O O . GLY A 1 345 ? -10.61700 -11.56800 -7.47500 1.000 18.11149 325 GLY A O 1
ATOM 2607 N N . GLU A 1 346 ? -8.65600 -11.89200 -6.41200 1.000 14.87600 326 GLU A N 1
ATOM 2608 C CA . GLU A 1 346 ? -8.56500 -10.49100 -6.01700 1.000 14.41731 326 GLU A CA 1
ATOM 2609 C C . GLU A 1 346 ? -8.46100 -9.58600 -7.23500 1.000 15.81211 326 GLU A C 1
ATOM 2610 O O . GLU A 1 346 ? -9.03200 -8.48900 -7.25300 1.000 14.19060 326 GLU A O 1
ATOM 2616 N N . TRP A 1 347 ? -7.74700 -10.02500 -8.27200 1.000 13.81512 327 TRP A N 1
ATOM 2617 C CA . TRP A 1 347 ? -7.61600 -9.16000 -9.44300 1.000 13.46066 327 TRP A CA 1
ATOM 2618 C C . TRP A 1 347 ? -8.96900 -8.95300 -10.12100 1.000 14.65019 327 TRP A C 1
ATOM 2619 O O . TRP A 1 347 ? -9.28600 -7.84600 -10.57600 1.000 14.05475 327 TRP A O 1
ATOM 2630 N N . HIS A 1 348 ? -9.79500 -9.99900 -10.19400 1.000 14.01212 328 HIS A N 1
ATOM 2631 C CA . HIS A 1 348 ? -11.10200 -9.83000 -10.82300 1.000 12.31535 328 HIS A CA 1
ATOM 2632 C C . HIS A 1 348 ? -11.94900 -8.82600 -10.05500 1.000 15.25015 328 HIS A C 1
ATOM 2633 O O . HIS A 1 348 ? -12.67200 -8.02200 -10.65100 1.000 16.27641 328 HIS A O 1
ATOM 2640 N N . LEU A 1 349 ? -11.82500 -8.80900 -8.73100 1.000 15.80166 329 LEU A N 1
ATOM 2641 C CA . LEU A 1 349 ? -12.58200 -7.83600 -7.95300 1.000 16.07598 329 LEU A CA 1
ATOM 2642 C C . LEU A 1 349 ? -11.99000 -6.44000 -8.10000 1.000 15.88977 329 LEU A C 1
ATOM 2643 O O . LEU A 1 349 ? -12.71700 -5.46600 -8.31300 1.000 17.23279 329 LEU A O 1
ATOM 2648 N N . ALA A 1 350 ? -10.66500 -6.32500 -7.97900 1.000 13.88263 330 ALA A N 1
ATOM 2649 C CA . ALA A 1 350 ? -10.01700 -5.01900 -8.06100 1.000 14.72484 330 ALA A CA 1
ATOM 2650 C C . ALA A 1 350 ? -10.20500 -4.37200 -9.42400 1.000 14.98017 330 ALA A C 1
ATOM 2651 O O . ALA A 1 350 ? -10.26600 -3.14200 -9.52200 1.000 14.16617 330 ALA A O 1
ATOM 2653 N N . SER A 1 351 ? -10.29100 -5.17500 -10.47900 1.000 16.72333 331 SER A N 1
ATOM 2654 C CA . SER A 1 351 ? -10.32200 -4.68000 -11.84300 1.000 13.12910 331 SER A CA 1
ATOM 2655 C C . SER A 1 351 ? -11.72200 -4.43500 -12.38800 1.000 15.38000 331 SER A C 1
ATOM 2656 O O . SER A 1 351 ? -11.84100 -3.86800 -13.48100 1.000 15.80217 331 SER A O 1
ATOM 2659 N N . ARG A 1 352 ? -12.77100 -4.88600 -11.69200 1.000 14.86618 332 ARG A N 1
ATOM 2660 C CA . ARG A 1 352 ? -14.12700 -4.79700 -12.23100 1.000 17.30277 332 ARG A CA 1
ATOM 2661 C C . ARG A 1 352 ? -14.43600 -3.36800 -12.65800 1.000 16.67265 332 ARG A C 1
ATOM 2662 O O . ARG A 1 352 ? -14.18400 -2.42000 -11.91100 1.000 16.68709 332 ARG A O 1
ATOM 2670 N N . LYS A 1 353 ? -14.97800 -3.21900 -13.86800 1.000 15.77489 333 LYS A N 1
ATOM 2671 C CA . LYS A 1 353 ? -15.33400 -1.89500 -14.37500 1.000 15.67567 333 LYS A CA 1
ATOM 2672 C C . LYS A 1 353 ? -16.55400 -2.02600 -15.27600 1.000 19.98124 333 LYS A C 1
ATOM 2673 O O . LYS A 1 353 ? -16.44500 -2.49600 -16.41200 1.000 19.60608 333 LYS A O 1
ATOM 2679 N N . GLU A 1 354 ? -17.71300 -1.60700 -14.77900 1.000 16.22801 334 GLU A N 1
ATOM 2680 C CA . GLU A 1 354 ? -18.89900 -1.61700 -15.61900 1.000 17.49593 334 GLU A CA 1
ATOM 2681 C C . GLU A 1 354 ? -18.76700 -0.57300 -16.71700 1.000 16.61468 334 GLU A C 1
ATOM 2682 O O . GLU A 1 354 ? -18.23000 0.52100 -16.50400 1.000 18.98521 334 GLU A O 1
ATOM 2688 N N . GLY A 1 355 ? -19.26500 -0.91400 -17.90100 1.000 17.90449 335 GLY A N 1
ATOM 2689 C CA . GLY A 1 355 ? -19.21800 0.01400 -19.01200 1.000 19.06604 335 GLY A CA 1
ATOM 2690 C C . GLY A 1 355 ? -17.83200 0.27400 -19.55300 1.000 16.96906 335 GLY A C 1
ATOM 2691 O O . GLY A 1 355 ? -17.60300 1.31700 -20.16800 1.000 17.89266 335 GLY A O 1
ATOM 2692 N N . GLU A 1 356 ? -16.88600 -0.63800 -19.33300 1.000 16.43071 336 GLU A N 1
ATOM 2693 C CA . GLU A 1 356 ? -15.54200 -0.43800 -19.85500 1.000 15.93909 336 GLU A CA 1
ATOM 2694 C C . GLU A 1 356 ? -15.54500 -0.48200 -21.38000 1.000 19.00083 336 GLU A C 1
ATOM 2695 O O . GLU A 1 356 ? -16.39500 -1.11700 -22.00700 1.000 18.81385 336 GLU A O 1
ATOM 2701 N N . LYS A 1 357 ? -14.58100 0.21300 -21.97400 1.000 16.44156 337 LYS A N 1
ATOM 2702 C CA . LYS A 1 357 ? -14.44500 0.32400 -23.41800 1.000 17.09124 337 LYS A CA 1
ATOM 2703 C C . LYS A 1 357 ? -13.00900 0.00900 -23.80800 1.000 15.08290 337 LYS A C 1
ATOM 2704 O O . LYS A 1 357 ? -12.08400 0.24400 -23.02900 1.000 14.30650 337 LYS A O 1
ATOM 2708 N N . GLY A 1 358 ? -12.82500 -0.51200 -25.02900 1.000 17.30427 338 GLY A N 1
ATOM 2709 C CA . GLY A 1 358 ? -11.48000 -0.86000 -25.47700 1.000 17.43201 338 GLY A CA 1
ATOM 2710 C C . GLY A 1 358 ? -10.49600 0.29200 -25.38600 1.000 16.92260 338 GLY A C 1
ATOM 2711 O O . GLY A 1 358 ? -9.32100 0.09300 -25.05400 1.000 17.76858 338 GLY A O 1
ATOM 2712 N N . GLU A 1 359 ? -10.96600 1.51300 -25.64200 1.000 16.03266 339 GLU A N 1
ATOM 2713 C CA . GLU A 1 359 ? -10.09500 2.68200 -25.59800 1.000 17.88251 339 GLU A CA 1
ATOM 2714 C C . GLU A 1 359 ? -9.69600 3.08000 -24.18400 1.000 16.66129 339 GLU A C 1
ATOM 2715 O O . GLU A 1 359 ? -8.84800 3.96100 -24.03300 1.000 15.58984 339 GLU A O 1
ATOM 2718 N N . ASP A 1 360 ? -10.25600 2.44300 -23.14800 1.000 14.16039 340 ASP A N 1
ATOM 2719 C CA . ASP A 1 360 ? -9.96300 2.86700 -21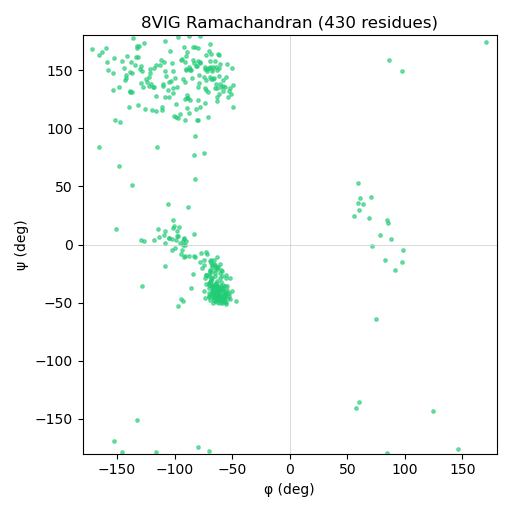.78100 1.000 13.61366 340 ASP A CA 1
ATOM 2720 C C . ASP A 1 360 ? -8.55200 2.48800 -21.34400 1.000 13.76628 340 ASP A C 1
ATOM 2721 O O . ASP A 1 360 ? -7.98000 3.14100 -20.45900 1.000 14.66830 340 ASP A O 1
ATOM 2726 N N . TYR A 1 361 ? -7.98900 1.43400 -21.93000 1.000 14.29679 341 TYR A N 1
ATOM 2727 C CA . TYR A 1 361 ? -6.79400 0.78500 -21.41300 1.000 11.10721 341 TYR A CA 1
ATOM 2728 C C . TYR A 1 361 ? -5.62100 0.88300 -22.37600 1.000 13.48789 341 TYR A C 1
ATOM 2729 O O . TYR A 1 361 ? -5.79100 0.96100 -23.59600 1.000 13.17630 341 TYR A O 1
ATOM 2738 N N . ASN A 1 362 ? -4.41500 0.81700 -21.80900 1.000 12.45454 342 ASN A N 1
ATOM 2739 C CA . ASN A 1 362 ? -3.20500 0.73700 -22.62200 1.000 10.34309 342 ASN A CA 1
ATOM 2740 C C . ASN A 1 362 ? -3.00500 -0.72500 -22.99900 1.000 13.35457 342 ASN A C 1
ATOM 2741 O O . ASN A 1 362 ? -2.18800 -1.44900 -22.42800 1.000 13.22170 342 ASN A O 1
ATOM 2746 N N . LEU A 1 363 ? -3.80500 -1.15200 -23.97100 1.000 12.27001 343 LEU A N 1
ATOM 2747 C CA . LEU A 1 363 ? -3.81600 -2.50200 -24.50200 1.000 12.01461 343 LEU A CA 1
ATOM 2748 C C . LEU A 1 363 ? -3.83500 -2.37900 -26.01500 1.000 13.84955 343 LEU A C 1
ATOM 2749 O O . LEU A 1 363 ? -4.18800 -1.32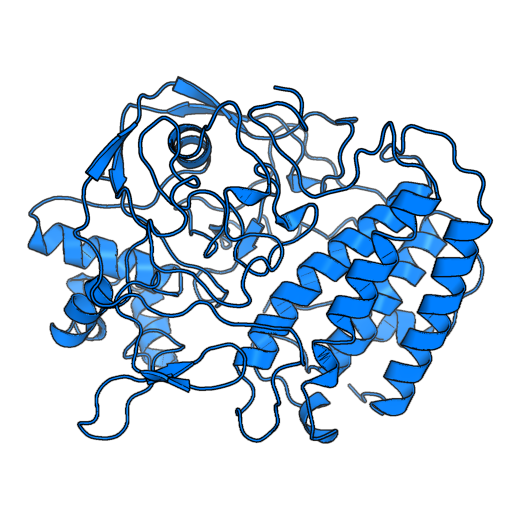900 -26.55700 1.000 14.32108 343 LEU A O 1
ATOM 2754 N N . ASN A 1 364 ? -3.46700 -3.45900 -26.69800 1.000 13.16202 344 ASN A N 1
ATOM 2755 C CA . ASN A 1 364 ? -3.64800 -3.53900 -28.14900 1.000 13.01016 344 ASN A CA 1
ATOM 2756 C C . ASN A 1 364 ? -2.87300 -2.45700 -28.89300 1.000 14.18796 344 ASN A C 1
ATOM 2757 O O . ASN A 1 364 ? -3.36000 -1.88300 -29.87700 1.000 16.23048 344 ASN A O 1
ATOM 2762 N N . PHE A 1 365 ? -1.65200 -2.19200 -28.43000 1.000 14.00728 345 PHE A N 1
ATOM 2763 C CA . PHE A 1 365 ? -0.74100 -1.26700 -29.09900 1.000 13.71458 345 PHE A CA 1
ATOM 2764 C C . PHE A 1 365 ? -1.32800 0.13600 -29.18600 1.000 16.80534 345 PHE A C 1
ATOM 2765 O O . PHE A 1 365 ? -1.03200 0.88600 -30.12200 1.000 17.52037 345 PHE A O 1
ATOM 2773 N N . ARG A 1 366 ? -2.17100 0.49700 -28.21400 1.000 14.30723 346 ARG A N 1
ATOM 2774 C CA . ARG A 1 366 ? -2.54800 1.89900 -28.07300 1.000 16.28173 346 ARG A CA 1
ATOM 2775 C C . ARG A 1 366 ? -1.30200 2.76500 -27.95600 1.000 14.54760 346 ARG A C 1
ATOM 2776 O O . ARG A 1 366 ? -1.23600 3.87600 -28.50500 1.000 15.07239 346 ARG A O 1
ATOM 2780 N N . TYR A 1 367 ? -0.30700 2.26600 -27.23400 1.000 14.37195 347 TYR A N 1
ATOM 2781 C CA . TYR A 1 367 ? 1.04000 2.80200 -27.20500 1.000 14.82837 347 TYR A CA 1
ATOM 2782 C C . TYR A 1 367 ? 1.99300 1.63600 -27.39100 1.000 14.25365 347 TYR A C 1
ATOM 2783 O O . TYR A 1 367 ? 1.62400 0.48000 -27.18000 1.000 13.34901 347 TYR A O 1
ATOM 2792 N N . HIS A 1 368 ? 3.22800 1.92400 -27.76500 1.000 13.86727 348 HIS A N 1
ATOM 2793 C CA . HIS A 1 368 ? 4.21700 0.85700 -27.88100 1.000 13.11190 348 HIS A CA 1
ATOM 2794 C C . HIS A 1 368 ? 5.21000 0.90600 -26.72900 1.000 14.42471 348 HIS A C 1
ATOM 2795 O O . HIS A 1 368 ? 6.38600 0.59200 -26.87700 1.000 13.46454 348 HIS A O 1
ATOM 2802 N N . SER A 1 369 ? 4.70100 1.28600 -25.56200 1.000 12.94866 349 SER A N 1
ATOM 2803 C CA . SER A 1 369 ? 5.45300 1.30900 -24.31600 1.000 12.34617 349 SER A CA 1
ATOM 2804 C C . SER A 1 369 ? 4.45300 1.29600 -23.17600 1.000 12.44815 349 SER A C 1
ATOM 2805 O O . SER A 1 369 ? 3.25200 1.48900 -23.39700 1.000 13.15912 349 SER A O 1
ATOM 2808 N N . PRO A 1 370 ? 4.91000 1.09900 -21.94100 1.000 11.83009 350 PRO A N 1
ATOM 2809 C CA . PRO A 1 370 ? 4.03300 1.36100 -20.80100 1.000 12.27812 350 PRO A CA 1
ATOM 2810 C C . PRO A 1 370 ? 3.66500 2.83400 -20.79500 1.000 12.23106 350 PRO A C 1
ATOM 2811 O O . PRO A 1 370 ? 4.30700 3.66300 -21.45100 1.000 13.59455 350 PRO A O 1
ATOM 2815 N N . THR A 1 371 ? 2.62800 3.15200 -20.03400 1.000 13.92601 351 THR A N 1
ATOM 2816 C CA . THR A 1 371 ? 2.17100 4.52000 -19.81600 1.000 12.61284 351 THR A CA 1
ATOM 2817 C C . THR A 1 371 ? 2.40200 4.91300 -18.36400 1.000 12.56785 351 THR A C 1
ATOM 2818 O O . THR A 1 371 ? 2.44600 4.05300 -17.47700 1.000 12.47051 351 THR A O 1
ATOM 2822 N N . PRO A 1 372 ? 2.54100 6.20400 -18.08100 1.000 13.08679 352 PRO A N 1
ATOM 2823 C CA . PRO A 1 372 ? 2.55200 6.64900 -16.68300 1.000 13.01994 352 PRO A CA 1
ATOM 2824 C C . PRO A 1 372 ? 1.33400 6.10000 -15.95100 1.000 14.80681 352 PRO A C 1
ATOM 2825 O O . PRO A 1 372 ? 0.21200 6.13100 -16.46800 1.000 13.92258 352 PRO A O 1
ATOM 2829 N N . VAL A 1 373 ? 1.55800 5.57100 -14.74700 1.000 13.60874 353 VAL A N 1
ATOM 2830 C CA . VAL A 1 373 ? 0.45100 4.98300 -14.00200 1.000 13.25161 353 VAL A CA 1
ATOM 2831 C C . VAL A 1 373 ? -0.60900 6.04800 -13.76400 1.000 16.38698 353 VAL A C 1
ATOM 2832 O O . VAL A 1 373 ? -0.30100 7.20700 -13.44200 1.000 13.60442 353 VAL A O 1
ATOM 2836 N N . GLY A 1 374 ? -1.86900 5.67400 -13.97800 1.000 12.48172 354 GLY A N 1
ATOM 2837 C CA . GLY A 1 374 ? -2.96900 6.60000 -13.78800 1.000 14.02307 354 GLY A CA 1
ATOM 2838 C C . GLY A 1 374 ? -3.23900 7.51800 -14.95200 1.000 15.68306 354 GLY A C 1
ATOM 2839 O O . GLY A 1 374 ? -4.30100 8.16000 -14.97700 1.000 19.84954 354 GLY A O 1
ATOM 2840 N N . SER A 1 375 ? -2.32300 7.60600 -15.92100 1.000 13.29777 355 SER A N 1
ATOM 2841 C CA . SER A 1 375 ? -2.48100 8.56000 -17.00900 1.000 15.84349 355 SER A CA 1
ATOM 2842 C C . SER A 1 375 ? -3.50900 8.10400 -18.02500 1.000 17.88227 355 SER A C 1
ATOM 2843 O O . SER A 1 375 ? -4.00000 8.93200 -18.80100 1.000 20.34869 355 SER A O 1
ATOM 2846 N N . MET A 1 376 ? -3.82400 6.80900 -18.06300 1.000 15.93383 356 MET A N 1
ATOM 2847 C CA . MET A 1 376 ? -5.00900 6.36300 -18.78400 1.000 15.09536 356 MET A CA 1
ATOM 2848 C C . MET A 1 376 ? -6.16000 6.59200 -17.81100 1.000 16.63171 356 MET A C 1
ATOM 2849 O O . MET A 1 376 ? -6.41300 5.77400 -16.91900 1.000 14.85504 356 MET A O 1
ATOM 2854 N N . ARG A 1 377 ? -6.80500 7.76300 -17.91600 1.000 16.10239 357 ARG A N 1
ATOM 2855 C CA . ARG A 1 377 ? -7.71600 8.17300 -16.85400 1.000 18.53639 357 ARG A CA 1
ATOM 2856 C C . ARG A 1 377 ? -8.96200 7.31000 -16.79200 1.000 18.53023 357 ARG A C 1
ATOM 2857 O O . ARG A 1 377 ? -9.58200 7.23100 -15.72700 1.000 17.96655 357 ARG A O 1
ATOM 2865 N N . GLU A 1 378 ? -9.34300 6.66500 -17.89200 1.000 15.94952 358 GLU A N 1
ATOM 2866 C CA . GLU A 1 378 ? -10.49300 5.77000 -17.88600 1.000 17.19296 358 GLU A CA 1
ATOM 2867 C C . GLU A 1 378 ? -10.10600 4.33100 -17.58800 1.000 17.31411 358 GLU A C 1
ATOM 2868 O O . GLU A 1 378 ? -10.95600 3.43800 -17.68300 1.000 17.37055 358 GLU A O 1
ATOM 2874 N N . ALA A 1 379 ? -8.83700 4.07600 -17.27300 1.000 15.73989 359 ALA A N 1
ATOM 2875 C CA . ALA A 1 379 ? -8.42100 2.76300 -16.79500 1.000 14.05021 359 ALA A CA 1
ATOM 2876 C C . ALA A 1 379 ? -8.54400 2.65300 -15.28400 1.000 19.32303 359 ALA A C 1
ATOM 2877 O O . ALA A 1 379 ? -7.74200 1.97600 -14.63600 1.000 21.95204 359 ALA A O 1
ATOM 2879 N N . ARG A 1 380 ? -9.52600 3.32900 -14.70700 1.000 19.14714 360 ARG A N 1
ATOM 2880 C CA . ARG A 1 380 ? -9.79600 3.29100 -13.28100 1.000 17.49216 360 ARG A CA 1
ATOM 2881 C C . ARG A 1 380 ? -10.92600 2.30100 -13.03800 1.000 18.68015 360 ARG A C 1
ATOM 2882 O O . ARG A 1 380 ? -12.02200 2.46400 -13.57900 1.000 18.77059 360 ARG A O 1
ATOM 2890 N N . SER A 1 381 ? -10.66600 1.28000 -12.23300 1.000 14.50808 361 SER A N 1
ATOM 2891 C CA . SER A 1 381 ? -11.72100 0.31800 -11.96400 1.000 13.67598 361 SER A CA 1
ATOM 2892 C C . SER A 1 381 ? -12.80600 0.95600 -11.10700 1.000 15.27760 361 SER A C 1
ATOM 2893 O O . SER A 1 381 ? -12.66200 2.07100 -10.59400 1.000 16.69359 361 SER A O 1
ATOM 2896 N N . ASP A 1 382 ? -13.89500 0.21200 -10.92800 1.000 15.57818 362 ASP A N 1
ATOM 2897 C CA . ASP A 1 382 ? -14.97500 0.72500 -10.09300 1.000 15.56719 362 ASP A CA 1
ATOM 2898 C C . ASP A 1 382 ? -14.58300 0.81600 -8.62600 1.000 18.16722 362 ASP A C 1
ATOM 2899 O O . ASP A 1 382 ? -15.27600 1.49300 -7.85500 1.000 20.10893 362 ASP A O 1
ATOM 2904 N N . SER A 1 383 ? -13.47800 0.19000 -8.22700 1.000 15.39943 363 SER A N 1
ATOM 2905 C CA . SER A 1 383 ? -12.91900 0.35700 -6.89100 1.000 16.11402 363 SER A CA 1
ATOM 2906 C C . SER A 1 383 ? -11.78100 1.38100 -6.84200 1.000 17.97639 363 SER A C 1
ATOM 2907 O O . SER A 1 383 ? -11.12700 1.51700 -5.80300 1.000 21.09547 363 SER A O 1
ATOM 2910 N N . GLY A 1 384 ? -11.52100 2.09600 -7.93100 1.000 15.93816 364 GLY A N 1
ATOM 2911 C CA . GLY A 1 384 ? -10.49900 3.12900 -7.91900 1.000 15.94875 364 GLY A CA 1
ATOM 2912 C C . GLY A 1 384 ? -9.09600 2.64700 -8.19200 1.000 18.70976 364 GLY A C 1
ATOM 2913 O O . GLY A 1 384 ? -8.13300 3.35700 -7.87200 1.000 17.63682 364 GLY A O 1
ATOM 2914 N N . VAL A 1 385 ? -8.94600 1.46500 -8.77600 1.000 15.54583 365 VAL A N 1
ATOM 2915 C CA . VAL A 1 385 ? -7.63900 0.86800 -9.04100 1.000 16.90269 365 VAL A CA 1
ATOM 2916 C C . VAL A 1 385 ? -7.29300 1.07800 -10.51300 1.000 15.03390 365 VAL A C 1
ATOM 2917 O O . VAL A 1 385 ? -8.11300 0.78300 -11.39300 1.000 15.97856 365 VAL A O 1
ATOM 2921 N N . TYR A 1 386 ? -6.08100 1.58100 -10.78500 1.000 13.85505 366 TYR A N 1
ATOM 2922 C CA . TYR A 1 386 ? -5.69000 1.98700 -12.13600 1.000 14.36069 366 TYR A CA 1
ATOM 2923 C C . TYR A 1 386 ? -4.84500 0.93900 -12.83800 1.000 15.30681 366 TYR A C 1
ATOM 2924 O O . TYR A 1 386 ? -3.96700 0.31900 -12.22800 1.000 14.81565 366 TYR A O 1
ATOM 2933 N N . ASP A 1 387 ? -5.07700 0.81800 -14.14900 1.000 15.60954 367 ASP A N 1
ATOM 2934 C CA . ASP A 1 387 ? -4.31000 -0.05200 -15.03600 1.000 14.93468 367 ASP A CA 1
ATOM 2935 C C . ASP A 1 387 ? -4.36900 -1.50900 -14.61300 1.000 14.00321 367 ASP A C 1
ATOM 2936 O O . ASP A 1 387 ? -3.39300 -2.21200 -14.75800 1.000 14.60983 367 ASP A O 1
ATOM 2941 N N . CYS A 1 388 ? -5.49600 -1.98600 -14.08300 1.000 13.92547 368 CYS A N 1
ATOM 2942 C CA . CYS A 1 388 ? -5.60800 -3.42300 -13.83700 1.000 14.93938 368 CYS A CA 1
ATOM 2943 C C . CYS A 1 388 ? -5.56800 -4.19800 -15.14100 1.000 14.23549 368 CYS A C 1
ATOM 2944 O O . CYS A 1 388 ? -5.00200 -5.30100 -15.20300 1.000 15.15016 368 CYS A O 1
ATOM 2947 N N . ARG A 1 389 ? -6.18500 -3.65000 -16.18500 1.000 12.36015 369 ARG A N 1
ATOM 2948 C CA . ARG A 1 389 ? -6.02200 -4.14000 -17.54300 1.000 11.21102 369 ARG A CA 1
ATOM 2949 C C . ARG A 1 389 ? -5.05000 -3.20300 -18.23800 1.000 13.22319 369 ARG A C 1
ATOM 2950 O O . ARG A 1 389 ? -5.17400 -1.97700 -18.11300 1.000 13.50730 369 ARG A O 1
ATOM 2958 N N . GLY A 1 390 ? -4.09100 -3.76900 -18.95800 1.000 12.34386 370 GLY A N 1
ATOM 2959 C CA . GLY A 1 390 ? -3.20900 -2.96400 -19.77400 1.000 12.59085 370 GLY A CA 1
ATOM 2960 C C . GLY A 1 390 ? -2.02300 -2.38600 -19.02900 1.000 12.55874 370 GLY A C 1
ATOM 2961 O O . GLY A 1 390 ? -1.81700 -2.58900 -17.83000 1.000 13.05971 370 GLY A O 1
ATOM 2962 N N . ASN A 1 391 ? -1.23000 -1.62900 -19.79300 1.000 13.00181 371 ASN A N 1
ATOM 2963 C CA . ASN A 1 391 ? 0.00100 -0.97600 -19.35600 1.000 12.35233 371 ASN A CA 1
ATOM 2964 C C . ASN A 1 391 ? 1.18800 -1.91400 -19.17900 1.000 15.46976 371 ASN A C 1
ATOM 2965 O O . ASN A 1 391 ? 2.18100 -1.80400 -19.90700 1.000 20.65742 371 ASN A O 1
ATOM 2970 N N . VAL A 1 392 ? 1.10100 -2.84600 -18.23500 1.000 11.60496 372 VAL A N 1
ATOM 2971 C CA . VAL A 1 392 ? 2.08600 -3.91300 -18.14100 1.000 13.21211 372 VAL A CA 1
ATOM 2972 C C . VAL A 1 392 ? 1.30500 -5.02400 -17.47300 1.000 14.04408 372 VAL A C 1
ATOM 2973 O O . VAL A 1 392 ? 0.41200 -4.75900 -16.67000 1.000 12.37706 372 VAL A O 1
ATOM 2977 N N . TRP A 1 393 ? 1.63100 -6.26800 -17.81100 1.000 13.54303 373 TRP A N 1
ATOM 2978 C CA . TRP A 1 393 ? 1.11500 -7.41000 -17.07100 1.000 13.18935 373 TRP A CA 1
ATOM 2979 C C . TRP A 1 393 ? 1.33900 -7.19000 -15.58700 1.000 14.80476 373 TRP A C 1
ATOM 2980 O O . TRP A 1 393 ? 2.30300 -6.53300 -15.18700 1.000 16.42449 373 TRP A O 1
ATOM 2991 N N . GLU A 1 394 ? 0.49800 -7.77200 -14.75000 1.000 15.95662 374 GLU A N 1
ATOM 2992 C CA . GLU A 1 394 ? 0.86200 -7.75200 -13.34300 1.000 17.87690 374 GLU A CA 1
ATOM 2993 C C . GLU A 1 394 ? 0.94900 -9.15100 -12.76200 1.000 14.76291 374 GLU A C 1
ATOM 2994 O O . GLU A 1 394 ? 0.12500 -10.03600 -13.04800 1.000 15.23957 374 GLU A O 1
ATOM 3000 N N . TRP A 1 395 ? 2.00700 -9.33800 -11.98600 1.000 14.11373 375 TRP A N 1
ATOM 3001 C CA . TRP A 1 395 ? 2.24100 -10.60100 -11.30700 1.000 14.45910 375 TRP A CA 1
ATOM 3002 C C . TRP A 1 395 ? 1.15700 -10.85000 -10.27300 1.000 14.75992 375 TRP A C 1
ATOM 3003 O O . TRP A 1 395 ? 0.71400 -9.92800 -9.57700 1.000 14.37061 375 TRP A O 1
ATOM 3014 N N . LEU A 1 396 ? 0.77200 -12.11100 -10.14400 1.000 12.91658 376 LEU A N 1
ATOM 3015 C CA . LEU A 1 396 ? -0.07900 -12.57500 -9.06600 1.000 13.75746 376 LEU A CA 1
ATOM 3016 C C . LEU A 1 396 ? 0.74000 -13.48100 -8.15400 1.000 14.64324 376 LEU A C 1
ATOM 3017 O O . LEU A 1 396 ? 1.74700 -14.06800 -8.57200 1.000 16.72003 376 LEU A O 1
ATOM 3022 N N . GLY A 1 397 ? 0.27500 -13.62500 -6.92100 1.000 16.21059 377 GLY A N 1
ATOM 3023 C CA . GLY A 1 397 ? 0.94200 -14.46200 -5.94800 1.000 15.33783 377 GLY A CA 1
ATOM 3024 C C . GLY A 1 397 ? 0.61300 -15.93400 -6.02000 1.000 22.73053 377 GLY A C 1
ATOM 3025 O O . GLY A 1 397 ? 1.01600 -16.69700 -5.13800 1.000 24.28762 377 GLY A O 1
ATOM 3026 N N . GLU A 1 398 ? -0.10200 -16.36700 -7.05200 1.000 14.93953 378 GLU A N 1
ATOM 3027 C CA . GLU A 1 398 ? -0.59700 -17.73200 -7.15000 1.000 17.52394 378 GLU A CA 1
ATOM 3028 C C . GLU A 1 398 ? -0.00800 -18.42400 -8.36700 1.000 19.42508 378 GLU A C 1
ATOM 3029 O O . GLU A 1 398 ? 0.32100 -17.77800 -9.36600 1.000 17.68095 378 GLU A O 1
ATOM 3035 N N . LYS A 1 399 ? 0.11300 -19.74800 -8.26400 1.000 19.69400 379 LYS A N 1
ATOM 3036 C CA . LYS A 1 399 ? 0.71800 -20.58300 -9.29000 1.000 19.94609 379 LYS A CA 1
ATOM 3037 C C . LYS A 1 399 ? -0.31200 -21.00700 -10.32600 1.000 16.02154 379 LYS A C 1
ATOM 3038 O O . LYS A 1 399 ? -1.50200 -21.13500 -10.03200 1.000 19.36021 379 LYS A O 1
ATOM 3044 N N . LEU A 1 400 ? 0.16600 -21.26100 -11.54200 1.000 16.97964 380 LEU A N 1
ATOM 3045 C CA . LEU A 1 400 ? -0.69500 -21.82700 -12.57200 1.000 15.27882 380 LEU A CA 1
ATOM 3046 C C . LEU A 1 400 ? -1.18400 -23.21200 -12.15900 1.000 16.30490 380 LEU A C 1
ATOM 3047 O O . LEU A 1 400 ? -0.38100 -24.11300 -11.88600 1.000 17.24076 380 LEU A O 1
ATOM 3052 N N . LYS A 1 401 ? -2.50100 -23.37600 -12.13500 1.000 16.53866 381 LYS A N 1
ATOM 3053 C CA . LYS A 1 401 ? -3.16400 -24.64300 -11.86900 1.000 18.19580 381 LYS A CA 1
ATOM 3054 C C . LYS A 1 401 ? -4.34200 -24.77300 -12.82400 1.000 19.86480 381 LYS A C 1
ATOM 3055 O O . LYS A 1 401 ? -4.93300 -23.76400 -13.23300 1.000 19.46548 381 LYS A O 1
ATOM 3060 N N . PRO A 1 402 ? -4.68600 -25.99400 -13.22100 1.000 18.90261 382 PRO A N 1
ATOM 3061 C CA . PRO A 1 402 ? -5.90700 -26.19000 -13.99900 1.000 17.95774 382 PRO A CA 1
ATOM 3062 C C . PRO A 1 402 ? -7.12100 -26.03500 -13.10300 1.000 20.70214 382 PRO A C 1
ATOM 3063 O O . PRO A 1 402 ? -7.07000 -26.29200 -11.89700 1.000 20.94942 382 PRO A O 1
ATOM 3067 N N . LEU A 1 403 ? -8.22500 -25.62400 -13.70900 1.000 19.86282 383 LEU A N 1
ATOM 3068 C CA . LEU A 1 403 ? -9.46800 -25.49800 -12.97500 1.000 19.20963 383 LEU A CA 1
ATOM 3069 C C . LEU A 1 403 ? -10.27700 -26.77700 -13.11100 1.000 22.06225 383 LEU A C 1
ATOM 3070 O O . LEU A 1 403 ? -10.06900 -27.57300 -14.02900 1.000 21.61686 383 LEU A O 1
ATOM 3075 N N . GLU A 1 404 ? -11.20600 -26.96600 -12.18200 1.000 22.69397 384 GLU A N 1
ATOM 3076 C CA . GLU A 1 404 ? -12.13600 -28.08300 -12.29500 1.000 24.34793 384 GLU A CA 1
ATOM 3077 C C . GLU A 1 404 ? -12.81700 -28.05200 -13.65500 1.000 22.01032 384 GLU A C 1
ATOM 3078 O O . GLU A 1 404 ? -13.36500 -27.02700 -14.06800 1.000 23.42785 384 GLU A O 1
ATOM 3083 N N . GLY A 1 405 ? -12.75800 -29.17500 -14.36300 1.000 19.97578 385 GLY A N 1
ATOM 3084 C CA . GLY A 1 405 ? -13.31400 -29.25900 -15.69300 1.000 24.37750 385 GLY A CA 1
ATOM 3085 C C . GLY A 1 405 ? -12.30100 -29.10200 -16.80300 1.000 20.51821 385 GLY A C 1
ATOM 3086 O O . GLY A 1 405 ? -12.66800 -29.24800 -17.97300 1.000 21.63847 385 GLY A O 1
ATOM 3087 N N . PHE A 1 406 ? -11.04300 -28.81800 -16.46000 1.000 22.65504 386 PHE A N 1
ATOM 3088 C CA . PHE A 1 406 ? -9.97500 -28.69200 -17.44300 1.000 19.77026 386 PHE A CA 1
ATOM 3089 C C . PHE A 1 406 ? -9.94000 -29.89100 -18.37600 1.000 21.86653 386 PHE A C 1
ATOM 3090 O O . PHE A 1 406 ? -9.92600 -31.04300 -17.93100 1.000 21.69633 386 PHE A O 1
ATOM 3098 N N . THR A 1 407 ? -9.91500 -29.60700 -19.67700 1.000 18.60212 387 THR A N 1
ATOM 3099 C CA . THR A 1 407 ? -9.70500 -30.61200 -20.70800 1.000 20.33150 387 THR A CA 1
ATOM 3100 C C . THR A 1 407 ? -8.84100 -29.98400 -21.79400 1.000 20.69694 387 THR A C 1
ATOM 3101 O O . THR A 1 407 ? -8.99000 -28.79700 -22.09400 1.000 20.52852 387 THR A O 1
ATOM 3105 N N . THR A 1 408 ? -7.94500 -30.77000 -22.38000 1.000 18.73027 388 THR A N 1
ATOM 3106 C CA . THR A 1 408 ? -7.13300 -30.25900 -23.48000 1.000 15.62111 388 THR A CA 1
ATOM 3107 C C . THR A 1 408 ? -7.92300 -30.23100 -24.79100 1.000 20.62720 388 THR A C 1
ATOM 3108 O O . THR A 1 408 ? -8.89400 -30.97100 -24.98800 1.000 20.94798 388 THR A O 1
ATOM 3112 N N . HIS A 1 409 ? -7.48300 -29.36400 -25.70500 1.000 14.89278 389 HIS A N 1
ATOM 3113 C CA . HIS A 1 409 ? -8.06300 -29.30300 -27.04000 1.000 16.52717 389 HIS A CA 1
ATOM 3114 C C . HIS A 1 409 ? -7.27400 -30.19200 -27.99000 1.000 16.05346 389 HIS A C 1
ATOM 3115 O O . HIS A 1 409 ? -6.04200 -30.27500 -27.90500 1.000 16.55959 389 HIS A O 1
ATOM 3122 N N . TYR A 1 410 ? -7.98900 -30.85900 -28.90600 1.000 16.11658 390 TYR A N 1
ATOM 3123 C CA . TYR A 1 410 ? -7.32500 -31.85500 -29.74800 1.000 16.93205 390 TYR A CA 1
ATOM 3124 C C . TYR A 1 410 ? -6.25400 -31.25100 -30.64100 1.000 18.06076 390 TYR A C 1
ATOM 3125 O O . TYR A 1 410 ? -5.39100 -31.98500 -31.13100 1.000 18.12400 390 TYR A O 1
ATOM 3134 N N . LEU A 1 411 ? -6.29000 -29.94000 -30.87600 1.000 15.25036 391 LEU A N 1
ATOM 3135 C CA . LEU A 1 411 ? -5.30300 -29.31800 -31.74600 1.000 14.56019 391 LEU A CA 1
ATOM 3136 C C . LEU A 1 411 ? -3.99200 -29.00500 -31.03700 1.000 15.95463 391 LEU A C 1
ATOM 3137 O O . LEU A 1 411 ? -3.01300 -28.67400 -31.70400 1.000 16.77673 391 LEU A O 1
ATOM 3142 N N . TYR A 1 412 ? -3.94000 -29.10200 -29.71100 1.000 15.45593 392 TYR A N 1
ATOM 3143 C CA . TYR A 1 412 ? -2.77200 -28.60600 -28.99800 1.000 16.75037 392 TYR A CA 1
ATOM 3144 C C . TYR A 1 412 ? -2.82700 -29.16600 -27.58200 1.000 19.45492 392 TYR A C 1
ATOM 3145 O O . TYR A 1 412 ? -3.27900 -28.49100 -26.64900 1.000 19.02228 392 TYR A O 1
ATOM 3154 N N . GLU A 1 413 ? -2.33900 -30.39800 -27.42000 1.000 17.47886 393 GLU A N 1
ATOM 3155 C CA . GLU A 1 413 ? -2.47000 -31.08700 -26.13900 1.000 20.82549 393 GLU A CA 1
ATOM 3156 C C . GLU A 1 413 ? -1.57400 -30.43400 -25.09500 1.000 19.60157 393 GLU A C 1
ATOM 3157 O O . GLU A 1 413 ? -1.94300 -30.38000 -23.91700 1.000 20.04187 393 GLU A O 1
ATOM 3161 N N . ASP A 1 414 ? -0.41600 -29.91700 -25.49800 1.000 19.54191 394 ASP A N 1
ATOM 3162 C CA . ASP A 1 414 ? 0.63400 -29.53400 -24.56200 1.000 21.25619 394 ASP A CA 1
ATOM 3163 C C . ASP A 1 414 ? 0.69700 -28.02700 -24.30900 1.000 17.56240 394 ASP A C 1
ATOM 3164 O O . ASP A 1 414 ? 1.74800 -27.52600 -23.89100 1.000 20.06147 394 ASP A O 1
ATOM 3167 N N . TYR A 1 415 ? -0.39200 -27.29500 -24.56400 1.000 18.51836 395 TYR A N 1
ATOM 3168 C CA . TYR A 1 415 ? -0.35800 -25.84100 -24.40300 1.000 16.60112 395 TYR A CA 1
ATOM 3169 C C . TYR A 1 415 ? -0.08600 -25.43500 -22.95600 1.000 14.85615 395 TYR A C 1
ATOM 3170 O O . TYR A 1 415 ? 0.71400 -24.52600 -22.70300 1.000 15.03742 395 TYR A O 1
ATOM 3179 N N . SER A 1 416 ? -0.74300 -26.09000 -21.99600 1.000 13.88312 396 SER A N 1
ATOM 3180 C CA . SER A 1 416 ? -0.66200 -25.67200 -20.59900 1.000 15.08576 396 SER A CA 1
ATOM 3181 C C . SER A 1 416 ? -0.29200 -26.82600 -19.66900 1.000 15.19503 396 SER A C 1
ATOM 3182 O O . SER A 1 416 ? 0.43700 -26.61800 -18.69600 1.000 15.79614 396 SER A O 1
ATOM 3185 N N . ALA A 1 417 ? -0.78100 -28.03300 -19.96000 1.000 17.37162 397 ALA A N 1
ATOM 3186 C CA . ALA A 1 417 ? -0.55200 -29.17800 -19.07800 1.000 19.90855 397 ALA A CA 1
ATOM 3187 C C . ALA A 1 417 ? 0.90500 -29.39500 -18.66800 1.000 16.91178 397 ALA A C 1
ATOM 3188 O O . ALA A 1 417 ? 1.12900 -29.73600 -17.49500 1.000 19.86976 397 ALA A O 1
ATOM 3190 N N . PRO A 1 418 ? 1.91800 -29.23900 -19.53200 1.000 18.67167 398 PRO A N 1
ATOM 3191 C CA . PRO A 1 418 ? 3.30000 -29.45100 -19.06500 1.000 18.59847 398 PRO A CA 1
ATOM 3192 C C . PRO A 1 418 ? 3.71400 -28.52000 -17.95100 1.000 19.29520 398 PRO A C 1
ATOM 3193 O O . PRO A 1 418 ? 4.73400 -28.77700 -17.30600 1.000 18.59750 398 PRO A O 1
ATOM 3197 N N . PHE A 1 419 ? 2.98900 -27.42800 -17.72500 1.000 18.27833 399 PHE A N 1
ATOM 3198 C CA . PHE A 1 419 ? 3.44100 -26.38500 -16.81400 1.000 17.18782 399 PHE A CA 1
ATOM 3199 C C . PHE A 1 419 ? 2.65000 -26.35200 -15.51500 1.000 17.93656 399 PHE A C 1
ATOM 3200 O O . PHE A 1 419 ? 2.79200 -25.40600 -14.73400 1.000 19.01429 399 PHE A O 1
ATOM 3208 N N . PHE A 1 420 ? 1.84200 -27.38100 -15.25500 1.000 18.64569 400 PHE A N 1
ATOM 3209 C CA . PHE A 1 420 ? 1.16300 -27.54600 -13.97300 1.000 17.20331 400 PHE A CA 1
ATOM 3210 C C . PHE A 1 420 ? 2.12700 -28.18800 -12.96900 1.000 20.98377 400 PHE A C 1
ATOM 3211 O O . PHE A 1 420 ? 1.86100 -29.24900 -12.40000 1.000 21.89934 400 PHE A O 1
ATOM 3219 N N . ASP A 1 421 ? 3.27400 -27.53100 -12.77400 1.000 21.71707 401 ASP A N 1
ATOM 3220 C CA . ASP A 1 421 ? 4.34800 -28.05700 -11.93400 1.000 20.10352 401 ASP A CA 1
ATOM 3221 C C . ASP A 1 421 ? 4.51400 -27.27800 -10.63400 1.000 22.21583 401 ASP A C 1
ATOM 3222 O O . ASP A 1 421 ? 5.49600 -27.49700 -9.91200 1.000 24.48232 401 ASP A O 1
ATOM 3227 N N . ASP A 1 422 ? 3.59300 -26.36300 -10.33600 1.000 20.18885 402 ASP A N 1
ATOM 3228 C CA . ASP A 1 422 ? 3.69400 -25.44100 -9.20200 1.000 24.21228 402 ASP A CA 1
ATOM 3229 C C . ASP A 1 422 ? 4.98300 -24.62800 -9.22400 1.000 23.84050 402 ASP A C 1
ATOM 3230 O O . ASP A 1 422 ? 5.43400 -24.14500 -8.18300 1.000 25.81447 402 ASP A O 1
ATOM 3235 N N . ASN A 1 423 ? 5.57300 -24.43800 -10.40700 1.000 21.08149 403 ASN A N 1
ATOM 3236 C CA . ASN A 1 423 ? 6.75900 -23.60700 -10.56400 1.000 21.04858 403 ASN A CA 1
ATOM 3237 C C . ASN A 1 423 ? 6.51300 -22.41400 -11.47600 1.000 20.42830 403 ASN A C 1
ATOM 3238 O O . ASN A 1 423 ? 7.45900 -21.68000 -11.78200 1.000 22.16129 403 ASN A O 1
ATOM 3243 N N . HIS A 1 424 ? 5.28400 -22.22000 -11.94300 1.000 18.93842 404 HIS A N 1
ATOM 3244 C CA . HIS A 1 424 ? 4.93700 -21.09400 -12.80100 1.000 16.37245 404 HIS A CA 1
ATOM 3245 C C . HIS A 1 424 ? 3.90300 -20.23600 -12.09100 1.000 16.30551 404 HIS A C 1
ATOM 3246 O O . HIS A 1 424 ? 2.94600 -20.75300 -11.51000 1.000 16.54451 404 HIS A O 1
ATOM 3253 N N . TYR A 1 425 ? 4.10200 -18.92200 -12.13300 1.000 16.90517 405 TYR A N 1
ATOM 3254 C CA . TYR A 1 425 ? 3.19100 -17.99100 -11.49200 1.000 14.57411 405 TYR A CA 1
ATOM 3255 C C . TYR A 1 425 ? 2.26300 -17.35100 -12.50900 1.000 13.77534 405 TYR A C 1
ATOM 3256 O O . TYR A 1 425 ? 2.64100 -17.13800 -13.66000 1.000 15.71137 405 TYR A O 1
ATOM 3265 N N . LEU A 1 426 ? 1.05100 -17.01400 -12.06000 1.000 12.16634 406 LEU A N 1
ATOM 3266 C CA . LEU A 1 426 ? 0.10400 -16.33200 -12.93200 1.000 14.25213 406 LEU A CA 1
ATOM 3267 C C . LEU A 1 426 ? 0.49900 -14.87400 -13.13600 1.000 14.44091 406 LEU A C 1
ATOM 3268 O O . LEU A 1 426 ? 1.03500 -14.22000 -12.23900 1.000 16.48377 406 LEU A O 1
ATOM 3273 N N . LEU A 1 427 ? 0.24200 -14.39300 -14.34800 1.000 14.64670 407 LEU A N 1
ATOM 3274 C CA . LEU A 1 427 ? 0.41600 -13.01600 -14.78900 1.000 17.23201 407 LEU A CA 1
ATOM 3275 C C . LEU A 1 427 ? -0.90200 -12.63000 -15.44100 1.000 15.70453 407 LEU A C 1
ATOM 3276 O O . LEU A 1 427 ? -1.48900 -13.44600 -16.15100 1.000 17.05062 407 LEU A O 1
ATOM 3281 N N . ILE A 1 428 ? -1.39800 -11.41000 -15.21000 1.000 13.94962 408 ILE A N 1
ATOM 3282 C CA . ILE A 1 428 ? -2.76700 -11.12600 -15.62200 1.000 14.32411 408 ILE A CA 1
ATOM 3283 C C . ILE A 1 428 ? -2.94400 -9.69900 -16.11900 1.000 13.69242 408 ILE A C 1
ATOM 3284 O O . ILE A 1 428 ? -2.22500 -8.77600 -15.71300 1.000 13.96361 408 ILE A O 1
ATOM 3289 N N . GLY A 1 429 ? -3.92200 -9.53000 -17.01800 1.000 12.74555 409 GLY A N 1
ATOM 3290 C CA . GLY A 1 429 ? -4.46600 -8.23000 -17.35500 1.000 11.62519 409 GLY A CA 1
ATOM 3291 C C . GLY A 1 429 ? -3.90000 -7.59700 -18.60200 1.000 12.57302 409 GLY A C 1
ATOM 3292 O O . GLY A 1 429 ? -4.47200 -6.61900 -19.08800 1.000 12.42741 409 GLY A O 1
ATOM 3293 N N . GLY A 1 430 ? -2.77600 -8.09600 -19.10800 1.000 11.19274 410 GLY A N 1
ATOM 3294 C CA . GLY A 1 430 ? -2.23700 -7.63900 -20.37400 1.000 11.42992 410 GLY A CA 1
ATOM 3295 C C . GLY A 1 430 ? -1.35300 -6.40900 -20.24400 1.000 12.37814 410 GLY A C 1
ATOM 3296 O O . GLY A 1 430 ? -1.42100 -5.65000 -19.28200 1.000 12.78500 410 GLY A O 1
ATOM 3297 N N . SER A 1 431 ? -0.49900 -6.22400 -21.24700 1.000 11.98477 411 SER A N 1
ATOM 3298 C CA . SER A 1 431 ? 0.37000 -5.05500 -21.38000 1.000 13.12211 411 SER A CA 1
ATOM 3299 C C . SER A 1 431 ? -0.01300 -4.27300 -22.62900 1.000 12.25011 411 SER A C 1
ATOM 3300 O O . SER A 1 431 ? -0.93000 -4.64400 -23.35700 1.000 11.32495 411 SER A O 1
ATOM 3303 N N . TRP A 1 432 ? 0.73700 -3.18800 -22.88300 1.000 11.89058 412 TRP A N 1
ATOM 3304 C CA . TRP A 1 432 ? 0.55600 -2.41400 -24.10300 1.000 11.30203 412 TRP A CA 1
ATOM 3305 C C . TRP A 1 432 ? 0.68600 -3.28500 -25.34400 1.000 14.47443 412 TRP A C 1
ATOM 3306 O O . TRP A 1 432 ? 0.10400 -2.97400 -26.39000 1.000 13.21219 412 TRP A O 1
ATOM 3317 N N . ALA A 1 433 ? 1.42300 -4.38200 -25.24000 1.000 12.12274 413 ALA A N 1
ATOM 3318 C CA . ALA A 1 433 ? 1.72300 -5.25400 -26.36800 1.000 12.41863 413 ALA A CA 1
ATOM 3319 C C . ALA A 1 433 ? 0.73200 -6.39800 -26.50900 1.000 14.72915 413 ALA A C 1
ATOM 3320 O O . ALA A 1 433 ? 0.87300 -7.20300 -27.43700 1.000 13.42186 413 ALA A O 1
ATOM 3322 N N . SER A 1 434 ? -0.26500 -6.48800 -25.62500 1.000 12.45169 414 SER A N 1
ATOM 3323 C CA . SER A 1 434 ? -1.21800 -7.59700 -25.63900 1.000 11.03995 414 SER A CA 1
ATOM 3324 C C . SER A 1 434 ? -2.41500 -7.25000 -26.51400 1.000 12.82005 414 SER A C 1
ATOM 3325 O O . SER A 1 434 ? -3.08300 -6.23800 -26.29400 1.000 13.43381 414 SER A O 1
ATOM 3328 N N . SER A 1 435 ? -2.70400 -8.11200 -27.48100 1.000 12.78581 415 SER A N 1
ATOM 3329 C CA . SER A 1 435 ? -3.80300 -7.90600 -28.41200 1.000 11.97646 415 SER A CA 1
ATOM 3330 C C . SER A 1 435 ? -4.64700 -9.16800 -28.48600 1.000 12.35941 415 SER A C 1
ATOM 3331 O O . SER A 1 435 ? -4.26700 -10.22800 -27.98000 1.000 13.05839 415 SER A O 1
ATOM 3334 N N . GLY A 1 436 ? -5.79700 -9.05500 -29.15100 1.000 12.40073 416 GLY A N 1
ATOM 3335 C CA . GLY A 1 436 ? -6.64100 -10.23300 -29.30400 1.000 12.60760 416 GLY A CA 1
ATOM 3336 C C . GLY A 1 436 ? -7.04100 -10.83600 -27.97300 1.000 12.96500 416 GLY A C 1
ATOM 3337 O O . GLY A 1 436 ? -7.30800 -10.12900 -26.99200 1.000 13.84384 416 GLY A O 1
ATOM 3338 N N . HIS A 1 437 ? -7.05600 -12.17100 -27.91800 1.000 11.68011 417 HIS A N 1
ATOM 3339 C CA . HIS A 1 437 ? -7.46100 -12.82500 -26.68000 1.000 11.99105 417 HIS A CA 1
ATOM 3340 C C . HIS A 1 437 ? -6.44200 -12.63100 -25.56400 1.000 11.69772 417 HIS A C 1
ATOM 3341 O O . HIS A 1 437 ? -6.80300 -12.71600 -24.37900 1.000 12.34353 417 HIS A O 1
ATOM 3348 N N . SER A 1 438 ? -5.18500 -12.33200 -25.89200 1.000 12.31731 418 SER A N 1
ATOM 3349 C CA . SER A 1 438 ? -4.22700 -12.13300 -24.80900 1.000 12.90343 418 SER A CA 1
ATOM 3350 C C . SER A 1 438 ? -4.52500 -10.85800 -24.02300 1.000 11.29493 418 SER A C 1
ATOM 3351 O O . SER A 1 438 ? -3.99200 -10.68700 -22.92300 1.000 11.14588 418 SER A O 1
ATOM 3354 N N . ALA A 1 439 ? -5.36500 -9.97400 -24.55600 1.000 11.39938 419 ALA A N 1
ATOM 3355 C CA . ALA A 1 439 ? -5.83200 -8.79900 -23.82800 1.000 12.95926 419 ALA A CA 1
ATOM 3356 C C . ALA A 1 439 ? -7.11200 -9.05200 -23.03400 1.000 12.31639 419 ALA A C 1
ATOM 3357 O O . ALA A 1 439 ? -7.61700 -8.12100 -22.39300 1.000 13.11265 419 ALA A O 1
ATOM 3359 N N . SER A 1 440 ? -7.62800 -10.28200 -23.03400 1.000 13.77544 420 SER A N 1
ATOM 3360 C CA . SER A 1 440 ? -8.85400 -10.62300 -22.32000 1.000 12.05195 420 SER A CA 1
ATOM 3361 C C . SER A 1 440 ? -8.65800 -10.64800 -20.80300 1.000 12.07644 420 SER A C 1
ATOM 3362 O O . SER A 1 440 ? -7.59400 -11.01300 -20.29600 1.000 12.91190 420 SER A O 1
ATOM 3365 N N . ARG A 1 441 ? -9.73600 -10.31400 -20.07900 1.000 14.32179 421 ARG A N 1
ATOM 3366 C CA . ARG A 1 441 ? -9.78700 -10.55000 -18.63600 1.000 12.20406 421 ARG A CA 1
ATOM 3367 C C . ARG A 1 441 ? -9.62100 -12.02200 -18.28900 1.000 11.89041 421 ARG A C 1
ATOM 3368 O O . ARG A 1 441 ? -9.27700 -12.34700 -17.14600 1.000 13.15592 421 ARG A O 1
ATOM 3376 N N . PHE A 1 442 ? -9.90200 -12.91600 -19.24100 1.000 12.98851 422 PHE A N 1
ATOM 3377 C CA . PHE A 1 442 ? -10.07800 -14.33600 -18.96800 1.000 13.40244 422 PHE A CA 1
ATOM 3378 C C . PHE A 1 442 ? -8.98200 -15.18300 -19.59300 1.000 14.63279 422 PHE A C 1
ATOM 3379 O O . PHE A 1 442 ? -9.03800 -16.41500 -19.52300 1.000 14.84266 422 PHE A O 1
ATOM 3387 N N . TYR A 1 443 ? -7.97100 -14.54600 -20.16200 1.000 12.11027 423 TYR A N 1
ATOM 3388 C CA . TYR A 1 443 ? -6.75700 -15.23000 -20.59400 1.000 13.07413 423 TYR A CA 1
ATOM 3389 C C . TYR A 1 443 ? -5.88600 -15.50300 -19.37300 1.000 14.00213 423 TYR A C 1
ATOM 3390 O O . TYR A 1 443 ? -5.46300 -14.56600 -18.69000 1.000 13.70606 423 TYR A O 1
ATOM 3399 N N . ARG A 1 444 ? -5.62300 -16.77200 -19.08600 1.000 12.44710 424 ARG A N 1
ATOM 3400 C CA . ARG A 1 444 ? -4.82900 -17.16000 -17.92400 1.000 12.60471 424 ARG A CA 1
ATOM 3401 C C . ARG A 1 444 ? -3.38900 -17.38800 -18.37300 1.000 13.96999 424 ARG A C 1
ATOM 3402 O O . ARG A 1 444 ? -3.09000 -18.35400 -19.08300 1.000 15.21737 424 ARG A O 1
ATOM 3410 N N . ASN A 1 445 ? -2.51400 -16.47500 -17.97700 1.000 12.21231 425 ASN A N 1
ATOM 3411 C CA . ASN A 1 445 ? -1.13000 -16.39400 -18.42300 1.000 13.03672 425 ASN A CA 1
ATOM 3412 C C . ASN A 1 445 ? -0.19600 -16.79300 -17.28000 1.000 13.47651 425 ASN A C 1
ATOM 3413 O O . ASN A 1 445 ? -0.56800 -16.72600 -16.10400 1.000 14.80807 425 ASN A O 1
ATOM 3418 N N . TRP A 1 446 ? 1.01900 -17.22900 -17.62100 1.000 14.25083 426 TRP A N 1
ATOM 3419 C CA . TRP A 1 446 ? 1.92600 -17.75700 -16.60400 1.000 13.55036 426 TRP A CA 1
ATOM 3420 C C . TRP A 1 446 ? 3.37800 -17.68300 -17.06600 1.000 16.04947 426 TRP A C 1
ATOM 3421 O O . TRP A 1 446 ? 3.66700 -17.80300 -18.25500 1.000 17.19515 426 TRP A O 1
ATOM 3432 N N . PHE A 1 447 ? 4.28900 -17.52900 -16.10200 1.000 16.17812 427 PHE A N 1
ATOM 3433 C CA . PHE A 1 447 ? 5.71800 -17.52600 -16.39400 1.000 17.14372 427 PHE A CA 1
ATOM 3434 C C . PHE A 1 447 ? 6.48500 -18.00800 -15.17000 1.000 17.82280 427 PHE A C 1
ATOM 3435 O O . PHE A 1 447 ? 5.99800 -17.93300 -14.03700 1.000 15.93676 427 PHE A O 1
ATOM 3443 N N . ARG A 1 448 ? 7.72300 -18.44000 -15.42400 1.000 15.95330 428 ARG A N 1
ATOM 3444 C CA . ARG A 1 448 ? 8.62500 -18.75900 -14.30000 1.000 17.10810 428 ARG A CA 1
ATOM 3445 C C . ARG A 1 448 ? 8.92800 -17.43900 -13.60000 1.000 16.95617 428 ARG A C 1
ATOM 3446 O O . ARG A 1 448 ? 8.91200 -16.40200 -14.26000 1.000 16.62503 428 ARG A O 1
ATOM 3454 N N . PRO A 1 449 ? 9.19600 -17.45700 -12.29200 1.000 15.20212 429 PRO A N 1
ATOM 3455 C CA . PRO A 1 449 ? 9.36700 -16.21800 -11.54400 1.000 18.50777 429 PRO A CA 1
ATOM 3456 C C . PRO A 1 449 ? 10.58600 -15.38200 -11.94700 1.000 20.70264 429 PRO A C 1
ATOM 3457 O O . PRO A 1 449 ? 10.61800 -14.24300 -11.61500 1.000 23.30338 429 PRO A O 1
ATOM 3461 N N . TYR A 1 450 ? 11.49700 -15.96400 -12.71400 1.000 20.09364 430 TYR A N 1
ATOM 3462 C CA . TYR A 1 450 ? 12.70900 -15.24200 -13.15600 1.000 21.43632 430 TYR A CA 1
ATOM 3463 C C . TYR A 1 450 ? 12.59600 -14.83100 -14.62900 1.000 26.20276 430 TYR A C 1
ATOM 3464 O O . TYR A 1 450 ? 13.59600 -14.36100 -15.17500 1.000 28.66087 430 TYR A O 1
ATOM 3473 N N . PHE A 1 451 ? 11.44600 -15.04700 -15.25100 1.000 19.39608 431 PHE A N 1
ATOM 3474 C CA . PHE A 1 451 ? 11.34400 -14.74500 -16.69300 1.000 15.94672 431 PHE A CA 1
ATOM 3475 C C . PHE A 1 451 ? 10.87000 -13.30400 -16.85300 1.000 24.13842 431 PHE A C 1
ATOM 3476 O O . PHE A 1 451 ? 10.03600 -12.85300 -16.08500 1.000 29.15302 431 PHE A O 1
ATOM 3484 N N . TYR A 1 452 ? 11.44900 -12.61400 -17.82200 1.000 20.25999 432 TYR A N 1
ATOM 3485 C CA . TYR A 1 452 ? 11.08800 -11.18700 -17.96800 1.000 20.43511 432 TYR A CA 1
ATOM 3486 C C . TYR A 1 452 ? 10.04000 -10.98100 -19.04800 1.000 18.35017 432 TYR A C 1
ATOM 3487 O O . TYR A 1 452 ? 10.14100 -11.55400 -20.13000 1.000 18.57465 432 TYR A O 1
ATOM 3496 N N . GLN A 1 453 ? 9.06600 -10.15000 -18.70700 1.000 17.60192 433 GLN A N 1
ATOM 3497 C CA . GLN A 1 453 ? 8.02200 -9.75000 -19.63400 1.000 13.33454 433 GLN A CA 1
ATOM 3498 C C . GLN A 1 453 ? 7.81700 -8.24800 -19.47700 1.000 14.27101 433 GLN A C 1
ATOM 3499 O O . GLN A 1 453 ? 8.44700 -7.59900 -18.63200 1.000 13.30516 433 GLN A O 1
ATOM 3505 N N . HIS A 1 454 ? 6.92700 -7.68700 -20.29500 1.000 13.25621 434 HIS A N 1
ATOM 3506 C CA . HIS A 1 454 ? 6.45800 -6.31800 -20.07600 1.000 13.84550 434 HIS A CA 1
ATOM 3507 C C . HIS A 1 454 ? 5.50800 -6.40900 -18.88000 1.000 13.61333 434 HIS A C 1
ATOM 3508 O O . HIS A 1 454 ? 4.28800 -6.45600 -19.02200 1.000 13.72455 434 HIS A O 1
ATOM 3515 N N . ALA A 1 455 ? 6.08400 -6.49100 -17.67600 1.000 13.04990 435 ALA A N 1
ATOM 3516 C CA . ALA A 1 455 ? 5.32500 -6.97800 -16.53100 1.000 11.71241 435 ALA A CA 1
ATOM 3517 C C . ALA A 1 455 ? 5.77800 -6.31200 -15.23700 1.000 15.80454 435 ALA A C 1
ATOM 3518 O O . ALA A 1 455 ? 6.98300 -6.20300 -14.97400 1.000 14.80567 435 ALA A O 1
ATOM 3520 N N . GLY A 1 456 ? 4.79700 -5.90000 -14.42600 1.000 14.02689 436 GLY A N 1
ATOM 3521 C CA . GLY A 1 456 ? 5.00000 -5.25100 -13.14800 1.000 14.46303 436 GLY A CA 1
ATOM 3522 C C . GLY A 1 456 ? 4.12400 -5.86200 -12.06200 1.000 13.87383 436 GLY A C 1
ATOM 3523 O O . GLY A 1 456 ? 3.78900 -7.04600 -12.09300 1.000 14.07327 436 GLY A O 1
ATOM 3524 N N . PHE A 1 457 ? 3.77200 -5.03600 -11.07400 1.000 12.46206 437 PHE A N 1
ATOM 3525 C CA . PHE A 1 457 ? 2.98700 -5.53600 -9.95100 1.000 12.91449 437 PHE A CA 1
ATOM 3526 C C . PHE A 1 457 ? 2.41400 -4.36400 -9.16200 1.000 12.36738 437 PHE A C 1
ATOM 3527 O O . PHE A 1 457 ? 2.88800 -3.23000 -9.27100 1.000 14.05592 437 PHE A O 1
ATOM 3535 N N . ARG A 1 458 ? 1.41100 -4.66800 -8.33900 1.000 13.92068 438 ARG A N 1
ATOM 3536 C CA . ARG A 1 458 ? 0.92800 -3.72400 -7.33800 1.000 12.85631 438 ARG A CA 1
ATOM 3537 C C . ARG A 1 458 ? 0.92500 -4.39900 -5.96700 1.000 15.14365 438 ARG A C 1
ATOM 3538 O O . ARG A 1 458 ? 1.19000 -5.59900 -5.83400 1.000 12.63098 438 ARG A O 1
ATOM 3546 N N . LEU A 1 459 ? 0.62900 -3.61100 -4.93200 1.000 15.32328 439 LEU A N 1
ATOM 3547 C CA . LEU A 1 459 ? 0.75500 -4.05800 -3.54900 1.000 13.70273 439 LEU A CA 1
ATOM 3548 C C . LEU A 1 459 ? -0.60600 -4.39000 -2.96100 1.000 14.12455 439 LEU A C 1
ATOM 3549 O O . LEU A 1 459 ? -1.57700 -3.67000 -3.19400 1.000 14.82308 439 LEU A O 1
ATOM 3554 N N . VAL A 1 460 ? -0.66400 -5.46600 -2.17200 1.000 15.05640 440 VAL A N 1
ATOM 3555 C CA . VAL A 1 460 ? -1.82600 -5.77300 -1.34300 1.000 15.16712 440 VAL A CA 1
ATOM 3556 C C . VAL A 1 460 ? -1.38600 -5.77400 0.12000 1.000 15.51477 440 VAL A C 1
ATOM 3557 O O . VAL A 1 460 ? -0.33300 -6.32600 0.45800 1.000 17.52653 440 VAL A O 1
ATOM 3561 N N . LEU A 1 461 ? -2.18900 -5.15400 0.98800 1.000 17.53806 441 LEU A N 1
ATOM 3562 C CA . LEU A 1 461 ? -1.90700 -5.21000 2.42300 1.000 17.60377 441 LEU A CA 1
ATOM 3563 C C . LEU A 1 461 ? -2.25900 -6.60000 2.93500 1.000 18.22613 441 LEU A C 1
ATOM 3564 O O . LEU A 1 461 ? -3.39700 -7.05600 2.78500 1.000 18.88999 441 LEU A O 1
ATOM 3569 N N . ALA A 1 462 ? -1.27900 -7.28600 3.51100 1.000 18.39779 442 ALA A N 1
ATOM 3570 C CA . ALA A 1 462 ? -1.46400 -8.67200 3.91000 1.000 19.11373 442 ALA A CA 1
ATOM 3571 C C . ALA A 1 462 ? -1.93700 -8.75400 5.35900 1.000 23.15713 442 ALA A C 1
ATOM 3572 O O . ALA A 1 462 ? -1.43500 -8.02200 6.20500 1.000 26.98379 442 ALA A O 1
#

Nearest PDB structures (foldseek):
  8vig-assembly1_A  TM=1.002E+00  e=6.280E-93  Geminocystis sp.
  8vil-assembly1_A  TM=9.472E-01  e=2.837E-59  Crocosphaera subtropica ATCC 51142
  8vik-assembly1_A  TM=9.534E-01  e=9.648E-59  Crocosphaera subtropica ATCC 51142
  8vih-assembly1_A  TM=9.446E-01  e=3.171E-59  Crocosphaera subtropica ATCC 51142
  8vih-assembly2_B  TM=9.296E-01  e=3.924E-56  Crocosphaera subtropica ATCC 51142

Radius of gyration: 21.38 Å; Cα contacts (8 Å, |Δi|>4): 878; chains: 1; bounding box: 51×45×59 Å

Organism: NCBI:txid2774334

Secondary structure (P-SEA, 3-state):
cccccccccccccccccccaaaaaaaaaaaaaaaaaaaaccccccccccccccccccaaaaaaaaaaaaaaaaaaaccccccccaaaaaaacccccccccccaaaaaaaaaaaaaaaaaaaacccccccccccccaaaaaaaaaaaaaaaaaaaaaaaacccccccccccbbbbbbcccccbbbbbbbbbcccccccccccccccccccbbbbbbbcccbbbbcccccaaaaaaaaaaccccccccccaaaaaaaaaacccccccccccccccbbbbcccccccccccccccccaaaaaaaaaaaaaaacbbbbbbcaaaaaaaaccccccccccccccccccccccccccccccccccccccccbbbbbccccccccbbbbbccccccccccccccbbbbccccccccccccccccccccccccccccccccccc

Solvent-accessible surface area: 17055 Å² total; per-residue (Å²): 116,95,14,40,35,67,34,4,22,24,39,10,8,33,1,70,70,0,84,72,88,73,0,24,66,21,0,30,94,0,7,135,36,0,34,38,0,1,79,2,14,125,39,88,106,19,6,81,55,69,25,9,109,58,50,26,18,0,0,2,10,0,1,8,0,0,0,11,0,0,33,18,0,73,132,16,61,19,13,100,72,46,30,54,85,48,30,10,75,81,0,40,53,47,67,32,81,93,110,81,32,66,10,75,82,0,62,78,6,3,74,124,0,39,92,41,0,45,41,12,0,79,122,42,86,38,87,78,70,4,34,38,118,21,61,4,9,0,0,0,3,0,0,2,11,0,5,29,24,2,6,31,1,4,2,8,0,6,36,7,108,75,136,78,3,108,65,15,116,64,14,105,41,9,86,64,185,35,118,40,42,97,54,86,48,24,77,2,110,28,28,144,12,89,8,10,24,88,85,95,19,70,29,0,4,5,9,0,2,3,9,71,65,89,42,124,17,133,80,9,112,0,0,39,18,0,0,0,1,9,22,0,34,108,0,19,124,92,23,0,8,95,51,88,79,42,14,120,76,112,5,69,94,32,3,98,140,95,63,26,83,48,1,99,12,10,24,96,189,71,80,101,45,31,86,4,25,10,3,10,68,72,46,110,20,6,54,2,3,0,0,6,0,0,7,22,0,0,42,0,2,1,69,9,12,4,60,108,71,70,42,104,28,77,6,2,39,8,2,9,0,28,37,0,2,112,26,103,45,9,93,28,111,11,6,0,4,56,30,82,77,14,1,4,3,4,4,2,32,24,143,104,1,120,4,82,39,5,0,16,0,5,1,0,0,1,5,0,2,0,39,69,62,1,95,58,12,131,48,47,72,55,20,119,0,51,92,64,24,0,42,74,55,56,57,74,82,9,45,4,1,6,1,0,0,4,0,0,0,1,1,4,0,2,9,29,9,14,12,33,24,55,7,70,10,13,3,1,0,0,0,3,2,0,72,68

B-factor: mean 21.17, std 7.8, range [10.34, 56.37]